Protein AF-0000000079577079 (afdb_homodimer)

pLDDT: mean 85.92, std 10.89, range [31.02, 97.12]

Nearest PDB structures (foldseek):
  6fjw-assembly1_A-2  TM=9.370E-01  e=8.947E-27  Streptococcus thermophilus
  4c8z-assembly1_A  TM=8.617E-01  e=4.900E-18  Thermus thermophilus HB8
  4c97-assembly2_B  TM=8.221E-01  e=5.064E-17  Thermus thermophilus HB8
  4c8y-assembly1_B  TM=8.051E-01  e=6.263E-16  Thermus thermophilus HB8
  6njy-assembly1_B  TM=7.353E-01  e=5.265E-14  Mahella australiensis 50-1 BON

Secondary structure (DSSP, 8-state):
-EEEEEEEES-SS--GGGHHHHHHHHHHTS-HHHHHHHHH-SS-SEEEEEEEETTEEEEEEEESSHHHIIIIIHHHHT-SEEEETTTTEEEEEEEEEEEEE-HHHHHHHHHHS---SEEEEEEEEEE-EEETTEEE-S--HHHHHHHHHHHHHHH-SS-----HHHHHHHHHTEEEEEEEEEEEEEE-SS-EEEEEEEEEEEEE-S-HHHHHHHHHHHHHHHHH-SSS-GGGT---EEEE---TT-/-EEEEEEEES-SS--GGGHHHHHHHHHHTS-HHHHHHHHH-SS-SEEEEEEEETTEEEEEEEESSHHHIIIIIHHHHT-SEEEETTTTEEEEEEEEEEEEE-HHHHHHHHHHS---SEEEEEEEEEE-EEETTEEE-S--HHHHHHHHHHHHHHH-SS-----HHHHHHHHHTEEEEEEEEEEEEEE-SS-EEEEEEEEEEEEE-S-HHHHHHHHHHHHHHHHH-SSS-GGGT---EEEE---TT-

InterPro domains:
  IPR010156 CRISPR-associated endoribonuclease Cas6 [TIGR01877] (39-237)
  IPR019267 CRISPR-associated protein Cas6, C-terminal [PF10040] (121-236)

Solvent-accessible surface area (backbone atoms only — not comparable to full-atom values): 25450 Å² total; per-residue (Å²): 70,34,36,37,39,38,29,31,41,70,48,87,80,63,49,60,61,48,22,48,55,50,35,54,42,51,50,70,56,28,55,67,68,55,44,54,52,49,71,68,39,92,72,62,56,37,16,29,35,47,45,79,54,97,93,34,29,33,40,35,41,19,20,51,29,61,66,42,34,61,47,45,52,51,49,54,68,70,47,56,59,44,62,38,73,93,73,69,41,75,36,44,49,43,79,71,43,79,47,79,42,57,59,64,55,47,54,48,43,44,74,68,46,85,49,66,46,64,45,34,39,33,32,77,24,43,24,30,41,78,55,94,90,36,75,39,66,63,94,42,64,60,58,50,51,48,41,34,36,49,51,45,26,72,60,35,85,84,42,81,60,65,37,72,68,56,51,51,50,52,41,72,30,37,46,79,78,38,40,37,39,30,53,36,80,41,54,48,96,90,46,74,44,61,11,21,30,38,36,41,30,33,38,44,74,52,60,57,66,56,32,22,52,49,48,39,45,38,57,50,22,46,42,52,21,39,57,48,59,16,54,36,23,20,7,36,34,40,62,53,77,74,72,78,82,114,70,31,37,36,40,36,31,30,42,71,48,88,79,64,49,61,59,46,21,48,55,48,36,54,42,51,50,69,56,28,54,67,69,57,44,54,50,49,71,68,39,92,70,62,55,38,14,28,36,49,44,79,53,99,94,34,28,34,41,34,41,19,20,52,29,60,68,40,32,62,47,46,52,52,49,54,69,70,47,55,60,43,63,38,73,92,73,68,41,76,38,46,46,43,79,72,44,78,46,79,42,58,59,62,54,47,54,48,43,45,75,70,47,86,48,66,47,63,45,34,40,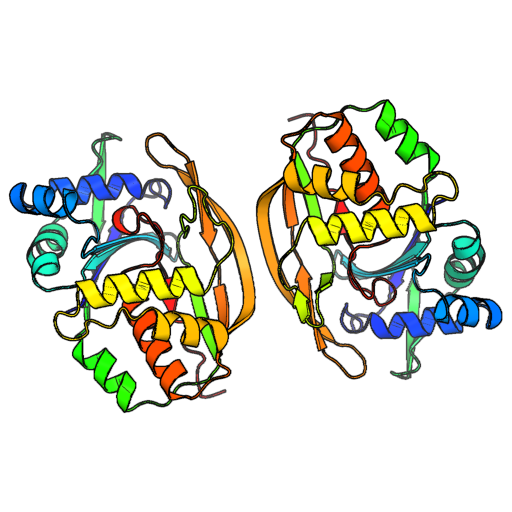32,35,76,24,42,26,30,38,77,55,94,90,36,74,39,66,62,94,43,64,59,59,51,51,49,41,35,36,49,52,46,26,71,60,36,85,84,42,81,60,65,37,70,67,57,52,51,50,53,41,74,30,36,45,79,77,40,40,38,38,32,53,37,79,40,54,49,96,90,47,74,45,60,11,23,30,37,36,39,29,34,39,45,75,55,58,57,67,57,32,21,51,49,48,38,45,38,56,51,22,46,41,50,22,37,58,46,59,15,53,35,22,20,7,35,34,40,63,52,78,74,71,79,84,115

Structure (mmCIF, N/CA/C/O backbone):
data_AF-0000000079577079-model_v1
#
loop_
_entity.id
_entity.type
_entity.pdbx_description
1 polymer 'CRISPR-associated protein Cas6 C-terminal domain-containing protein'
#
loop_
_atom_site.group_PDB
_atom_site.id
_atom_site.type_symbol
_atom_site.label_atom_id
_atom_site.label_alt_id
_atom_site.label_comp_id
_atom_site.label_asym_id
_atom_site.label_entity_id
_atom_site.label_seq_id
_atom_site.pdbx_PDB_ins_code
_atom_site.Cartn_x
_atom_site.Cartn_y
_atom_site.Cartn_z
_atom_site.occupancy
_atom_site.B_iso_or_equiv
_atom_site.auth_seq_id
_atom_site.auth_comp_id
_atom_site.auth_asym_id
_atom_site.auth_atom_id
_atom_site.pdbx_PDB_model_num
ATOM 1 N N . MET A 1 1 ? 2.777 32.312 10.805 1 85.19 1 MET A N 1
ATOM 2 C CA . MET A 1 1 ? 3.504 31.562 11.812 1 85.19 1 MET A CA 1
ATOM 3 C C . MET A 1 1 ? 2.842 30.203 12.055 1 85.19 1 MET A C 1
ATOM 5 O O . MET A 1 1 ? 1.623 30.125 12.219 1 85.19 1 MET A O 1
ATOM 9 N N . TYR A 1 2 ? 3.697 29.188 11.93 1 91.12 2 TYR A N 1
ATOM 10 C CA . TYR A 1 2 ? 3.234 27.844 12.266 1 91.12 2 TYR A CA 1
ATOM 11 C C . TYR A 1 2 ? 3.691 27.438 13.664 1 91.12 2 TYR A C 1
ATOM 13 O O . TYR A 1 2 ? 4.801 27.781 14.086 1 91.12 2 TYR A O 1
ATOM 21 N N . ALA A 1 3 ? 2.793 26.797 14.312 1 91.75 3 ALA A N 1
ATOM 22 C CA . ALA A 1 3 ? 3.131 26.406 15.68 1 91.75 3 ALA A CA 1
ATOM 23 C C . ALA A 1 3 ? 2.738 24.953 15.945 1 91.75 3 ALA A C 1
ATOM 25 O O . ALA A 1 3 ? 1.765 24.453 15.383 1 91.75 3 ALA A O 1
ATOM 26 N N . GLU A 1 4 ? 3.523 24.344 16.75 1 93.62 4 GLU A N 1
ATOM 27 C CA . GLU A 1 4 ? 3.293 22.969 17.172 1 93.62 4 GLU A CA 1
ATOM 28 C C . GLU A 1 4 ? 3.418 22.828 18.688 1 93.62 4 GLU A C 1
ATOM 30 O O . GLU A 1 4 ? 4.41 23.25 19.266 1 93.62 4 GLU A O 1
ATOM 35 N N . LEU A 1 5 ? 2.418 22.312 19.312 1 92.81 5 LEU A N 1
ATOM 36 C CA . LEU A 1 5 ? 2.428 22.016 20.734 1 92.81 5 LEU A CA 1
ATOM 37 C C . LEU A 1 5 ? 2.352 20.5 20.969 1 92.81 5 LEU A C 1
ATOM 39 O O . LEU A 1 5 ? 1.397 19.859 20.531 1 92.81 5 LEU A O 1
ATOM 43 N N . GLN A 1 6 ? 3.361 19.969 21.562 1 93.06 6 GLN A N 1
ATOM 44 C CA . GLN A 1 6 ? 3.387 18.547 21.922 1 93.06 6 GLN A CA 1
ATOM 45 C C . GLN A 1 6 ? 3.203 18.359 23.422 1 93.06 6 GLN A C 1
ATOM 47 O O . GLN A 1 6 ? 3.877 19.016 24.219 1 93.06 6 GLN A O 1
ATOM 52 N N . MET A 1 7 ? 2.344 17.531 23.766 1 90.94 7 MET A N 1
ATOM 53 C CA . MET A 1 7 ? 2.064 17.25 25.172 1 90.94 7 MET A CA 1
ATOM 54 C C . MET A 1 7 ? 2.035 15.742 25.438 1 90.94 7 MET A C 1
ATOM 56 O O . MET A 1 7 ? 1.493 14.984 24.625 1 90.94 7 MET A O 1
ATOM 60 N N . GLU A 1 8 ? 2.604 15.359 26.453 1 90.06 8 GLU A N 1
ATOM 61 C CA . GLU A 1 8 ? 2.553 13.953 26.844 1 90.06 8 GLU A CA 1
ATOM 62 C C . GLU A 1 8 ? 1.355 13.68 27.75 1 90.06 8 GLU A C 1
ATOM 64 O O . GLU A 1 8 ? 1.139 14.391 28.734 1 90.06 8 GLU A O 1
ATOM 69 N N . LEU A 1 9 ? 0.632 12.734 27.391 1 86.25 9 LEU A N 1
ATOM 70 C CA . LEU A 1 9 ? -0.521 12.336 28.188 1 86.25 9 LEU A CA 1
ATOM 71 C C . LEU A 1 9 ? -0.157 11.203 29.141 1 86.25 9 LEU A C 1
ATOM 73 O O . LEU A 1 9 ? 0.455 10.219 28.734 1 86.25 9 LEU A O 1
ATOM 77 N N . GLU A 1 10 ? -0.499 11.445 30.344 1 81.19 10 GLU A N 1
ATOM 78 C CA . GLU A 1 10 ? -0.204 10.43 31.359 1 81.19 10 GLU A CA 1
ATOM 79 C C . GLU A 1 10 ? -1.286 9.352 31.391 1 81.19 10 GLU A C 1
ATOM 81 O O . GLU A 1 10 ? -2.012 9.227 32.375 1 81.19 10 GLU A O 1
ATOM 86 N N . THR A 1 11 ? -1.513 8.797 30.312 1 73.88 11 THR A N 1
ATOM 87 C CA . THR A 1 11 ? -2.467 7.699 30.234 1 73.88 11 THR A CA 1
ATOM 88 C C . THR A 1 11 ? -2.025 6.672 29.188 1 73.88 11 THR A C 1
ATOM 90 O O . THR A 1 11 ? -1.349 7.02 28.219 1 73.88 11 THR A O 1
ATOM 93 N N . LYS A 1 12 ? -2.311 5.48 29.516 1 66.5 12 LYS A N 1
ATOM 94 C CA . LYS A 1 12 ? -2.049 4.418 28.547 1 66.5 12 LYS A CA 1
ATOM 95 C C . LYS A 1 12 ? -3.322 4.027 27.812 1 66.5 12 LYS A C 1
ATOM 97 O O . LYS A 1 12 ? -3.279 3.229 26.875 1 66.5 12 LYS A O 1
ATOM 102 N N . GLU A 1 13 ? -4.293 4.746 28.141 1 68.12 13 GLU A N 1
ATOM 103 C CA . GLU A 1 13 ? -5.598 4.309 27.656 1 68.12 13 GLU A CA 1
ATOM 104 C C . GLU A 1 13 ? -5.977 5.035 26.375 1 68.12 13 GLU A C 1
ATOM 106 O O . GLU A 1 13 ? -6.898 4.617 25.672 1 68.12 13 GLU A O 1
ATOM 111 N N . ILE A 1 14 ? -5.227 6.043 26.047 1 68 14 ILE A N 1
ATOM 112 C CA . ILE A 1 14 ? -5.625 6.836 24.891 1 68 14 ILE A CA 1
ATOM 113 C C . ILE A 1 14 ? -4.73 6.504 23.703 1 68 14 ILE A C 1
ATOM 115 O O . ILE A 1 14 ? -3.508 6.422 23.844 1 68 14 ILE A O 1
ATOM 119 N N . ASN A 1 15 ? -5.367 6.105 22.672 1 67.5 15 ASN A N 1
ATOM 120 C CA . ASN A 1 15 ? -4.676 5.855 21.406 1 67.5 15 ASN A CA 1
ATOM 121 C C . ASN A 1 15 ? -5.332 6.605 20.25 1 67.5 15 ASN A C 1
ATOM 123 O O . ASN A 1 15 ? -6.23 7.422 20.469 1 67.5 15 ASN A O 1
ATOM 127 N N . TYR A 1 16 ? -4.711 6.555 19.125 1 68.44 16 TYR A N 1
ATOM 128 C CA . TYR A 1 16 ? -5.152 7.324 17.969 1 68.44 16 TYR A CA 1
ATOM 129 C C . TYR A 1 16 ? -6.648 7.148 17.734 1 68.44 16 TYR A C 1
ATOM 131 O O . TYR A 1 16 ? -7.305 8.031 17.156 1 68.44 16 TYR A O 1
ATOM 139 N N . ARG A 1 17 ? -7.195 6.176 18.266 1 64 17 ARG A N 1
ATOM 140 C CA . ARG A 1 17 ? -8.617 5.879 18.094 1 64 17 ARG A CA 1
ATOM 141 C C . ARG A 1 17 ? -9.484 6.859 18.875 1 64 17 ARG A C 1
ATOM 143 O O . ARG A 1 17 ? -10.664 7.039 18.562 1 64 17 ARG A O 1
ATOM 150 N N . GLN A 1 18 ? -8.781 7.422 19.734 1 66.38 18 GLN A N 1
ATOM 151 C CA . GLN A 1 18 ? -9.539 8.336 20.578 1 66.38 18 GLN A CA 1
ATOM 152 C C . GLN A 1 18 ? -9.219 9.789 20.25 1 66.38 18 GLN A C 1
ATOM 154 O O . GLN A 1 18 ? -9.562 10.703 21 1 66.38 18 GLN A O 1
ATOM 159 N N . SER A 1 19 ? -8.539 9.914 19.172 1 71.12 19 SER A N 1
ATOM 160 C CA . SER A 1 19 ? -8.117 11.266 18.797 1 71.12 19 SER A CA 1
ATOM 161 C C . SER A 1 19 ? -9.32 12.164 18.531 1 71.12 19 SER A C 1
ATOM 163 O O . SER A 1 19 ? -9.266 13.367 18.766 1 71.12 19 SER A O 1
ATOM 165 N N . SER A 1 20 ? -10.328 11.555 18.094 1 71.38 20 SER A N 1
ATOM 166 C CA . SER A 1 20 ? -11.539 12.336 17.828 1 71.38 20 SER A CA 1
ATOM 167 C C . SER A 1 20 ? -12.078 12.961 19.109 1 71.38 20 SER A C 1
ATOM 169 O O . SER A 1 20 ? -12.641 14.055 19.094 1 71.38 20 SER A O 1
ATOM 171 N N . ASN A 1 21 ? -11.828 12.328 20.125 1 74.88 21 ASN A N 1
ATOM 172 C CA . ASN A 1 21 ? -12.266 12.844 21.422 1 74.88 21 ASN A CA 1
ATOM 173 C C . ASN A 1 21 ? -11.461 14.086 21.812 1 74.88 21 ASN A C 1
ATOM 175 O O . ASN A 1 21 ? -11.961 14.945 22.547 1 74.88 21 ASN A O 1
ATOM 179 N N . LEU A 1 22 ? -10.344 14.172 21.297 1 77.88 22 LEU A N 1
ATOM 180 C CA . LEU A 1 22 ? -9.461 15.266 21.688 1 77.88 22 LEU A CA 1
ATOM 181 C C . LEU A 1 22 ? -9.852 16.547 20.969 1 77.88 22 LEU A C 1
ATOM 183 O O . LEU A 1 22 ? -9.508 17.641 21.422 1 77.88 22 LEU A O 1
ATOM 187 N N . GLN A 1 23 ? -10.523 16.359 19.891 1 78.25 23 GLN A N 1
ATOM 188 C CA . GLN A 1 23 ? -11.086 17.547 19.281 1 78.25 23 GLN A CA 1
ATOM 189 C C . GLN A 1 23 ? -12.078 18.234 20.203 1 78.25 23 GLN A C 1
ATOM 191 O O . GLN A 1 23 ? -12.133 19.469 20.281 1 78.25 23 GLN A O 1
ATOM 196 N N . GLY A 1 24 ? -12.836 17.422 20.844 1 78.44 24 GLY A N 1
ATOM 197 C CA . GLY A 1 24 ? -13.742 17.953 21.844 1 78.44 24 GLY A CA 1
ATOM 198 C C . GLY A 1 24 ? -13.039 18.734 22.938 1 78.44 24 GLY A C 1
ATOM 199 O O . GLY A 1 24 ? -13.516 19.797 23.359 1 78.44 24 GLY A O 1
ATOM 200 N N . VAL A 1 25 ? -11.938 18.234 23.312 1 80.69 25 VAL A N 1
ATOM 201 C CA . VAL A 1 25 ? -11.141 18.906 24.328 1 80.69 25 VAL A CA 1
ATOM 202 C C . VAL A 1 25 ? -10.68 20.266 23.828 1 80.69 25 VAL A C 1
ATOM 204 O O . VAL A 1 25 ? -10.719 21.25 24.578 1 80.69 25 VAL A O 1
ATOM 207 N N . ILE A 1 26 ? -10.305 20.312 22.609 1 84.88 26 ILE A N 1
ATOM 208 C CA . ILE A 1 26 ? -9.875 21.578 22.016 1 84.88 26 ILE A CA 1
ATOM 209 C C . ILE A 1 26 ? -11.023 22.562 22.016 1 84.88 26 ILE A C 1
ATOM 211 O O . ILE A 1 26 ? -10.875 23.703 22.453 1 84.88 26 ILE A O 1
ATOM 215 N N . MET A 1 27 ? -12.133 22.109 21.641 1 82.81 27 MET A N 1
ATOM 216 C CA . MET A 1 27 ? -13.297 22.984 21.516 1 82.81 27 MET A CA 1
ATOM 217 C C . MET A 1 27 ? -13.758 23.484 22.875 1 82.81 27 MET A C 1
ATOM 219 O O . MET A 1 27 ? -14.258 24.609 22.984 1 82.81 27 MET A O 1
ATOM 223 N N . GLU A 1 28 ? -13.523 22.734 23.812 1 82.38 28 GLU A N 1
ATOM 224 C CA . GLU A 1 28 ? -13.945 23.109 25.156 1 82.38 28 GLU A CA 1
ATOM 225 C C . GLU A 1 28 ? -12.969 24.109 25.797 1 82.38 28 GLU A C 1
ATOM 227 O O . GLU A 1 28 ? -13.32 24.797 26.75 1 82.38 28 GLU A O 1
ATOM 232 N N . ASN A 1 29 ? -11.812 24.125 25.25 1 83.69 29 ASN A N 1
ATOM 233 C CA . ASN A 1 29 ? -10.789 24.953 25.875 1 83.69 29 ASN A CA 1
ATOM 234 C C . ASN A 1 29 ? -10.523 26.219 25.062 1 83.69 29 ASN A C 1
ATOM 236 O O . ASN A 1 29 ? -9.562 26.938 25.328 1 83.69 29 ASN A O 1
ATOM 240 N N . ILE A 1 30 ? -11.359 26.422 24.047 1 83.38 30 ILE A N 1
ATOM 241 C CA . ILE A 1 30 ? -11.219 27.656 23.266 1 83.38 30 ILE A CA 1
ATOM 242 C C . ILE A 1 30 ? -12.477 28.516 23.422 1 83.38 30 ILE A C 1
ATOM 244 O O . ILE A 1 30 ? -13.492 28.047 23.938 1 83.38 30 ILE A O 1
ATOM 248 N N . SER A 1 31 ? -12.336 29.766 23.031 1 85.5 31 SER A N 1
ATOM 249 C CA . SER A 1 31 ? -13.484 30.656 23.141 1 85.5 31 SER A CA 1
ATOM 250 C C . SER A 1 31 ? -14.648 30.172 22.281 1 85.5 31 SER A C 1
ATOM 252 O O . SER A 1 31 ? -14.453 29.672 21.172 1 85.5 31 SER A O 1
ATOM 254 N N . PRO A 1 32 ? -15.758 30.219 22.828 1 84.62 32 PRO A N 1
ATOM 255 C CA . PRO A 1 32 ? -16.938 29.781 22.078 1 84.62 32 PRO A CA 1
ATOM 256 C C . PRO A 1 32 ? -17.078 30.484 20.734 1 84.62 32 PRO A C 1
ATOM 258 O O . PRO A 1 32 ? -17.531 29.875 19.766 1 84.62 32 PRO A O 1
ATOM 261 N N . GLU A 1 33 ? -16.703 31.688 20.734 1 84.88 33 GLU A N 1
ATOM 262 C CA . GLU A 1 33 ? -16.766 32.438 19.5 1 84.88 33 GLU A CA 1
ATOM 263 C C . GLU A 1 33 ? -15.828 31.859 18.438 1 84.88 33 GLU A C 1
ATOM 265 O O . GLU A 1 33 ? -16.219 31.719 17.281 1 84.88 33 GLU A O 1
ATOM 270 N N . TYR A 1 34 ? -14.688 31.547 18.859 1 86.12 34 TYR A N 1
ATOM 271 C CA . TYR A 1 34 ? -13.711 31 17.938 1 86.12 34 TYR A CA 1
ATOM 272 C C . TYR A 1 34 ? -14.109 29.578 17.516 1 86.12 34 TYR A C 1
ATOM 274 O O . TYR A 1 34 ? -13.938 29.219 16.344 1 86.12 34 TYR A O 1
ATOM 282 N N . ALA A 1 35 ? -14.633 28.844 18.406 1 82.44 35 ALA A N 1
ATOM 283 C CA . ALA A 1 35 ? -15.109 27.5 18.094 1 82.44 35 ALA A CA 1
ATOM 284 C C . ALA A 1 35 ? -16.188 27.531 17.016 1 82.44 35 ALA A C 1
ATOM 286 O O . ALA A 1 35 ? -16.188 26.703 16.094 1 82.44 35 ALA A O 1
ATOM 287 N N . ALA A 1 36 ? -17.016 28.438 17.125 1 79.44 36 ALA A N 1
ATOM 288 C CA . ALA A 1 36 ? -18.094 28.609 16.156 1 79.44 36 ALA A CA 1
ATOM 289 C C . ALA A 1 36 ? -17.531 28.953 14.773 1 79.44 36 ALA A C 1
ATOM 291 O O . ALA A 1 36 ? -18.047 28.484 13.75 1 79.44 36 ALA A O 1
ATOM 292 N N . ARG A 1 37 ? -16.516 29.766 14.82 1 79.5 37 ARG A N 1
ATOM 293 C CA . ARG A 1 37 ? -15.867 30.141 13.57 1 79.5 37 ARG A CA 1
ATOM 294 C C . ARG A 1 37 ? -15.219 28.938 12.898 1 79.5 37 ARG A C 1
ATOM 296 O O . ARG A 1 37 ? -15.273 28.797 11.672 1 79.5 37 ARG A O 1
ATOM 303 N N . LEU A 1 38 ? -14.594 28.156 13.703 1 78.5 38 LEU A N 1
ATOM 304 C CA . LEU A 1 38 ? -13.922 26.969 13.188 1 78.5 38 LEU A CA 1
ATOM 305 C C . LEU A 1 38 ? -14.93 26 12.578 1 78.5 38 LEU A C 1
ATOM 307 O O . LEU A 1 38 ? -14.641 25.344 11.578 1 78.5 38 LEU A O 1
ATOM 311 N N . HIS A 1 39 ? -16.031 25.875 13.203 1 73.81 39 HIS A N 1
ATOM 312 C CA . HIS A 1 39 ? -17.078 24.969 12.719 1 73.81 39 HIS A CA 1
ATOM 313 C C . HIS A 1 39 ? -17.594 25.422 11.359 1 73.81 39 HIS A C 1
ATOM 315 O O . HIS A 1 39 ? -18.031 24.594 10.555 1 73.81 39 HIS A O 1
ATOM 321 N N . GLY A 1 40 ? -17.516 26.672 11.141 1 65.5 40 GLY A N 1
ATOM 322 C CA . GLY A 1 40 ? -18 27.219 9.883 1 65.5 40 GLY A CA 1
ATOM 323 C C . GLY A 1 40 ? -16.953 27.188 8.781 1 65.5 40 GLY A C 1
ATOM 324 O O . GLY A 1 40 ? -17.281 27.359 7.609 1 65.5 40 GLY A O 1
ATOM 325 N N . ASN A 1 41 ? -15.805 27.016 9.203 1 62.97 41 ASN A N 1
ATOM 326 C CA . ASN A 1 41 ? -14.703 27.047 8.242 1 62.97 41 ASN A CA 1
ATOM 327 C C . ASN A 1 41 ? -14.57 25.719 7.508 1 62.97 41 ASN A C 1
ATOM 329 O O . ASN A 1 41 ? -14.797 24.656 8.094 1 62.97 41 ASN A O 1
ATOM 333 N N . GLN A 1 42 ? -14.43 25.859 6.18 1 62.81 42 GLN A N 1
ATOM 334 C CA . GLN A 1 42 ? -14.195 24.672 5.383 1 62.81 42 GLN A CA 1
ATOM 335 C C . GLN A 1 42 ? -12.82 24.078 5.664 1 62.81 42 GLN A C 1
ATOM 337 O O . GLN A 1 42 ? -12.656 22.859 5.711 1 62.81 42 GLN A O 1
ATOM 342 N N . LEU A 1 43 ? -11.82 25.016 5.91 1 73.75 43 LEU A N 1
ATOM 343 C CA . LEU A 1 43 ? -10.461 24.578 6.199 1 73.75 43 LEU A CA 1
ATOM 344 C C . LEU A 1 43 ? -10.008 25.062 7.574 1 73.75 43 LEU A C 1
ATOM 346 O O . LEU A 1 43 ? -9.914 26.266 7.809 1 73.75 43 LEU A O 1
ATOM 350 N N . ASN A 1 44 ? -9.836 24.141 8.422 1 80.25 44 ASN A N 1
ATOM 351 C CA . ASN A 1 44 ? -9.414 24.5 9.781 1 80.25 44 ASN A CA 1
ATOM 352 C C . ASN A 1 44 ? -7.938 24.859 9.828 1 80.25 44 ASN A C 1
ATOM 354 O O . ASN A 1 44 ? -7.105 24.172 9.234 1 80.25 44 ASN A O 1
ATOM 358 N N . PRO A 1 45 ? -7.664 25.906 10.5 1 88.69 45 PRO A N 1
ATOM 359 C CA . PRO A 1 45 ? -6.27 26.344 10.586 1 88.69 45 PRO A CA 1
ATOM 360 C C . PRO A 1 45 ? -5.48 25.594 11.656 1 88.69 45 PRO A C 1
ATOM 362 O O . PRO A 1 45 ? -4.668 26.188 12.359 1 88.69 45 PRO A O 1
ATOM 365 N N . TYR A 1 46 ? -5.949 24.406 11.906 1 90.75 46 TYR A N 1
ATOM 366 C CA . TYR A 1 46 ? -5.23 23.609 12.891 1 90.75 46 TYR A CA 1
ATOM 367 C C . TYR A 1 46 ? -5.332 22.125 12.57 1 90.75 46 TYR A C 1
ATOM 369 O O . TYR A 1 46 ? -6.18 21.719 11.773 1 90.75 46 TYR A O 1
ATOM 377 N N . SER A 1 47 ? -4.453 21.406 13.062 1 92.06 47 SER A N 1
ATOM 378 C CA . SER A 1 47 ? -4.457 19.953 13.023 1 92.06 47 SER A CA 1
ATOM 379 C C . SER A 1 47 ? -4.012 19.359 14.352 1 92.06 47 SER A C 1
ATOM 381 O O . SER A 1 47 ? -3.398 20.047 15.172 1 92.06 47 SER A O 1
ATOM 383 N N . GLN A 1 48 ? -4.402 18.188 14.562 1 90.5 48 GLN A N 1
ATOM 384 C CA . GLN A 1 48 ? -3.992 17.516 15.789 1 90.5 48 GLN A CA 1
ATOM 385 C C . GLN A 1 48 ? -3.857 16 15.578 1 90.5 48 GLN A C 1
ATOM 387 O O . GLN A 1 48 ? -4.488 15.445 14.68 1 90.5 48 GLN A O 1
ATOM 392 N N . CYS A 1 49 ? -3.008 15.438 16.391 1 90.5 49 CYS A N 1
ATOM 393 C CA . CYS A 1 49 ? -2.865 13.992 16.297 1 90.5 49 CYS A CA 1
ATOM 394 C C . CYS A 1 49 ? -2.287 13.422 17.594 1 90.5 49 CYS A C 1
ATOM 396 O O . CYS A 1 49 ? -1.728 14.164 18.406 1 90.5 49 CYS A O 1
ATOM 398 N N . ILE A 1 50 ? -2.508 12.156 17.75 1 88.75 50 ILE A N 1
ATOM 399 C CA . ILE A 1 50 ? -1.907 11.406 18.844 1 88.75 50 ILE A CA 1
ATOM 400 C C . ILE A 1 50 ? -0.911 10.391 18.297 1 88.75 50 ILE A C 1
ATOM 402 O O . ILE A 1 50 ? -1.21 9.68 17.344 1 88.75 50 ILE A O 1
ATOM 406 N N . THR A 1 51 ? 0.182 10.438 18.797 1 87.38 51 THR A N 1
ATOM 407 C CA . THR A 1 51 ? 1.188 9.453 18.406 1 87.38 51 THR A CA 1
ATOM 408 C C . THR A 1 51 ? 1.783 8.781 19.625 1 87.38 51 THR A C 1
ATOM 410 O O . THR A 1 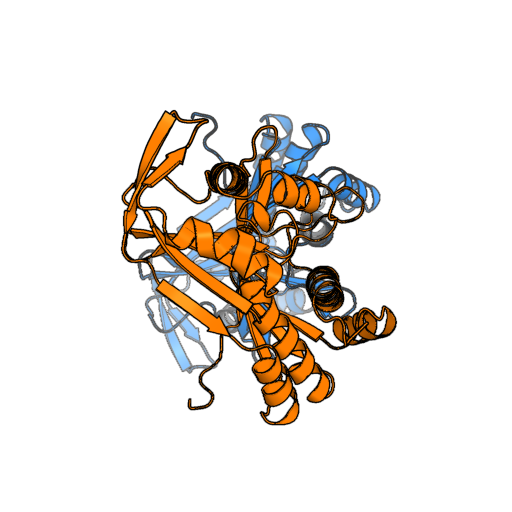51 ? 1.703 9.312 20.734 1 87.38 51 THR A O 1
ATOM 413 N N . ARG A 1 52 ? 2.246 7.578 19.391 1 85.06 52 ARG A N 1
ATOM 414 C CA . ARG A 1 52 ? 2.916 6.855 20.453 1 85.06 52 ARG A CA 1
ATOM 415 C C . ARG A 1 52 ? 4.426 6.812 20.234 1 85.06 52 ARG A C 1
ATOM 417 O O . ARG A 1 52 ? 4.887 6.398 19.172 1 85.06 52 ARG A O 1
ATOM 424 N N . GLU A 1 53 ? 5.082 7.367 21.094 1 79.75 53 GLU A N 1
ATOM 425 C CA . GLU A 1 53 ? 6.543 7.367 21.047 1 79.75 53 GLU A CA 1
ATOM 426 C C . GLU A 1 53 ? 7.137 6.852 22.359 1 79.75 53 GLU A C 1
ATOM 428 O O . GLU A 1 53 ? 6.863 7.398 23.422 1 79.75 53 GLU A O 1
ATOM 433 N N . ASN A 1 54 ? 8.125 5.852 22.328 1 80.06 54 ASN A N 1
ATOM 434 C CA . ASN A 1 54 ? 8.82 5.32 23.484 1 80.06 54 ASN A CA 1
ATOM 435 C C . ASN A 1 54 ? 7.863 5.035 24.641 1 80.06 54 ASN A C 1
ATOM 437 O O . ASN A 1 54 ? 8.078 5.488 25.766 1 80.06 54 ASN A O 1
ATOM 441 N N . ASN A 1 55 ? 6.652 4.461 24.375 1 80.38 55 ASN A N 1
ATOM 442 C CA . ASN A 1 55 ? 5.656 4.023 25.344 1 80.38 55 ASN A CA 1
ATOM 443 C C . ASN A 1 55 ? 4.891 5.203 25.938 1 80.38 55 ASN A C 1
ATOM 445 O O . ASN A 1 55 ? 4.246 5.07 26.984 1 80.38 55 ASN A O 1
ATOM 449 N N . SER A 1 56 ? 5.164 6.352 25.422 1 84.5 56 SER A N 1
ATOM 450 C CA . SER A 1 56 ? 4.395 7.516 25.844 1 84.5 56 SER A CA 1
ATOM 451 C C . SER A 1 56 ? 3.418 7.961 24.766 1 84.5 56 SER A C 1
ATOM 453 O O . SER A 1 56 ? 3.705 7.836 23.562 1 84.5 56 SER A O 1
ATOM 455 N N . THR A 1 57 ? 2.328 8.398 25.266 1 87.62 57 THR A N 1
ATOM 456 C CA . THR A 1 57 ? 1.32 8.945 24.359 1 87.62 57 THR A CA 1
ATOM 457 C C . THR A 1 57 ? 1.503 10.453 24.188 1 87.62 57 THR A C 1
ATOM 459 O O . THR A 1 57 ? 1.452 11.203 25.156 1 87.62 57 THR A O 1
ATOM 462 N N . ILE A 1 58 ? 1.742 10.867 22.984 1 89.75 58 ILE A N 1
ATOM 463 C CA . ILE A 1 58 ? 2.016 12.273 22.719 1 89.75 58 ILE A CA 1
ATOM 464 C C . ILE A 1 58 ? 0.862 12.883 21.922 1 89.75 58 ILE A C 1
ATOM 466 O O . ILE A 1 58 ? 0.527 12.406 20.828 1 89.75 58 ILE A O 1
ATOM 470 N N . TRP A 1 59 ? 0.264 13.836 22.516 1 90.56 59 TRP A N 1
ATOM 471 C CA . TRP A 1 59 ? -0.746 14.633 21.828 1 90.56 59 TRP A CA 1
ATOM 472 C C . TRP A 1 59 ? -0.122 15.875 21.203 1 90.56 59 TRP A C 1
ATOM 474 O O . TRP A 1 59 ? 0.485 16.688 21.891 1 90.56 59 TRP A O 1
ATOM 484 N N . THR A 1 60 ? -0.272 15.977 19.906 1 92.88 60 THR A N 1
ATOM 485 C CA . THR A 1 60 ? 0.324 17.094 19.188 1 92.88 60 THR A CA 1
ATOM 486 C C . THR A 1 60 ? -0.755 17.953 18.547 1 92.88 60 THR A C 1
ATOM 488 O O . THR A 1 60 ? -1.643 17.453 17.859 1 92.88 60 THR A O 1
ATOM 491 N N . ILE A 1 61 ? -0.692 19.234 18.797 1 93.12 61 ILE A N 1
ATOM 492 C CA . ILE A 1 61 ? -1.588 20.203 18.188 1 93.12 61 ILE A CA 1
ATOM 493 C C . ILE A 1 61 ? -0.779 21.203 17.359 1 93.12 61 ILE A C 1
ATOM 495 O O . ILE A 1 61 ? 0.224 21.75 17.844 1 93.12 61 ILE A O 1
ATOM 499 N N . LYS A 1 62 ? -1.254 21.422 16.172 1 94.38 62 LYS A N 1
ATOM 500 C CA . LYS A 1 62 ? -0.549 22.328 15.273 1 94.38 62 LYS A CA 1
ATOM 501 C C . LYS A 1 62 ? -1.486 23.406 14.734 1 94.38 62 LYS A C 1
ATOM 503 O O . LYS A 1 62 ? -2.656 23.141 14.453 1 94.38 62 LYS A O 1
ATOM 508 N N . THR A 1 63 ? -0.972 24.578 14.617 1 93.06 63 THR A N 1
ATOM 509 C CA . THR A 1 63 ? -1.741 25.703 14.07 1 93.06 63 THR A CA 1
ATOM 510 C C . THR A 1 63 ? -1.007 26.344 12.898 1 93.06 63 THR A C 1
ATOM 512 O O . THR A 1 63 ? 0.223 26.297 12.828 1 93.06 63 THR A O 1
ATOM 515 N N . LEU A 1 64 ? -1.746 26.969 12.094 1 91.31 64 LEU A N 1
ATOM 516 C CA . LEU A 1 64 ? -1.207 27.406 10.805 1 91.31 64 LEU A CA 1
ATOM 517 C C . LEU A 1 64 ? -1.123 28.922 10.734 1 91.31 64 LEU A C 1
ATOM 519 O O . LEU A 1 64 ? -0.691 29.484 9.727 1 91.31 64 LEU A O 1
ATOM 523 N N . ASN A 1 65 ? -1.644 29.609 11.688 1 87.94 65 ASN A N 1
ATOM 524 C CA . ASN A 1 65 ? -1.562 31.062 11.734 1 87.94 65 ASN A CA 1
ATOM 525 C C . ASN A 1 65 ? -1.559 31.578 13.164 1 87.94 65 ASN A C 1
ATOM 527 O O . ASN A 1 65 ? -1.784 30.812 14.109 1 87.94 65 ASN A O 1
ATOM 531 N N . GLU A 1 66 ? -1.359 32.844 13.258 1 89.19 66 GLU A N 1
ATOM 532 C CA . GLU A 1 66 ? -1.224 33.469 14.57 1 89.19 66 GLU A CA 1
ATOM 533 C C . GLU A 1 66 ? -2.541 33.406 15.336 1 89.19 66 GLU A C 1
ATOM 535 O O . GLU A 1 66 ? -2.549 33.219 16.547 1 89.19 66 GLU A O 1
ATOM 540 N N . GLU A 1 67 ? -3.557 33.625 14.656 1 89.12 67 GLU A N 1
ATOM 541 C CA . GLU A 1 67 ? -4.863 33.625 15.305 1 89.12 67 GLU A CA 1
ATOM 542 C C . GLU A 1 67 ? -5.148 32.281 15.961 1 89.12 67 GLU A C 1
ATOM 544 O O . GLU A 1 67 ? -5.586 32.219 17.109 1 89.12 67 GLU A O 1
ATOM 549 N N . ALA A 1 68 ? -4.922 31.281 15.219 1 91 68 ALA A N 1
ATOM 550 C CA . ALA A 1 68 ? -5.133 29.938 15.734 1 91 68 ALA A CA 1
ATOM 551 C C . ALA A 1 68 ? -4.172 29.641 16.891 1 91 68 ALA A C 1
ATOM 553 O O . ALA A 1 68 ? -4.543 28.984 17.859 1 91 68 ALA A O 1
ATOM 554 N N . TYR A 1 69 ? -3.012 30.062 16.766 1 92.12 69 TYR A N 1
ATOM 555 C CA . TYR A 1 69 ? -2.027 29.891 17.828 1 92.12 69 TYR A CA 1
ATOM 556 C C . TYR A 1 69 ? -2.523 30.5 19.141 1 92.12 69 TYR A C 1
ATOM 558 O O . TYR A 1 69 ? -2.506 29.859 20.188 1 92.12 69 TYR A O 1
ATOM 566 N N . GLU A 1 70 ? -3 31.703 19.047 1 92.12 70 GLU A N 1
ATOM 567 C CA . GLU A 1 70 ? -3.438 32.438 20.219 1 92.12 70 GLU A CA 1
ATOM 568 C C . GLU A 1 70 ? -4.695 31.828 20.828 1 92.12 70 GLU A C 1
ATOM 570 O O . GLU A 1 70 ? -4.855 31.812 22.047 1 92.12 70 GLU A O 1
ATOM 575 N N . ASN A 1 71 ? -5.484 31.312 19.984 1 91.94 71 ASN A N 1
ATOM 576 C CA . ASN A 1 71 ? -6.797 30.891 20.469 1 91.94 71 ASN A CA 1
ATOM 577 C C . ASN A 1 71 ? -6.82 29.391 20.797 1 91.94 71 ASN A C 1
ATOM 579 O O . ASN A 1 71 ? -7.711 28.922 21.516 1 91.94 71 ASN A O 1
ATOM 583 N N . ILE A 1 72 ? -5.902 28.688 20.312 1 91.88 72 ILE A N 1
ATOM 584 C CA . ILE A 1 72 ? -5.949 27.234 20.516 1 91.88 72 ILE A CA 1
ATOM 585 C C . ILE A 1 72 ? -4.742 26.812 21.344 1 91.88 72 ILE A C 1
ATOM 587 O O . ILE A 1 72 ? -4.895 26.328 22.469 1 91.88 72 ILE A O 1
ATOM 591 N N . ILE A 1 73 ? -3.576 27.016 20.828 1 92.12 73 ILE A N 1
ATOM 592 C CA . ILE A 1 73 ? -2.363 26.469 21.438 1 92.12 73 ILE A CA 1
ATOM 593 C C . ILE A 1 73 ? -2.107 27.141 22.781 1 92.12 73 ILE A C 1
ATOM 595 O O . ILE A 1 73 ? -1.789 26.484 23.766 1 92.12 73 ILE A O 1
ATOM 599 N N . MET A 1 74 ? -2.277 28.453 22.844 1 90.75 74 MET A N 1
ATOM 600 C CA . MET A 1 74 ? -1.945 29.188 24.047 1 90.75 74 MET A CA 1
ATOM 601 C C . MET A 1 74 ? -2.807 28.719 25.219 1 90.75 74 MET A C 1
ATOM 603 O O . MET A 1 74 ? -2.287 28.375 26.281 1 90.75 74 MET A O 1
ATOM 607 N N . PRO A 1 75 ? -4.09 28.688 25.047 1 89 75 PRO A N 1
ATOM 608 C CA . PRO A 1 75 ? -4.926 28.203 26.141 1 89 75 PRO A CA 1
ATOM 609 C C . PRO A 1 75 ? -4.594 26.766 26.547 1 89 75 PRO A C 1
ATOM 611 O O . PRO A 1 75 ? -4.594 26.438 27.734 1 89 75 PRO A O 1
ATOM 614 N N . LEU A 1 76 ? -4.328 25.953 25.625 1 89.06 76 LEU A N 1
ATOM 615 C CA . LEU A 1 76 ? -4.066 24.547 25.906 1 89.06 76 LEU A CA 1
ATOM 616 C C . LEU A 1 76 ? -2.711 24.359 26.578 1 89.06 76 LEU A C 1
ATOM 618 O O . LEU A 1 76 ? -2.529 23.438 27.375 1 89.06 76 LEU A O 1
ATOM 622 N N . SER A 1 77 ? -1.81 25.203 26.203 1 90.56 77 SER A N 1
ATOM 623 C CA . SER A 1 77 ? -0.475 25.125 26.781 1 90.56 77 SER A CA 1
ATOM 624 C C . SER A 1 77 ? -0.511 25.391 28.281 1 90.56 77 SER A C 1
ATOM 626 O O . SER A 1 77 ? 0.399 25 29.016 1 90.56 77 SER A O 1
ATOM 628 N N . GLU A 1 78 ? -1.5 26.047 28.734 1 87.56 78 GLU A N 1
ATOM 629 C CA . GLU A 1 78 ? -1.617 26.406 30.141 1 87.56 78 GLU A CA 1
ATOM 630 C C . GLU A 1 78 ? -2.369 25.328 30.938 1 87.56 78 GLU A C 1
ATOM 632 O O . GLU A 1 78 ? -2.383 25.359 32.156 1 87.56 78 GLU A O 1
ATOM 637 N N . CYS A 1 79 ? -2.871 24.422 30.25 1 85.81 79 CYS A N 1
ATOM 638 C CA . CYS A 1 79 ? -3.656 23.375 30.906 1 85.81 79 CYS A CA 1
ATOM 639 C C . CYS A 1 79 ? -2.75 22.344 31.578 1 85.81 79 CYS A C 1
ATOM 641 O O . CYS A 1 79 ? -1.692 22.016 31.031 1 85.81 79 CYS A O 1
ATOM 643 N N . THR A 1 80 ? -3.174 21.844 32.719 1 86.44 80 THR A N 1
ATOM 644 C CA . THR A 1 80 ? -2.428 20.797 33.438 1 86.44 80 THR A CA 1
ATOM 645 C C . THR A 1 80 ? -3.137 19.453 33.312 1 86.44 80 THR A C 1
ATOM 647 O O . THR A 1 80 ? -2.521 18.406 33.5 1 86.44 80 THR A O 1
ATOM 650 N N . ASP A 1 81 ? -4.422 19.625 33.062 1 87.31 81 ASP A N 1
ATOM 651 C CA . ASP A 1 81 ? -5.234 18.422 32.875 1 87.31 81 ASP A CA 1
ATOM 652 C C . ASP A 1 81 ? -6.254 18.641 31.75 1 87.31 81 ASP A C 1
ATOM 654 O O . ASP A 1 81 ? -6.664 19.766 31.469 1 87.31 81 ASP A O 1
ATOM 658 N N . ILE A 1 82 ? -6.457 17.516 31.172 1 82.69 82 ILE A N 1
ATOM 659 C CA . ILE A 1 82 ? -7.527 17.562 30.188 1 82.69 82 ILE A CA 1
ATOM 660 C C . ILE A 1 82 ? -8.633 16.578 30.578 1 82.69 82 ILE A C 1
ATOM 662 O O . ILE A 1 82 ? -8.367 15.547 31.188 1 82.69 82 ILE A O 1
ATOM 666 N N . PHE A 1 83 ? -9.797 17.047 30.219 1 79.06 83 PHE A N 1
ATOM 667 C CA . PHE A 1 83 ? -10.953 16.25 30.594 1 79.06 83 PHE A CA 1
ATOM 668 C C . PHE A 1 83 ? -11.633 15.68 29.344 1 79.06 83 PHE A C 1
ATOM 670 O O . PHE A 1 83 ? -12.055 16.438 28.469 1 79.06 83 PHE A O 1
ATOM 677 N N . LEU A 1 84 ? -11.656 14.398 29.328 1 76.56 84 LEU A N 1
ATOM 678 C CA . LEU A 1 84 ? -12.398 13.734 28.266 1 76.56 84 LEU A CA 1
ATOM 679 C C . LEU A 1 84 ? -13.844 13.492 28.672 1 76.56 84 LEU A C 1
ATOM 681 O O . LEU A 1 84 ? -14.133 12.523 29.375 1 76.56 84 LEU A O 1
ATOM 685 N N . ARG A 1 85 ? -14.719 14.297 28.234 1 73 85 ARG A N 1
ATOM 686 C CA . ARG A 1 85 ? -16.109 14.273 28.656 1 73 85 ARG A CA 1
ATOM 687 C C . ARG A 1 85 ? -16.766 12.938 28.328 1 73 85 ARG A C 1
ATOM 689 O O . ARG A 1 85 ? -17.484 12.367 29.156 1 73 85 ARG A O 1
ATOM 696 N N . LYS A 1 86 ? -16.5 12.492 27.188 1 69.81 86 LYS A N 1
ATOM 697 C CA . LYS A 1 86 ? -17.172 11.273 26.719 1 69.81 86 LYS A CA 1
ATOM 698 C C . LYS A 1 86 ? -16.781 10.078 27.578 1 69.81 86 LYS A C 1
ATOM 700 O O . LYS A 1 86 ? -17.594 9.18 27.797 1 69.81 86 LYS A O 1
ATOM 705 N N . LYS A 1 87 ? -15.664 10.125 28.141 1 68.75 87 LYS A N 1
ATOM 706 C CA . LYS A 1 87 ? -15.188 8.992 28.938 1 68.75 87 LYS A CA 1
ATOM 707 C C . LYS A 1 87 ? -15.188 9.32 30.422 1 68.75 87 LYS A C 1
ATOM 709 O O . LYS A 1 87 ? -15 8.438 31.266 1 68.75 87 LYS A O 1
ATOM 714 N N . GLY A 1 88 ? -15.383 10.516 30.625 1 71.81 88 GLY A N 1
ATOM 715 C CA . GLY A 1 88 ? -15.344 10.977 32 1 71.81 88 GLY A CA 1
ATOM 716 C C . GLY A 1 88 ? -13.977 10.828 32.656 1 71.81 88 GLY A C 1
ATOM 717 O O . GLY A 1 88 ? -13.867 10.461 33.812 1 71.81 88 GLY A O 1
ATOM 718 N N . LEU A 1 89 ? -13 10.922 31.844 1 77.56 89 LEU A N 1
ATOM 719 C CA . LEU A 1 89 ? -11.633 10.703 32.281 1 77.56 89 LEU A CA 1
ATOM 720 C C . LEU A 1 89 ? -10.844 12.008 32.281 1 77.56 89 LEU A C 1
ATOM 722 O O . LEU A 1 89 ? -10.953 12.789 31.328 1 77.56 89 LEU A O 1
ATOM 726 N N . SER A 1 90 ? -10.219 12.227 33.438 1 82.44 90 SER A N 1
ATOM 727 C CA . SER A 1 90 ? -9.266 13.328 33.5 1 82.44 90 SER A CA 1
ATOM 728 C C . SER A 1 90 ? -7.836 12.836 33.344 1 82.44 90 SER A C 1
ATOM 730 O O . SER A 1 90 ? -7.418 11.875 33.969 1 82.44 90 SER A O 1
ATOM 732 N N . ILE A 1 91 ? -7.207 13.469 32.375 1 84.94 91 ILE A N 1
ATOM 733 C CA . ILE A 1 91 ? -5.848 13.031 32.062 1 84.94 91 ILE A CA 1
ATOM 734 C C . ILE A 1 91 ? -4.867 14.172 32.344 1 84.94 91 ILE A C 1
ATOM 736 O O . ILE A 1 91 ? -5.082 15.297 31.891 1 84.94 91 ILE A O 1
ATOM 740 N N . SER A 1 92 ? -3.838 13.812 33.062 1 86.75 92 SER A N 1
ATOM 741 C CA . SER A 1 92 ? -2.793 14.797 33.312 1 86.75 92 SER A CA 1
ATOM 742 C C . SER A 1 92 ? -1.89 14.969 32.094 1 86.75 92 SER A C 1
ATOM 744 O O . SER A 1 92 ? -1.571 13.992 31.406 1 86.75 92 SER A O 1
ATOM 746 N N . VAL A 1 93 ? -1.61 16.188 31.891 1 87.19 93 VAL A N 1
ATOM 747 C CA . VAL A 1 93 ? -0.724 16.516 30.781 1 87.19 93 VAL A CA 1
ATOM 748 C C . VAL A 1 93 ? 0.633 16.969 31.312 1 87.19 93 VAL A C 1
ATOM 750 O O . VAL A 1 93 ? 0.703 17.766 32.25 1 87.19 93 VAL A O 1
ATOM 753 N N . CYS A 1 94 ? 1.707 16.312 30.75 1 85.56 94 CYS A N 1
ATOM 754 C CA . CYS A 1 94 ? 3.051 16.672 31.203 1 85.56 94 CYS A CA 1
ATOM 755 C C . CYS A 1 94 ? 3.992 16.828 30 1 85.56 94 CYS A C 1
ATOM 757 O O . CYS A 1 94 ? 3.594 16.609 28.859 1 85.56 94 CYS A O 1
ATOM 759 N N . ASN A 1 95 ? 5.219 17.375 30.25 1 85.69 95 ASN A N 1
ATOM 760 C CA . ASN A 1 95 ? 6.285 17.484 29.266 1 85.69 95 ASN A CA 1
ATOM 761 C C . ASN A 1 95 ? 5.82 18.25 28.016 1 85.69 95 ASN A C 1
ATOM 763 O O . ASN A 1 95 ? 5.887 17.734 26.906 1 85.69 95 ASN A O 1
ATOM 767 N N . LYS A 1 96 ? 5.328 19.406 28.172 1 90.25 96 LYS A N 1
ATOM 768 C CA . LYS A 1 96 ? 4.852 20.234 27.062 1 90.25 96 LYS A CA 1
ATOM 769 C C . LYS A 1 96 ? 6.02 20.844 26.297 1 90.25 96 LYS A C 1
ATOM 771 O O . LYS A 1 96 ? 6.969 21.359 26.891 1 90.25 96 LYS A O 1
ATOM 776 N N . ARG A 1 97 ? 6.047 20.672 25.062 1 90.25 97 ARG A N 1
ATOM 777 C CA . ARG A 1 97 ? 7.047 21.25 24.172 1 90.25 97 ARG A CA 1
ATOM 778 C C . ARG A 1 97 ? 6.383 22.078 23.078 1 90.25 97 ARG A C 1
ATOM 780 O O . ARG A 1 97 ? 5.422 21.641 22.453 1 90.25 97 ARG A O 1
ATOM 787 N N . MET A 1 98 ? 6.898 23.234 22.938 1 91.19 98 MET A N 1
ATOM 788 C CA . MET A 1 98 ? 6.359 24.125 21.906 1 91.19 98 MET A CA 1
ATOM 789 C C . MET A 1 98 ? 7.406 24.438 20.859 1 91.19 98 MET A C 1
ATOM 791 O O . MET A 1 98 ? 8.562 24.719 21.172 1 91.19 98 MET A O 1
ATOM 795 N N . HIS A 1 99 ? 6.965 24.312 19.594 1 91 99 HIS A N 1
ATOM 796 C CA . HIS A 1 99 ? 7.82 24.641 18.453 1 91 99 HIS A CA 1
ATOM 797 C C . HIS A 1 99 ? 7.141 25.656 17.531 1 91 99 HIS A C 1
ATOM 799 O O . HIS A 1 99 ? 6.004 25.438 17.109 1 91 99 HIS A O 1
ATOM 805 N N . LEU A 1 100 ? 7.875 26.75 17.312 1 89.81 100 LEU A N 1
ATOM 806 C CA . LEU A 1 100 ? 7.367 27.781 16.406 1 89.81 100 LEU A CA 1
ATOM 807 C C . LEU A 1 100 ? 8.188 27.828 15.125 1 89.81 100 LEU A C 1
ATOM 809 O O . LEU A 1 100 ? 9.406 27.688 15.156 1 89.81 100 LEU A O 1
ATOM 813 N N . LYS A 1 101 ? 7.5 27.875 14.07 1 87.62 101 LYS A N 1
ATOM 814 C CA . LYS A 1 101 ? 8.156 28 12.773 1 87.62 101 LYS A CA 1
ATOM 815 C C . LYS A 1 101 ? 7.605 29.203 12 1 87.62 101 LYS A C 1
ATOM 817 O O . LYS A 1 101 ? 6.391 29.391 11.922 1 87.62 101 LYS A O 1
ATOM 822 N N . ASN A 1 102 ? 8.547 29.906 11.469 1 83.12 102 ASN A N 1
ATOM 823 C CA . ASN A 1 102 ? 8.148 31.062 10.672 1 83.12 102 ASN A CA 1
ATOM 824 C C . ASN A 1 102 ? 7.898 30.672 9.219 1 83.12 102 ASN A C 1
ATOM 826 O O . ASN A 1 102 ? 8.672 29.906 8.633 1 83.12 102 ASN A O 1
ATOM 830 N N . ASP A 1 103 ? 6.852 31.172 8.695 1 78.44 103 ASP A N 1
ATOM 831 C CA . ASP A 1 103 ? 6.48 30.906 7.309 1 78.44 103 ASP A CA 1
ATOM 832 C C . ASP A 1 103 ? 7.59 31.344 6.355 1 78.44 103 ASP A C 1
ATOM 834 O O . ASP A 1 103 ? 7.801 30.719 5.309 1 78.44 103 ASP A O 1
ATOM 838 N N . ASN A 1 104 ? 8.273 32.281 6.695 1 80.5 104 ASN A N 1
ATOM 839 C CA . ASN A 1 104 ? 9.352 32.812 5.879 1 80.5 104 ASN A CA 1
ATOM 840 C C . ASN A 1 104 ? 10.484 31.812 5.711 1 80.5 104 ASN A C 1
ATOM 842 O O . ASN A 1 104 ? 11.188 31.828 4.699 1 80.5 104 ASN A O 1
ATOM 846 N N . GLU A 1 105 ? 10.562 30.984 6.625 1 81.69 105 GLU A N 1
ATOM 847 C CA . GLU A 1 105 ? 11.609 29.969 6.547 1 81.69 105 GLU A CA 1
ATOM 848 C C . GLU A 1 105 ? 11.344 29 5.398 1 81.69 105 GLU A C 1
ATOM 850 O O . GLU A 1 105 ? 12.281 28.562 4.719 1 81.69 105 GLU A O 1
ATOM 855 N N . LEU A 1 106 ? 10.117 28.719 5.242 1 81.44 106 LEU A N 1
ATOM 856 C CA . LEU A 1 106 ? 9.742 27.812 4.16 1 81.44 106 LEU A CA 1
ATOM 857 C C . LEU A 1 106 ? 10.047 28.438 2.803 1 81.44 106 LEU A C 1
ATOM 859 O O . LEU A 1 106 ? 10.562 27.781 1.905 1 81.44 106 LEU A O 1
ATOM 863 N N . ILE A 1 107 ? 9.789 29.656 2.746 1 79.5 107 ILE A N 1
ATOM 864 C CA . ILE A 1 107 ? 9.984 30.391 1.495 1 79.5 107 ILE A CA 1
ATOM 865 C C . ILE A 1 107 ? 11.477 30.547 1.22 1 79.5 107 ILE A C 1
ATOM 867 O O . ILE A 1 107 ? 11.93 30.359 0.087 1 79.5 107 ILE A O 1
ATOM 871 N N . THR A 1 108 ? 12.141 30.844 2.217 1 84.19 108 THR A N 1
ATOM 872 C CA . THR A 1 108 ? 13.586 30.984 2.078 1 84.19 108 THR A CA 1
ATOM 873 C C . THR A 1 108 ? 14.227 29.688 1.624 1 84.19 108 THR A C 1
ATOM 875 O O . THR A 1 108 ? 15.07 29.672 0.722 1 84.19 108 THR A O 1
ATOM 878 N N . GLU A 1 109 ? 13.781 28.672 2.23 1 80.44 109 GLU A N 1
ATOM 879 C CA . GLU A 1 109 ? 14.312 27.359 1.846 1 80.44 109 GLU A CA 1
ATOM 880 C C . GLU A 1 109 ? 13.945 27.031 0.4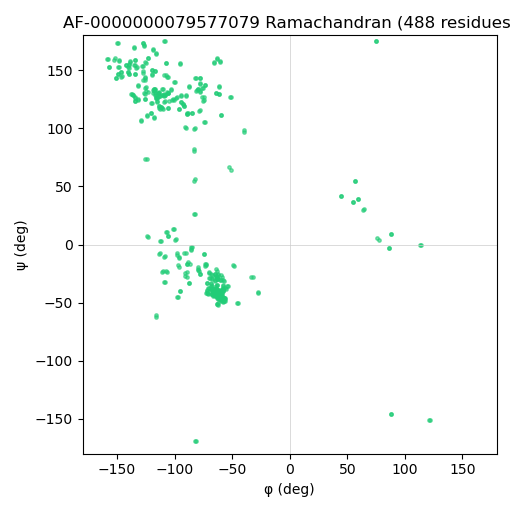01 1 80.44 109 GLU A C 1
ATOM 882 O O . GLU A 1 109 ? 14.734 26.391 -0.309 1 80.44 109 GLU A O 1
ATOM 887 N N . PHE A 1 110 ? 12.859 27.391 0.043 1 81.75 110 PHE A N 1
ATOM 888 C CA . PHE A 1 110 ? 12.398 27.172 -1.323 1 81.75 110 PHE A CA 1
ATOM 889 C C . PHE A 1 110 ? 13.352 27.828 -2.324 1 81.75 110 PHE A C 1
ATOM 891 O O . PHE A 1 110 ? 13.703 27.219 -3.336 1 81.75 110 PHE A O 1
ATOM 898 N N . TYR A 1 111 ? 13.836 28.969 -1.969 1 81.19 111 TYR A N 1
ATOM 899 C CA . TYR A 1 111 ? 14.656 29.719 -2.906 1 81.19 111 TYR A CA 1
ATOM 900 C C . TYR A 1 111 ? 16.125 29.344 -2.764 1 81.19 111 TYR A C 1
ATOM 902 O O . TYR A 1 111 ? 16.891 29.375 -3.736 1 81.19 111 TYR A O 1
ATOM 910 N N . GLU A 1 112 ? 16.5 28.875 -1.677 1 84.06 112 GLU A N 1
ATOM 911 C CA . GLU A 1 112 ? 17.938 28.844 -1.406 1 84.06 112 GLU A CA 1
ATOM 912 C C . GLU A 1 112 ? 18.469 27.406 -1.451 1 84.06 112 GLU A C 1
ATOM 914 O O . GLU A 1 112 ? 19.641 27.188 -1.768 1 84.06 112 GLU A O 1
ATOM 919 N N . LYS A 1 113 ? 17.703 26.531 -1.086 1 86.38 113 LYS A N 1
ATOM 920 C CA . LYS A 1 113 ? 18.234 25.188 -0.89 1 86.38 113 LYS A CA 1
ATOM 921 C C . LYS A 1 113 ? 17.859 24.281 -2.055 1 86.38 113 LYS A C 1
ATOM 923 O O . LYS A 1 113 ? 16.703 24.25 -2.48 1 86.38 113 LYS A O 1
ATOM 928 N N . LYS A 1 114 ? 18.828 23.609 -2.49 1 87.5 114 LYS A N 1
ATOM 929 C CA . LYS A 1 114 ? 18.578 22.594 -3.506 1 87.5 114 LYS A CA 1
ATOM 930 C C . LYS A 1 114 ? 17.719 21.469 -2.949 1 87.5 114 LYS A C 1
ATOM 932 O O . LYS A 1 114 ? 17.609 21.297 -1.732 1 87.5 114 LYS A O 1
ATOM 937 N N . CYS A 1 115 ? 17.062 20.797 -3.881 1 89.12 115 CYS A N 1
ATOM 938 C CA . CYS A 1 115 ? 16.172 19.719 -3.465 1 89.12 115 CYS A CA 1
ATOM 939 C C . CYS A 1 115 ? 16.375 18.484 -4.328 1 89.12 115 CYS A C 1
ATOM 941 O O . CYS A 1 115 ? 16.359 18.578 -5.559 1 89.12 115 CYS A O 1
ATOM 943 N N . PRO A 1 116 ? 16.609 17.406 -3.66 1 89.12 116 PRO A N 1
ATOM 944 C CA . PRO A 1 116 ? 16.656 16.156 -4.441 1 89.12 116 PRO A CA 1
ATOM 945 C C . PRO A 1 116 ? 15.336 15.867 -5.152 1 89.12 116 PRO A C 1
ATOM 947 O O . PRO A 1 116 ? 14.273 16.328 -4.727 1 89.12 116 PRO A O 1
ATOM 950 N N . LYS A 1 117 ? 15.414 15.102 -6.172 1 93.38 117 LYS A N 1
ATOM 951 C CA . LYS A 1 117 ? 14.242 14.789 -6.98 1 93.38 117 LYS A CA 1
ATOM 952 C C . LYS A 1 117 ? 13.461 13.617 -6.395 1 93.38 117 LYS A C 1
ATOM 954 O O . LYS A 1 117 ? 12.422 13.219 -6.93 1 93.38 117 LYS A O 1
ATOM 959 N N . TYR A 1 118 ? 13.953 13.078 -5.355 1 94.5 118 TYR A N 1
ATOM 960 C CA . TYR A 1 118 ? 13.234 12.055 -4.613 1 94.5 118 TYR A CA 1
ATOM 961 C C . TYR A 1 118 ? 12.773 12.57 -3.256 1 94.5 118 TYR A C 1
ATOM 963 O O . TYR A 1 118 ? 13.602 12.977 -2.432 1 94.5 118 TYR A O 1
ATOM 971 N N . LEU A 1 119 ? 11.547 12.609 -3.08 1 95.94 119 LEU A N 1
ATOM 972 C CA . LEU A 1 119 ? 10.961 13.102 -1.839 1 95.94 119 LEU A CA 1
ATOM 973 C C . LEU A 1 119 ? 10.258 11.977 -1.086 1 95.94 119 LEU A C 1
ATOM 975 O O . LEU A 1 119 ? 9.5 11.211 -1.677 1 95.94 119 LEU A O 1
ATOM 979 N N . GLU A 1 120 ? 10.523 11.836 0.128 1 96.06 120 GLU A N 1
ATOM 980 C CA . GLU A 1 120 ? 9.922 10.789 0.947 1 96.06 120 GLU A CA 1
ATOM 981 C C . GLU A 1 120 ? 9.016 11.391 2.023 1 96.06 120 GLU A C 1
ATOM 983 O O . GLU A 1 120 ? 9.422 12.297 2.746 1 96.06 120 GLU A O 1
ATOM 988 N N . ILE A 1 121 ? 7.855 10.867 2.094 1 96.62 121 ILE A N 1
ATOM 989 C CA . ILE A 1 121 ? 6.891 11.328 3.088 1 96.62 121 ILE A CA 1
ATOM 990 C C . ILE A 1 121 ? 6.395 10.141 3.908 1 96.62 121 ILE A C 1
ATOM 992 O O . ILE A 1 121 ? 6.25 9.031 3.387 1 96.62 121 ILE A O 1
ATOM 996 N N . LYS A 1 122 ? 6.18 10.359 5.133 1 96.75 122 LYS A N 1
ATOM 997 C CA . LYS A 1 122 ? 5.629 9.367 6.059 1 96.75 122 LYS A CA 1
ATOM 998 C C . LYS A 1 122 ? 4.277 9.812 6.602 1 96.75 122 LYS A C 1
ATOM 1000 O O . LYS A 1 122 ? 4.137 10.938 7.082 1 96.75 122 LYS A O 1
ATOM 1005 N N . PHE A 1 123 ? 3.322 8.992 6.465 1 96.56 123 PHE A N 1
ATOM 1006 C CA . PHE A 1 123 ? 2.018 9.227 7.07 1 96.56 123 PHE A CA 1
ATOM 1007 C C . PHE A 1 123 ? 1.955 8.641 8.477 1 96.56 123 PHE A C 1
ATOM 1009 O O . PHE A 1 123 ? 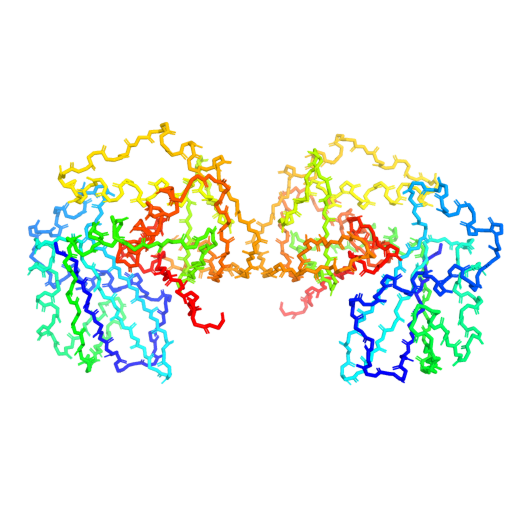1.875 7.418 8.633 1 96.56 123 PHE A O 1
ATOM 1016 N N . GLN A 1 124 ? 1.853 9.438 9.414 1 93.38 124 GLN A N 1
ATOM 1017 C CA . GLN A 1 124 ? 2.002 9.023 10.805 1 93.38 124 GLN A CA 1
ATOM 1018 C C . GLN A 1 124 ? 0.671 8.555 11.383 1 93.38 124 GLN A C 1
ATOM 1020 O O . GLN A 1 124 ? 0.643 7.723 12.289 1 93.38 124 GLN A O 1
ATOM 1025 N N . THR A 1 125 ? -0.373 9.102 10.984 1 93.19 125 THR A N 1
ATOM 1026 C CA . THR A 1 125 ? -1.721 8.711 11.375 1 93.19 125 THR A CA 1
ATOM 1027 C C . THR A 1 125 ? -2.564 8.359 10.156 1 93.19 125 THR A C 1
ATOM 1029 O O . THR A 1 125 ? -2.191 8.68 9.023 1 93.19 125 THR A O 1
ATOM 1032 N N . PRO A 1 126 ? -3.615 7.637 10.406 1 93.5 126 PRO A N 1
ATOM 1033 C CA . PRO A 1 126 ? -4.441 7.27 9.25 1 93.5 126 PRO A CA 1
ATOM 1034 C C . PRO A 1 126 ? -4.824 8.477 8.391 1 93.5 126 PRO A C 1
ATOM 1036 O O . PRO A 1 126 ? -5.32 9.477 8.914 1 93.5 126 PRO A O 1
ATOM 1039 N N . THR A 1 127 ? -4.551 8.383 7.141 1 95.31 127 THR A N 1
ATOM 1040 C CA . THR A 1 127 ? -4.816 9.438 6.168 1 95.31 127 THR A CA 1
ATOM 1041 C C . THR A 1 127 ? -5.824 8.961 5.121 1 95.31 127 THR A C 1
ATOM 1043 O O . THR A 1 127 ? -5.742 7.828 4.645 1 95.31 127 THR A O 1
ATOM 1046 N N . ALA A 1 128 ? -6.746 9.719 4.828 1 93.25 128 ALA A N 1
ATOM 1047 C CA . ALA A 1 128 ? -7.773 9.359 3.855 1 93.25 128 ALA A CA 1
ATOM 1048 C C . ALA A 1 128 ? -8.172 10.562 3.004 1 93.25 128 ALA A C 1
ATOM 1050 O O . ALA A 1 128 ? -7.953 11.711 3.4 1 93.25 128 ALA A O 1
ATOM 1051 N N . PHE A 1 129 ? -8.633 10.281 1.88 1 93.75 129 PHE A N 1
ATOM 1052 C CA . PHE A 1 129 ? -9.188 11.281 0.971 1 93.75 129 PHE A CA 1
ATOM 1053 C C . PHE A 1 129 ? -10.578 10.867 0.508 1 93.75 129 PHE A C 1
ATOM 1055 O O . PHE A 1 129 ? -10.914 9.688 0.501 1 93.75 129 PHE A O 1
ATOM 1062 N N . LYS A 1 130 ? -11.305 11.797 0.282 1 88.81 130 LYS A N 1
ATOM 1063 C CA . LYS A 1 130 ? -12.617 11.547 -0.311 1 88.81 130 LYS A CA 1
ATOM 1064 C C . LYS A 1 130 ? -12.672 12.039 -1.754 1 88.81 130 LYS A C 1
ATOM 1066 O O . LYS A 1 130 ? -12.273 13.172 -2.043 1 88.81 130 LYS A O 1
ATOM 1071 N N . SER A 1 131 ? -12.984 11.172 -2.68 1 87.5 131 SER A N 1
ATOM 1072 C CA . SER A 1 131 ? -13.133 11.5 -4.094 1 87.5 131 SER A CA 1
ATOM 1073 C C . SER A 1 131 ? -14.398 10.867 -4.68 1 87.5 131 SER A C 1
ATOM 1075 O O . SER A 1 131 ? -14.594 9.656 -4.582 1 87.5 131 SER A O 1
ATOM 1077 N N . ASP A 1 132 ? -15.25 11.68 -5.238 1 84.69 132 ASP A N 1
ATOM 1078 C CA . ASP A 1 132 ? -16.5 11.25 -5.848 1 84.69 132 ASP A CA 1
ATOM 1079 C C . ASP A 1 132 ? -17.344 10.438 -4.859 1 84.69 132 ASP A C 1
ATOM 1081 O O . ASP A 1 132 ? -17.844 9.367 -5.195 1 84.69 132 ASP A O 1
ATOM 1085 N N . GLY A 1 133 ? -17.312 10.812 -3.662 1 82.19 133 GLY A N 1
ATOM 1086 C CA . GLY A 1 133 ? -18.172 10.227 -2.639 1 82.19 133 GLY A CA 1
ATOM 1087 C C . GLY A 1 133 ? -17.578 8.977 -2.014 1 82.19 133 GLY A C 1
ATOM 1088 O O . GLY A 1 133 ? -18.203 8.352 -1.153 1 82.19 133 GLY A O 1
ATOM 1089 N N . LYS A 1 134 ? -16.484 8.562 -2.473 1 85.75 134 LYS A N 1
ATOM 1090 C CA . LYS A 1 134 ? -15.852 7.355 -1.934 1 85.75 134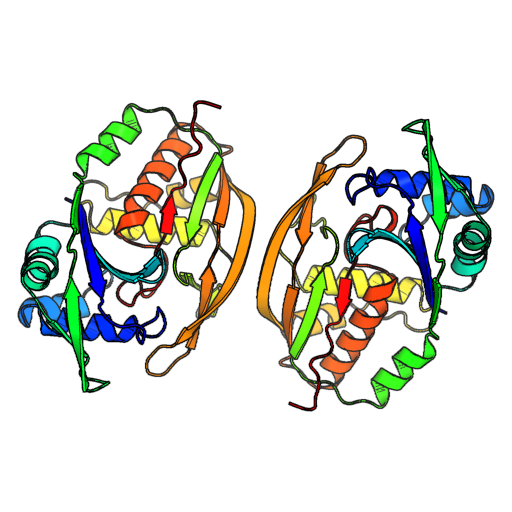 LYS A CA 1
ATOM 1091 C C . LYS A 1 134 ? -14.5 7.676 -1.299 1 85.75 134 LYS A C 1
ATOM 1093 O O . LYS A 1 134 ? -13.82 8.617 -1.712 1 85.75 134 LYS A O 1
ATOM 1098 N N . TYR A 1 135 ? -14.172 6.91 -0.311 1 87 135 TYR A N 1
ATOM 1099 C CA . TYR A 1 135 ? -12.867 7.062 0.315 1 87 135 TYR A CA 1
ATOM 1100 C C . TYR A 1 135 ? -11.781 6.383 -0.514 1 87 135 TYR A C 1
ATOM 1102 O O . TYR A 1 135 ? -11.984 5.277 -1.021 1 87 135 TYR A O 1
ATOM 1110 N N . VAL A 1 136 ? -10.758 7.062 -0.68 1 88.31 136 VAL A N 1
ATOM 1111 C CA . VAL A 1 136 ? -9.617 6.551 -1.425 1 88.31 136 VAL A CA 1
ATOM 1112 C C . VAL A 1 136 ? -8.602 5.934 -0.46 1 88.31 136 VAL A C 1
ATOM 1114 O O . VAL A 1 136 ? -8.078 6.617 0.421 1 88.31 136 VAL A O 1
ATOM 1117 N N . ILE A 1 137 ? -8.312 4.699 -0.681 1 85.56 137 ILE A N 1
ATOM 1118 C CA . ILE A 1 137 ? -7.523 3.99 0.323 1 85.56 137 ILE A CA 1
ATOM 1119 C C . ILE A 1 137 ? -6.055 3.965 -0.095 1 85.56 137 ILE A C 1
ATOM 1121 O O . ILE A 1 137 ? -5.199 3.48 0.65 1 85.56 137 ILE A O 1
ATOM 1125 N N . TYR A 1 138 ? -5.734 4.426 -1.326 1 91.38 138 TYR A N 1
ATOM 1126 C CA . TYR A 1 138 ? -4.355 4.531 -1.788 1 91.38 138 TYR A CA 1
ATOM 1127 C C . TYR A 1 138 ? -3.918 5.988 -1.878 1 91.38 138 TYR A C 1
ATOM 1129 O O . TYR A 1 138 ? -4.727 6.863 -2.193 1 91.38 138 TYR A O 1
ATOM 1137 N N . PRO A 1 139 ? -2.643 6.223 -1.588 1 93.75 139 PRO A N 1
ATOM 1138 C CA . PRO A 1 139 ? -2.174 7.586 -1.834 1 93.75 139 PRO A CA 1
ATOM 1139 C C . PRO A 1 139 ? -2.281 7.992 -3.303 1 93.75 139 PRO A C 1
ATOM 1141 O O . PRO A 1 139 ? -1.93 7.211 -4.191 1 93.75 139 PRO A O 1
ATOM 1144 N N . ASP A 1 140 ? -2.848 9.07 -3.521 1 93.88 140 ASP A N 1
ATOM 1145 C CA . ASP A 1 140 ? -2.984 9.695 -4.832 1 93.88 140 ASP A CA 1
ATOM 1146 C C . ASP A 1 140 ? -2.324 11.07 -4.852 1 93.88 140 ASP A C 1
ATOM 1148 O O . ASP A 1 140 ? -2.689 11.953 -4.07 1 93.88 140 ASP A O 1
ATOM 1152 N N . LEU A 1 141 ? -1.407 11.211 -5.727 1 96.12 141 LEU A N 1
ATOM 1153 C CA . LEU A 1 141 ? -0.625 12.438 -5.734 1 96.12 141 LEU A CA 1
ATOM 1154 C C . LEU A 1 141 ? -1.514 13.648 -6.008 1 96.12 141 LEU A C 1
ATOM 1156 O O . LEU A 1 141 ? -1.306 14.719 -5.434 1 96.12 141 LEU A O 1
ATOM 1160 N N . GLY A 1 142 ? -2.432 13.438 -6.887 1 95.81 142 GLY A N 1
ATOM 1161 C CA . GLY A 1 142 ? -3.35 14.531 -7.16 1 95.81 142 GLY A CA 1
ATOM 1162 C C . GLY A 1 142 ? -4.105 14.992 -5.926 1 95.81 142 GLY A C 1
ATOM 1163 O O . GLY A 1 142 ? -4.211 16.203 -5.672 1 95.81 142 GLY A O 1
ATOM 1164 N N . LEU A 1 143 ? -4.566 14.07 -5.176 1 95.31 143 LEU A N 1
ATOM 1165 C CA . LEU A 1 143 ? -5.332 14.383 -3.975 1 95.31 143 LEU A CA 1
ATOM 1166 C C . LEU A 1 143 ? -4.426 14.953 -2.889 1 95.31 143 LEU A C 1
ATOM 1168 O O . LEU A 1 143 ? -4.809 15.891 -2.186 1 95.31 143 LEU A O 1
ATOM 1172 N N . ILE A 1 144 ? -3.262 14.406 -2.779 1 96.62 144 ILE A N 1
ATOM 1173 C CA . ILE A 1 144 ? -2.303 14.867 -1.781 1 96.62 144 ILE A CA 1
ATOM 1174 C C . ILE A 1 144 ? -1.909 16.312 -2.072 1 96.62 144 ILE A C 1
ATOM 1176 O O . ILE A 1 144 ? -2.004 17.172 -1.197 1 96.62 144 ILE A O 1
ATOM 1180 N N . TYR A 1 145 ? -1.497 16.594 -3.33 1 96.44 145 TYR A N 1
ATOM 1181 C CA . TYR A 1 145 ? -1.079 17.938 -3.717 1 96.44 145 TYR A CA 1
ATOM 1182 C C . TYR A 1 145 ? -2.229 18.922 -3.572 1 96.44 145 TYR A C 1
ATOM 1184 O O . TYR A 1 145 ? -2.045 20.016 -3.041 1 96.44 145 TYR A O 1
ATOM 1192 N N . ALA A 1 146 ? -3.375 18.516 -4.016 1 93.88 146 ALA A N 1
ATOM 1193 C CA . ALA A 1 146 ? -4.535 19.406 -3.955 1 93.88 146 ALA A CA 1
ATOM 1194 C C . ALA A 1 146 ? -4.863 19.781 -2.512 1 93.88 146 ALA A C 1
ATOM 1196 O O . ALA A 1 146 ? -5.145 20.938 -2.217 1 93.88 146 ALA A O 1
ATOM 1197 N N . SER A 1 147 ? -4.871 18.781 -1.673 1 93.06 147 SER A N 1
ATOM 1198 C CA . SER A 1 147 ? -5.148 19.031 -0.26 1 93.06 147 SER A CA 1
ATOM 1199 C C . SER A 1 147 ? -4.176 20.047 0.328 1 93.06 147 SER A C 1
ATOM 1201 O O . SER A 1 147 ? -4.594 21 0.974 1 93.06 147 SER A O 1
ATOM 1203 N N . LEU A 1 148 ? -2.902 19.906 0.073 1 93.62 148 LEU A N 1
ATOM 1204 C CA . LEU A 1 148 ? -1.873 20.766 0.634 1 93.62 148 LEU A CA 1
ATOM 1205 C C . LEU A 1 148 ? -1.923 22.156 -0.005 1 93.62 148 LEU A C 1
ATOM 1207 O O . LEU A 1 148 ? -1.771 23.156 0.684 1 93.62 148 LEU A O 1
ATOM 1211 N N . MET A 1 149 ? -2.123 22.203 -1.296 1 92.31 149 MET A N 1
ATOM 1212 C CA . MET A 1 149 ? -2.191 23.469 -2.002 1 92.31 149 MET A CA 1
ATOM 1213 C C . MET A 1 149 ? -3.373 24.297 -1.512 1 92.31 149 MET A C 1
ATOM 1215 O O . MET A 1 149 ? -3.246 25.516 -1.307 1 92.31 149 MET A O 1
ATOM 1219 N N . ARG A 1 150 ? -4.488 23.672 -1.337 1 89.69 150 ARG A N 1
ATOM 1220 C CA . ARG A 1 150 ? -5.68 24.359 -0.86 1 89.69 150 ARG A CA 1
ATOM 1221 C C . ARG A 1 150 ? -5.465 24.922 0.543 1 89.69 150 ARG A C 1
ATOM 1223 O O . ARG A 1 150 ? -5.801 26.062 0.817 1 89.69 150 ARG A O 1
ATOM 1230 N N . LYS A 1 151 ? -4.938 24.125 1.368 1 89.06 151 LYS A N 1
ATOM 1231 C CA . LYS A 1 151 ? -4.691 24.547 2.744 1 89.06 151 LYS A CA 1
ATOM 1232 C C . LYS A 1 151 ? -3.664 25.672 2.799 1 89.06 151 LYS A C 1
ATOM 1234 O O . LYS A 1 151 ? -3.818 26.625 3.57 1 89.06 151 LYS A O 1
ATOM 1239 N N . TYR A 1 152 ? -2.666 25.469 2.035 1 87.94 152 TYR A N 1
ATOM 1240 C CA . TYR A 1 152 ? -1.623 26.484 1.992 1 87.94 152 TYR A CA 1
ATOM 1241 C C . TYR A 1 152 ? -2.18 27.812 1.5 1 87.94 152 TYR A C 1
ATOM 1243 O O . TYR A 1 152 ? -1.867 28.875 2.057 1 87.94 152 TYR A O 1
ATOM 1251 N N . SER A 1 153 ? -2.967 27.766 0.485 1 84.62 153 SER A N 1
ATOM 1252 C CA . SER A 1 153 ? -3.582 28.969 -0.078 1 84.62 153 SER A CA 1
ATOM 1253 C C . SER A 1 153 ? -4.504 29.641 0.931 1 84.62 153 SER A C 1
ATOM 1255 O O . SER A 1 153 ? -4.617 30.875 0.956 1 84.62 153 SER A O 1
ATOM 1257 N N . ALA A 1 154 ? -5.137 28.859 1.696 1 82.25 154 ALA A N 1
ATOM 1258 C CA . ALA A 1 154 ? -6.07 29.375 2.691 1 82.25 154 ALA A CA 1
ATOM 1259 C C . ALA A 1 154 ? -5.328 30.109 3.809 1 82.25 154 ALA A C 1
ATOM 1261 O O . ALA A 1 154 ? -5.848 31.062 4.387 1 82.25 154 ALA A O 1
ATOM 1262 N N . VAL A 1 155 ? -4.184 29.688 4.012 1 81.88 155 VAL A N 1
ATOM 1263 C CA . VAL A 1 155 ? -3.438 30.234 5.141 1 81.88 155 VAL A CA 1
ATOM 1264 C C . VAL A 1 155 ? -2.535 31.375 4.66 1 81.88 155 VAL A C 1
ATOM 1266 O O . VAL A 1 155 ? -2.309 32.344 5.387 1 81.88 155 VAL A O 1
ATOM 1269 N N . SER A 1 156 ? -1.985 31.062 3.469 1 74.75 156 SER A N 1
ATOM 1270 C CA . SER A 1 156 ? -1.015 32.031 2.979 1 74.75 156 SER A CA 1
ATOM 1271 C C . SER A 1 156 ? -1.706 33.188 2.281 1 74.75 156 SER A C 1
ATOM 1273 O O . SER A 1 156 ? -2.641 33 1.503 1 74.75 156 SER A O 1
ATOM 1275 N N . GLU A 1 157 ? -2.232 34.219 2.832 1 59.97 157 GLU A N 1
ATOM 1276 C CA . GLU A 1 157 ? -2.805 35.406 2.221 1 59.97 157 GLU A CA 1
ATOM 1277 C C . GLU A 1 157 ? -2.082 35.781 0.923 1 59.97 157 GLU A C 1
ATOM 1279 O O . GLU A 1 157 ? -2.68 36.344 0.013 1 59.97 157 GLU A O 1
ATOM 1284 N N . ALA A 1 158 ? -0.845 35.469 0.773 1 51.19 158 ALA A N 1
ATOM 1285 C CA . ALA A 1 158 ? 0.063 35.969 -0.243 1 51.19 158 ALA A CA 1
ATOM 1286 C C . ALA A 1 158 ? 0.037 35.125 -1.502 1 51.19 158 ALA A C 1
ATOM 1288 O O . ALA A 1 158 ? 0.297 35.625 -2.604 1 51.19 158 ALA A O 1
ATOM 1289 N N . PHE A 1 159 ? -0.282 33.812 -1.353 1 53.06 159 PHE A N 1
ATOM 1290 C CA . PHE A 1 159 ? -0.046 32.938 -2.516 1 53.06 159 PHE A CA 1
ATOM 1291 C C . PHE A 1 159 ? -1.316 32.219 -2.912 1 53.06 159 PHE A C 1
ATOM 1293 O O . PHE A 1 159 ? -1.721 31.25 -2.238 1 53.06 159 PHE A O 1
ATOM 1300 N N . ASP A 1 160 ? -2.242 32.938 -3.508 1 57.28 160 ASP A N 1
ATOM 1301 C CA . ASP A 1 160 ? -3.332 32.188 -4.141 1 57.28 160 ASP A CA 1
ATOM 1302 C C . ASP A 1 160 ? -2.795 31.125 -5.082 1 57.28 160 ASP A C 1
ATOM 1304 O O . ASP A 1 160 ? -2.67 31.344 -6.289 1 57.28 160 ASP A O 1
ATOM 1308 N N . MET A 1 161 ? -2.131 30.141 -4.457 1 60.28 161 MET A N 1
ATOM 1309 C CA . MET A 1 161 ? -1.303 29.219 -5.227 1 60.28 161 MET A CA 1
ATOM 1310 C C . MET A 1 161 ? -2.131 28.062 -5.762 1 60.28 161 MET A C 1
ATOM 1312 O O . MET A 1 161 ? -1.653 27.281 -6.582 1 60.28 161 MET A O 1
ATOM 1316 N N . PHE A 1 162 ? -3.502 28.078 -5.293 1 73.31 162 PHE A N 1
ATOM 1317 C CA . PHE A 1 162 ? -4.156 26.922 -5.887 1 73.31 162 PHE A CA 1
ATOM 1318 C C . PHE A 1 162 ? -4.445 27.156 -7.363 1 73.31 162 PHE A C 1
ATOM 1320 O O . PHE A 1 162 ? -5.191 28.078 -7.715 1 73.31 162 PHE A O 1
ATOM 1327 N N . ASP A 1 163 ? -3.717 26.562 -8.156 1 84.62 163 ASP A N 1
ATOM 1328 C CA . ASP A 1 163 ? -3.748 26.594 -9.617 1 84.62 163 ASP A CA 1
ATOM 1329 C C . ASP A 1 163 ? -3.893 25.188 -10.195 1 84.62 163 ASP A C 1
ATOM 1331 O O . ASP A 1 163 ? -2.979 24.375 -10.078 1 84.62 163 ASP A O 1
ATOM 1335 N N . GLU A 1 164 ? -5.082 24.984 -10.766 1 88.81 164 GLU A N 1
ATOM 1336 C CA . GLU A 1 164 ? -5.363 23.672 -11.32 1 88.81 164 GLU A CA 1
ATOM 1337 C C . GLU A 1 164 ? -4.301 23.25 -12.328 1 88.81 164 GLU A C 1
ATOM 1339 O O . GLU A 1 164 ? -3.957 22.078 -12.43 1 88.81 164 GLU A O 1
ATOM 1344 N N . GLU A 1 165 ? -3.881 24.203 -13.062 1 91.19 165 GLU A N 1
ATOM 1345 C CA . GLU A 1 165 ? -2.84 23.922 -14.047 1 91.19 165 GLU A CA 1
ATOM 1346 C C . GLU A 1 165 ? -1.553 23.453 -13.367 1 91.19 165 GLU A C 1
ATOM 1348 O O . GLU A 1 165 ? -0.903 22.516 -13.82 1 91.19 165 GLU A O 1
ATOM 1353 N N . THR A 1 166 ? -1.25 24.188 -12.312 1 91.44 166 THR A N 1
ATOM 1354 C CA . THR A 1 166 ? -0.061 23.812 -11.555 1 91.44 166 THR A CA 1
ATOM 1355 C C . THR A 1 166 ? -0.212 22.422 -10.953 1 91.44 166 THR A C 1
ATOM 1357 O O . THR A 1 166 ? 0.719 21.625 -11 1 91.44 166 THR A O 1
ATOM 1360 N N . LEU A 1 167 ? -1.361 22.188 -10.445 1 94.56 167 LEU A N 1
ATOM 1361 C CA . LEU A 1 167 ? -1.65 20.875 -9.867 1 94.56 167 LEU A CA 1
ATOM 1362 C C . LEU A 1 167 ? -1.465 19.781 -10.906 1 94.56 167 LEU A C 1
ATOM 1364 O O . LEU A 1 167 ? -0.799 18.781 -10.641 1 94.56 167 LEU A O 1
ATOM 1368 N N . GLU A 1 168 ? -2.021 19.953 -12.031 1 95.38 168 GLU A N 1
ATOM 1369 C CA . GLU A 1 168 ? -1.924 18.969 -13.102 1 95.38 168 GLU A CA 1
ATOM 1370 C C . GLU A 1 168 ? -0.471 18.75 -13.516 1 95.38 168 GLU A C 1
ATOM 1372 O O . GLU A 1 168 ? -0.057 17.609 -13.742 1 95.38 168 GLU A O 1
ATOM 1377 N N . ALA A 1 169 ? 0.224 19.828 -13.617 1 94.12 169 ALA A N 1
ATOM 1378 C CA . ALA A 1 169 ? 1.635 19.734 -13.984 1 94.12 169 ALA A CA 1
ATOM 1379 C C . ALA A 1 169 ? 2.426 18.938 -12.945 1 94.12 169 ALA A C 1
ATOM 1381 O O . ALA A 1 169 ? 3.268 18.109 -13.297 1 94.12 169 ALA A O 1
ATOM 1382 N N . LEU A 1 170 ? 2.162 19.25 -11.703 1 95.25 170 LEU A N 1
ATOM 1383 C CA . LEU A 1 170 ? 2.855 18.562 -10.625 1 95.25 170 LEU A CA 1
ATOM 1384 C C . LEU A 1 170 ? 2.586 17.062 -10.672 1 95.25 170 LEU A C 1
ATOM 1386 O O . LEU A 1 170 ? 3.506 16.25 -10.516 1 95.25 170 LEU A O 1
ATOM 1390 N N . VAL A 1 171 ? 1.359 16.719 -10.891 1 95.94 171 VAL A N 1
ATOM 1391 C CA . VAL A 1 171 ? 0.958 15.32 -10.914 1 95.94 171 VAL A CA 1
ATOM 1392 C C . VAL A 1 171 ? 1.592 14.625 -12.117 1 95.94 171 VAL A C 1
ATOM 1394 O O . VAL A 1 171 ? 2.131 13.523 -11.984 1 95.94 171 VAL A O 1
ATOM 1397 N N . GLU A 1 172 ? 1.572 15.242 -13.195 1 95.62 172 GLU A N 1
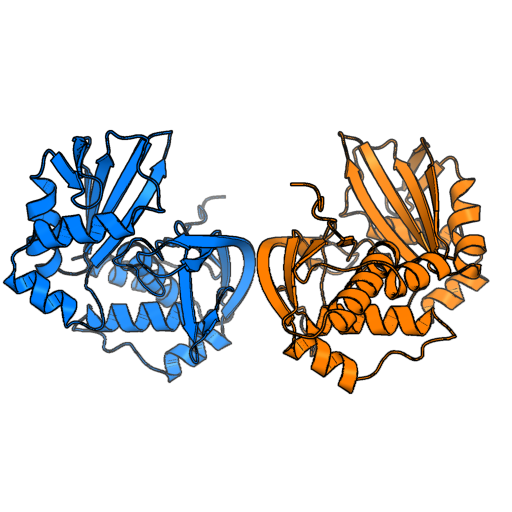ATOM 1398 C CA . GLU A 1 172 ? 2.102 14.664 -14.422 1 95.62 172 GLU A CA 1
ATOM 1399 C C . GLU A 1 172 ? 3.609 14.453 -14.328 1 95.62 172 GLU A C 1
ATOM 1401 O O . GLU A 1 172 ? 4.145 13.5 -14.906 1 95.62 172 GLU A O 1
ATOM 1406 N N . GLN A 1 173 ? 4.23 15.312 -13.594 1 96.25 173 GLN A N 1
ATOM 1407 C CA . GLN A 1 173 ? 5.688 15.297 -13.562 1 96.25 173 GLN A CA 1
ATOM 1408 C C . GLN A 1 173 ? 6.207 14.602 -12.312 1 96.25 173 GLN A C 1
ATOM 1410 O O . GLN A 1 173 ? 7.348 14.82 -11.898 1 96.25 173 GLN A O 1
ATOM 1415 N N . SER A 1 174 ? 5.375 13.945 -11.664 1 95.94 174 SER A N 1
ATOM 1416 C CA . SER A 1 174 ? 5.805 13.195 -10.492 1 95.94 174 SER A CA 1
ATOM 1417 C C . SER A 1 174 ? 5.129 11.828 -10.422 1 95.94 174 SER A C 1
ATOM 1419 O O . SER A 1 174 ? 4.102 11.609 -11.062 1 95.94 174 SER A O 1
ATOM 1421 N N . GLU A 1 175 ? 5.781 10.922 -9.758 1 94.44 175 GLU A N 1
ATOM 1422 C CA . GLU A 1 175 ? 5.234 9.57 -9.617 1 94.44 175 GLU A CA 1
ATOM 1423 C C . GLU A 1 175 ? 5.703 8.922 -8.32 1 94.44 175 GLU A C 1
ATOM 1425 O O . GLU A 1 175 ? 6.812 9.18 -7.855 1 94.44 175 GLU A O 1
ATOM 1430 N N . ILE A 1 176 ? 4.797 8.148 -7.727 1 94.69 176 ILE A N 1
ATOM 1431 C CA . ILE A 1 176 ? 5.203 7.348 -6.582 1 94.69 176 ILE A CA 1
ATOM 1432 C C . ILE A 1 176 ? 6.027 6.152 -7.055 1 94.69 176 ILE A C 1
ATOM 1434 O O . ILE A 1 176 ? 5.559 5.348 -7.859 1 94.69 176 ILE A O 1
ATOM 1438 N N . VAL A 1 177 ? 7.23 6.012 -6.547 1 93.31 177 VAL A N 1
ATOM 1439 C CA . VAL A 1 177 ? 8.117 4.977 -7.066 1 93.31 177 VAL A CA 1
ATOM 1440 C C . VAL A 1 177 ? 8.289 3.873 -6.027 1 93.31 177 VAL A C 1
ATOM 1442 O O . VAL A 1 177 ? 8.68 2.75 -6.359 1 93.31 177 VAL A O 1
ATOM 1445 N N . ARG A 1 178 ? 8.055 4.238 -4.777 1 94.62 178 ARG A N 1
ATOM 1446 C CA . ARG A 1 178 ? 8.164 3.285 -3.678 1 94.62 178 ARG A CA 1
ATOM 1447 C C . ARG A 1 178 ? 7.152 3.594 -2.58 1 94.62 178 ARG A C 1
ATOM 1449 O O . ARG A 1 178 ? 6.809 4.758 -2.355 1 94.62 178 ARG A O 1
ATOM 1456 N N . TYR A 1 179 ? 6.73 2.543 -1.938 1 96.12 179 TYR A N 1
ATOM 1457 C CA . TYR A 1 179 ? 5.82 2.781 -0.825 1 96.12 179 TYR A CA 1
ATOM 1458 C C . TYR A 1 179 ? 5.852 1.621 0.163 1 96.12 179 TYR A C 1
ATOM 1460 O O . TYR A 1 179 ? 6.297 0.522 -0.175 1 96.12 179 TYR A O 1
ATOM 1468 N N . ARG A 1 180 ? 5.578 1.827 1.354 1 97.06 180 ARG A N 1
ATOM 1469 C CA . ARG A 1 180 ? 5.207 0.905 2.424 1 97.06 180 ARG A CA 1
ATOM 1470 C C . ARG A 1 180 ? 3.941 1.37 3.135 1 97.06 180 ARG A C 1
ATOM 1472 O O . ARG A 1 180 ? 3.986 2.287 3.959 1 97.06 180 ARG A O 1
ATOM 1479 N N . LEU A 1 181 ? 2.912 0.659 2.854 1 97.12 181 LEU A N 1
ATOM 1480 C CA . LEU A 1 181 ? 1.623 1.2 3.268 1 97.12 181 LEU A CA 1
ATOM 1481 C C . LEU A 1 181 ? 0.762 0.12 3.914 1 97.12 181 LEU A C 1
ATOM 1483 O O . LEU A 1 181 ? 0.91 -1.064 3.604 1 97.12 181 LEU A O 1
ATOM 1487 N N . GLN A 1 182 ? -0.08 0.492 4.699 1 96.75 182 GLN A N 1
ATOM 1488 C CA . GLN A 1 182 ? -1.116 -0.374 5.254 1 96.75 182 GLN A CA 1
ATOM 1489 C C . GLN A 1 182 ? -2.387 0.415 5.559 1 96.75 182 GLN A C 1
ATOM 1491 O O . GLN A 1 182 ? -2.32 1.596 5.906 1 96.75 182 GLN A O 1
ATOM 1496 N N . THR A 1 183 ? -3.455 -0.248 5.391 1 95.19 183 THR A N 1
ATOM 1497 C CA . THR A 1 183 ? -4.723 0.376 5.75 1 95.19 183 THR A CA 1
ATOM 1498 C C . THR A 1 183 ? -4.98 0.246 7.25 1 95.19 183 THR A C 1
ATOM 1500 O O . THR A 1 183 ? -4.625 -0.763 7.859 1 95.19 183 THR A O 1
ATOM 1503 N N . VAL A 1 184 ? -5.539 1.239 7.812 1 92.25 184 VAL A N 1
ATOM 1504 C CA . VAL A 1 184 ? -5.875 1.268 9.234 1 92.25 184 VAL A CA 1
ATOM 1505 C C . VAL A 1 184 ? -7.266 1.868 9.422 1 92.25 184 VAL A C 1
ATOM 1507 O O . VAL A 1 184 ? -7.566 2.934 8.883 1 92.25 184 VAL A O 1
ATOM 1510 N N . PRO A 1 185 ? -8.055 1.174 10.141 1 90 185 PRO A N 1
ATOM 1511 C CA . PRO A 1 185 ? -9.359 1.77 10.445 1 90 185 PRO A CA 1
ATOM 1512 C C . PRO A 1 185 ? -9.266 2.893 11.477 1 90 185 PRO A C 1
ATOM 1514 O O . PRO A 1 185 ? -8.492 2.795 12.438 1 90 185 PRO A O 1
ATOM 1517 N N . PHE A 1 186 ? -9.969 3.969 11.242 1 88.25 186 PHE A N 1
ATOM 1518 C CA . PHE A 1 186 ? -10.062 5.094 12.164 1 88.25 186 PHE A CA 1
ATOM 1519 C C . PHE A 1 186 ? -11.5 5.289 12.633 1 88.25 186 PHE A C 1
ATOM 1521 O O . PHE A 1 186 ? -12.359 5.734 11.867 1 88.25 186 PHE A O 1
ATOM 1528 N N . PRO A 1 187 ? -11.672 4.965 13.867 1 84.62 187 PRO A N 1
ATOM 1529 C CA . PRO A 1 187 ? -13.039 5.082 14.391 1 84.62 187 PRO A CA 1
ATOM 1530 C C . PRO A 1 187 ? -13.43 6.52 14.711 1 84.62 187 PRO A C 1
ATOM 1532 O O . PRO A 1 187 ? -12.641 7.262 15.305 1 84.62 187 PRO A O 1
ATOM 1535 N N . LEU A 1 188 ? -14.547 6.863 14.242 1 79.12 188 LEU A N 1
ATOM 1536 C CA . LEU A 1 188 ? -15.188 8.133 14.578 1 79.12 188 LEU A CA 1
ATOM 1537 C C . LEU A 1 188 ? -16.531 7.895 15.258 1 79.12 188 LEU A C 1
ATOM 1539 O O . LEU A 1 188 ? -16.922 6.75 15.508 1 79.12 188 LEU A O 1
ATOM 1543 N N . GLU A 1 189 ? -17.125 8.875 15.836 1 69.38 189 GLU A N 1
ATOM 1544 C CA . GLU A 1 189 ? -18.344 8.742 16.625 1 69.38 189 GLU A CA 1
ATOM 1545 C C . GLU A 1 189 ? -19.359 7.855 15.922 1 69.38 189 GLU A C 1
ATOM 1547 O O . GLU A 1 189 ? -19.859 6.883 16.5 1 69.38 189 GLU A O 1
ATOM 1552 N N . LYS A 1 190 ? -19.688 8.023 14.734 1 69.31 190 LYS A N 1
ATOM 1553 C CA . LYS A 1 190 ? -20.766 7.246 14.133 1 69.31 190 LYS A CA 1
ATOM 1554 C C . LYS A 1 190 ? -20.297 6.516 12.883 1 69.31 190 LYS A C 1
ATOM 1556 O O . LYS A 1 190 ? -21.094 5.91 12.164 1 69.31 190 LYS A O 1
ATOM 1561 N N . VAL A 1 191 ? -19.031 6.602 12.703 1 78.25 191 VAL A N 1
ATOM 1562 C CA . VAL A 1 191 ? -18.594 5.969 11.461 1 78.25 191 VAL A CA 1
ATOM 1563 C C . VAL A 1 191 ? -17.156 5.504 11.602 1 78.25 191 VAL A C 1
ATOM 1565 O O . VAL A 1 191 ? -16.469 5.832 12.578 1 78.25 191 VAL A O 1
ATOM 1568 N N . GLN A 1 192 ? -16.781 4.562 10.758 1 85.75 192 GLN A N 1
ATOM 1569 C CA . GLN A 1 192 ? -15.391 4.121 10.656 1 85.75 192 GLN A CA 1
ATOM 1570 C C . GLN A 1 192 ? -14.805 4.457 9.281 1 85.75 192 GLN A C 1
ATOM 1572 O O . GLN A 1 192 ? -15.391 4.117 8.25 1 85.75 192 GLN A O 1
ATOM 1577 N N . ILE A 1 193 ? -13.727 5.203 9.352 1 87.56 193 ILE A N 1
ATOM 1578 C CA 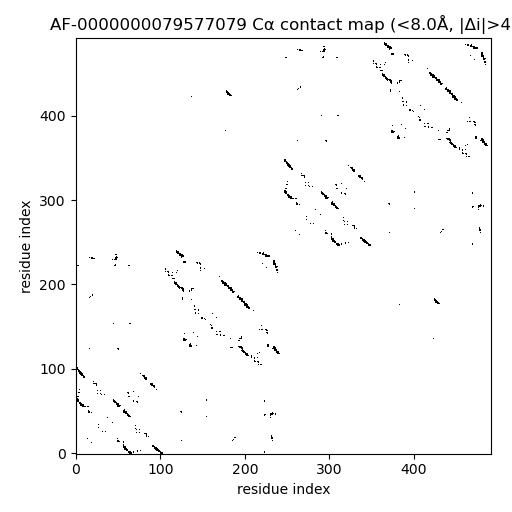. ILE A 1 193 ? -13.062 5.566 8.102 1 87.56 193 ILE A CA 1
ATOM 1579 C C . ILE A 1 193 ? -11.781 4.754 7.945 1 87.56 193 ILE A C 1
ATOM 1581 O O . ILE A 1 193 ? -10.992 4.641 8.883 1 87.56 193 ILE A O 1
ATOM 1585 N N . THR A 1 194 ? -11.648 4.168 6.793 1 90.5 194 THR A N 1
ATOM 1586 C CA . THR A 1 194 ? -10.406 3.453 6.52 1 90.5 194 THR A CA 1
ATOM 1587 C C . THR A 1 194 ? -9.367 4.383 5.898 1 90.5 194 THR A C 1
ATOM 1589 O O . THR A 1 194 ? -9.57 4.906 4.801 1 90.5 194 THR A O 1
ATOM 1592 N N . GLY A 1 195 ? -8.352 4.629 6.656 1 93.44 195 GLY A N 1
ATOM 1593 C CA . GLY A 1 195 ? -7.223 5.391 6.148 1 93.44 195 GLY A CA 1
ATOM 1594 C C . GLY A 1 195 ? -5.98 4.547 5.938 1 93.44 195 GLY A C 1
ATOM 1595 O O . GLY A 1 195 ? -6.004 3.336 6.16 1 93.44 195 GLY A O 1
ATOM 1596 N N . PHE A 1 196 ? -4.969 5.152 5.402 1 95.62 196 PHE A N 1
ATOM 1597 C CA . PHE A 1 196 ? -3.715 4.438 5.219 1 95.62 196 PHE A CA 1
ATOM 1598 C C . PHE A 1 196 ? -2.586 5.113 5.988 1 95.62 196 PHE A C 1
ATOM 1600 O O . PHE A 1 196 ? -2.639 6.32 6.238 1 95.62 196 PHE A O 1
ATOM 1607 N N . THR A 1 197 ? -1.626 4.379 6.426 1 95.94 197 THR A N 1
ATOM 1608 C CA . THR A 1 197 ? -0.385 4.852 7.027 1 95.94 197 THR A CA 1
ATOM 1609 C C . THR A 1 197 ? 0.825 4.242 6.324 1 95.94 197 THR A C 1
ATOM 1611 O O . THR A 1 197 ? 0.678 3.35 5.488 1 95.94 197 THR A O 1
ATOM 1614 N N . GLY A 1 198 ? 1.981 4.789 6.707 1 96.56 198 GLY A N 1
ATOM 1615 C CA . GLY A 1 198 ? 3.207 4.32 6.082 1 96.56 198 GLY A CA 1
ATOM 1616 C C . GLY A 1 198 ? 3.984 5.426 5.387 1 96.56 198 GLY A C 1
ATOM 1617 O O . GLY A 1 198 ? 3.965 6.574 5.828 1 96.56 198 GLY A O 1
ATOM 1618 N N . SER A 1 199 ? 4.73 5.02 4.332 1 97.12 199 SER A N 1
ATOM 1619 C CA . SER A 1 199 ? 5.582 6 3.666 1 97.12 199 SER A CA 1
ATOM 1620 C C . SER A 1 199 ? 5.559 5.816 2.152 1 97.12 199 SER A C 1
ATOM 1622 O O . SER A 1 199 ? 5.273 4.723 1.659 1 97.12 199 SER A O 1
ATOM 1624 N N . ILE A 1 200 ? 5.766 6.84 1.472 1 96.81 200 ILE A N 1
ATOM 1625 C CA . ILE A 1 200 ? 5.891 6.797 0.019 1 96.81 200 ILE A CA 1
ATOM 1626 C C . ILE A 1 200 ? 7.113 7.598 -0.418 1 96.81 200 ILE A C 1
ATOM 1628 O O . ILE A 1 200 ? 7.547 8.516 0.287 1 96.81 200 ILE A O 1
ATOM 1632 N N . CYS A 1 201 ? 7.656 7.242 -1.492 1 96.62 201 CYS A N 1
ATOM 1633 C CA . CYS A 1 201 ? 8.719 7.988 -2.156 1 96.62 201 CYS A CA 1
ATOM 1634 C C . CYS A 1 201 ? 8.25 8.516 -3.506 1 96.62 201 CYS A C 1
ATOM 1636 O O . CYS A 1 201 ? 7.758 7.758 -4.34 1 96.62 201 CYS A O 1
ATOM 1638 N N . ILE A 1 202 ? 8.406 9.781 -3.67 1 96.62 202 ILE A N 1
ATOM 1639 C CA . ILE A 1 202 ? 7.957 10.438 -4.891 1 96.62 202 ILE A CA 1
ATOM 1640 C C . ILE A 1 202 ? 9.164 10.844 -5.734 1 96.62 202 ILE A C 1
ATOM 1642 O O . ILE A 1 202 ? 10.109 11.453 -5.227 1 96.62 202 ILE A O 1
ATOM 1646 N N . HIS A 1 203 ? 9.125 10.461 -6.938 1 96.44 203 HIS A N 1
ATOM 1647 C CA . HIS A 1 203 ? 10.148 10.891 -7.891 1 96.44 203 HIS A CA 1
ATOM 1648 C C . HIS A 1 203 ? 9.633 12.023 -8.773 1 96.44 203 HIS A C 1
ATOM 1650 O O . HIS A 1 203 ? 8.602 11.891 -9.43 1 96.44 203 HIS A O 1
ATOM 1656 N N . ILE A 1 204 ? 10.383 13.102 -8.758 1 96.19 204 ILE A N 1
ATOM 1657 C CA . ILE A 1 204 ? 10.031 14.266 -9.57 1 96.19 204 ILE A CA 1
ATOM 1658 C C . ILE A 1 204 ? 10.805 14.234 -10.883 1 96.19 204 ILE A C 1
ATOM 1660 O O . ILE A 1 204 ? 12.031 14.32 -10.898 1 96.19 204 ILE A O 1
ATOM 1664 N N . ARG A 1 205 ? 10.102 14.125 -11.953 1 95.19 205 ARG A N 1
ATOM 1665 C CA . ARG A 1 205 ? 10.711 14.07 -13.273 1 95.19 205 ARG A CA 1
ATOM 1666 C C . ARG A 1 205 ? 10.891 15.469 -13.859 1 95.19 205 ARG A C 1
ATOM 1668 O O . ARG A 1 205 ? 11.695 15.672 -14.766 1 95.19 205 ARG A O 1
ATOM 1675 N N . GLY A 1 206 ? 10.195 16.438 -13.305 1 93.19 206 GLY A N 1
ATOM 1676 C CA . GLY A 1 206 ? 10.242 17.812 -13.773 1 93.19 206 GLY A CA 1
ATOM 1677 C C . GLY A 1 206 ? 11.445 18.578 -13.25 1 93.19 206 GLY A C 1
ATOM 1678 O O . GLY A 1 206 ? 12.406 17.969 -12.773 1 93.19 206 GLY A O 1
ATOM 1679 N N . PRO A 1 207 ? 11.445 19.859 -13.445 1 92.56 207 PRO A N 1
ATOM 1680 C CA . PRO A 1 207 ? 12.547 20.703 -12.984 1 92.56 207 PRO A CA 1
ATOM 1681 C C . PRO A 1 207 ? 12.695 20.703 -11.469 1 92.56 207 PRO A C 1
ATOM 1683 O O . PRO A 1 207 ? 11.75 20.359 -10.75 1 92.56 207 PRO A O 1
ATOM 1686 N N . GLU A 1 208 ? 13.836 21.078 -11.086 1 93.31 208 GLU A N 1
ATOM 1687 C CA . GLU A 1 208 ? 14.133 21.125 -9.656 1 93.31 208 GLU A CA 1
ATOM 1688 C C . GLU A 1 208 ? 13.188 22.078 -8.93 1 93.31 208 GLU A C 1
ATOM 1690 O O . GLU A 1 208 ? 12.875 21.875 -7.75 1 93.31 208 GLU A O 1
ATOM 1695 N N . THR A 1 209 ? 12.766 23.094 -9.641 1 91.62 209 THR A N 1
ATOM 1696 C CA . THR A 1 209 ? 11.859 24.062 -9.039 1 91.62 209 THR A CA 1
ATOM 1697 C C . THR A 1 209 ? 10.586 23.391 -8.547 1 91.62 209 THR A C 1
ATOM 1699 O O . THR A 1 209 ? 10.023 23.781 -7.527 1 91.62 209 THR A O 1
ATOM 1702 N N . MET A 1 210 ? 10.172 22.422 -9.242 1 92.94 210 MET A N 1
ATOM 1703 C CA . MET A 1 210 ? 8.992 21.656 -8.844 1 92.94 210 MET A CA 1
ATOM 1704 C C . MET A 1 210 ? 9.258 20.875 -7.559 1 92.94 210 MET A C 1
ATOM 1706 O O . MET A 1 210 ? 8.398 20.812 -6.68 1 92.94 210 MET A O 1
ATOM 1710 N N . ALA A 1 211 ? 10.438 20.312 -7.504 1 93.94 211 ALA A N 1
ATOM 1711 C CA . ALA A 1 211 ? 10.828 19.578 -6.297 1 93.94 211 ALA A CA 1
ATOM 1712 C C . ALA A 1 211 ? 10.867 20.516 -5.086 1 93.94 211 ALA A C 1
ATOM 1714 O O . ALA A 1 211 ? 10.43 20.141 -3.994 1 93.94 211 ALA A O 1
ATOM 1715 N N . ARG A 1 212 ? 11.383 21.688 -5.32 1 93.06 212 ARG A N 1
ATOM 1716 C CA . ARG A 1 212 ? 11.461 22.672 -4.25 1 93.06 212 ARG A CA 1
ATOM 1717 C C . ARG A 1 212 ? 10.07 23.078 -3.771 1 93.06 212 ARG A C 1
ATOM 1719 O O . ARG A 1 212 ? 9.836 23.219 -2.57 1 93.06 212 ARG A O 1
ATOM 1726 N N . TYR A 1 213 ? 9.234 23.281 -4.711 1 91.69 213 TYR A N 1
ATOM 1727 C CA . TYR A 1 213 ? 7.855 23.641 -4.391 1 91.69 213 TYR A CA 1
ATOM 1728 C C . TYR A 1 213 ? 7.18 22.531 -3.58 1 91.69 213 TYR A C 1
ATOM 1730 O O . TYR A 1 213 ? 6.527 22.812 -2.57 1 91.69 213 TYR A O 1
ATOM 1738 N N . LEU A 1 214 ? 7.34 21.312 -4.039 1 94.25 214 LEU A N 1
ATOM 1739 C CA . LEU A 1 214 ? 6.734 20.188 -3.346 1 94.25 214 LEU A CA 1
ATOM 1740 C C . LEU A 1 214 ? 7.324 20.016 -1.95 1 94.25 214 LEU A C 1
ATOM 1742 O O . LEU A 1 214 ? 6.602 19.703 -1 1 94.25 214 LEU A O 1
ATOM 1746 N N . ARG A 1 215 ? 8.555 20.188 -1.872 1 93.69 215 ARG A N 1
ATOM 1747 C CA . ARG A 1 215 ? 9.172 20.141 -0.554 1 93.69 215 ARG A CA 1
ATOM 1748 C C . ARG A 1 215 ? 8.539 21.172 0.387 1 93.69 215 ARG A C 1
ATOM 1750 O O . ARG A 1 215 ? 8.273 20.859 1.552 1 93.69 215 ARG A O 1
ATOM 1757 N N . MET A 1 216 ? 8.383 22.344 -0.109 1 91.56 216 MET A N 1
ATOM 1758 C CA . MET A 1 216 ? 7.75 23.391 0.693 1 91.56 216 MET A CA 1
ATOM 1759 C C . MET A 1 216 ? 6.359 22.953 1.141 1 91.56 216 MET A C 1
ATOM 1761 O O . MET A 1 216 ? 6.004 23.109 2.311 1 91.56 216 MET A O 1
ATOM 1765 N N . LEU A 1 217 ? 5.609 22.422 0.235 1 92.19 217 LEU A N 1
ATOM 1766 C CA . LEU A 1 217 ? 4.262 21.969 0.545 1 92.19 217 LEU A CA 1
ATOM 1767 C C . LEU A 1 217 ? 4.289 20.844 1.59 1 92.19 217 LEU A C 1
ATOM 1769 O O . LEU A 1 217 ? 3.445 20.812 2.488 1 92.19 217 LEU A O 1
ATOM 1773 N N . PHE A 1 218 ? 5.23 19.969 1.435 1 94.88 218 PHE A N 1
ATOM 1774 C CA . PHE A 1 218 ? 5.316 18.844 2.361 1 94.88 218 PHE A CA 1
ATOM 1775 C C . PHE A 1 218 ? 5.723 19.312 3.752 1 94.88 218 PHE A C 1
ATOM 1777 O O . PHE A 1 218 ? 5.227 18.812 4.758 1 94.88 218 PHE A O 1
ATOM 1784 N N . LYS A 1 219 ? 6.598 20.234 3.801 1 92.19 219 LYS A N 1
ATOM 1785 C CA . LYS A 1 219 ? 6.977 20.812 5.09 1 92.19 219 LYS A CA 1
ATOM 1786 C C . LYS A 1 219 ? 5.797 21.547 5.734 1 92.19 219 LYS A C 1
ATOM 1788 O O . LYS A 1 219 ? 5.598 21.453 6.945 1 92.19 219 LYS A O 1
ATOM 1793 N N . PHE A 1 220 ? 5.152 22.266 4.91 1 90.5 220 PHE A N 1
ATOM 1794 C CA . PHE A 1 220 ? 3.914 22.875 5.375 1 90.5 220 PHE A CA 1
ATOM 1795 C C . PHE A 1 220 ? 2.934 21.828 5.863 1 90.5 220 PHE A C 1
ATOM 1797 O O . PHE A 1 220 ? 2.268 22 6.883 1 90.5 220 PHE A O 1
ATOM 1804 N N . GLY A 1 221 ? 2.857 20.688 5.137 1 94.06 221 GLY A N 1
ATOM 1805 C CA . GLY A 1 221 ? 1.959 19.594 5.461 1 94.06 221 GLY A CA 1
ATOM 1806 C C . GLY A 1 221 ? 2.25 18.969 6.812 1 94.06 221 GLY A C 1
ATOM 1807 O O . GLY A 1 221 ? 1.366 18.359 7.422 1 94.06 221 GLY A O 1
ATOM 1808 N N . GLU A 1 222 ? 3.477 19.078 7.25 1 93.75 222 GLU A N 1
ATOM 1809 C CA . GLU A 1 222 ? 3.82 18.578 8.578 1 93.75 222 GLU A CA 1
ATOM 1810 C C . GLU A 1 222 ? 2.99 19.266 9.656 1 93.75 222 GLU A C 1
ATOM 1812 O O . GLU A 1 222 ? 2.713 18.672 10.703 1 93.75 222 GLU A O 1
ATOM 1817 N N . PHE A 1 223 ? 2.604 20.453 9.352 1 92.94 223 PHE A N 1
ATOM 1818 C CA . PHE A 1 223 ? 1.809 21.219 10.305 1 92.94 223 PHE A CA 1
ATOM 1819 C C . PHE A 1 223 ? 0.323 21.109 9.977 1 92.94 223 PHE A C 1
ATOM 1821 O O . PHE A 1 223 ? -0.495 20.875 10.875 1 92.94 223 PHE A O 1
ATOM 1828 N N . ALA A 1 224 ? -0.007 21.234 8.789 1 92.94 224 ALA A N 1
ATOM 1829 C CA . ALA A 1 224 ? -1.401 21.312 8.367 1 92.94 224 ALA A CA 1
ATOM 1830 C C . ALA A 1 224 ? -2.051 19.922 8.352 1 92.94 224 ALA A C 1
ATOM 1832 O O . ALA A 1 224 ? -3.266 19.797 8.523 1 92.94 224 ALA A O 1
ATOM 1833 N N . GLY A 1 225 ? -1.225 18.906 8.188 1 93.62 225 GLY A N 1
ATOM 1834 C CA . GLY A 1 225 ? -1.781 17.609 7.871 1 93.62 225 GLY A CA 1
ATOM 1835 C C . GLY A 1 225 ? -2.258 17.484 6.434 1 93.62 225 GLY A C 1
ATOM 1836 O O . GLY A 1 225 ? -2.305 18.484 5.711 1 93.62 225 GLY A O 1
ATOM 1837 N N . VAL A 1 226 ? -2.676 16.312 6.055 1 94.94 226 VAL A N 1
ATOM 1838 C CA . VAL A 1 226 ? -3.105 16.094 4.68 1 94.94 226 VAL A CA 1
ATOM 1839 C C . VAL A 1 226 ? -4.352 15.211 4.664 1 94.94 226 VAL A C 1
ATOM 1841 O O . VAL A 1 226 ? -4.516 14.344 5.523 1 94.94 226 VAL A O 1
ATOM 1844 N N . GLY A 1 227 ? -5.211 15.508 3.654 1 92.94 227 GLY A N 1
ATOM 1845 C CA . GLY A 1 227 ? -6.422 14.711 3.541 1 92.94 227 GLY A CA 1
ATOM 1846 C C . GLY A 1 227 ? -7.574 15.25 4.367 1 92.94 227 GLY A C 1
ATOM 1847 O O . GLY A 1 227 ? -7.703 16.469 4.539 1 92.94 227 GLY A O 1
ATOM 1848 N N . ILE A 1 228 ? -8.344 14.359 4.859 1 88.56 228 ILE A N 1
ATOM 1849 C CA . ILE A 1 228 ? -9.555 14.773 5.547 1 88.56 228 ILE A CA 1
ATOM 1850 C C . ILE A 1 228 ? -9.398 14.562 7.051 1 88.56 228 ILE A C 1
ATOM 1852 O O . ILE A 1 228 ? -8.586 13.734 7.484 1 88.56 228 ILE A O 1
ATOM 1856 N N . LYS A 1 229 ? -10.18 15.32 7.875 1 88.81 229 LYS A N 1
ATOM 1857 C CA . LYS A 1 229 ? -10.352 15.172 9.32 1 88.81 229 LYS A CA 1
ATOM 1858 C C . LYS A 1 229 ? -9.023 15.32 10.047 1 88.81 229 LYS A C 1
ATOM 1860 O O . LYS A 1 229 ? -8.719 14.539 10.953 1 88.81 229 LYS A O 1
ATOM 1865 N N . THR A 1 230 ? -8.266 16.234 9.555 1 90 230 THR A N 1
ATOM 1866 C CA . THR A 1 230 ? -6.973 16.484 10.188 1 90 230 THR A CA 1
ATOM 1867 C C . THR A 1 230 ? -7.16 17.094 11.57 1 90 230 THR A C 1
ATOM 1869 O O . THR A 1 230 ? -6.305 16.922 12.445 1 90 230 THR A O 1
ATOM 1872 N N . GLY A 1 231 ? -8.273 17.75 11.75 1 88.81 231 GLY A N 1
ATOM 1873 C CA . GLY A 1 231 ? -8.578 18.281 13.062 1 88.81 231 GLY A CA 1
ATOM 1874 C C . GLY A 1 231 ? -9.008 17.234 14.062 1 88.81 231 GLY A C 1
ATOM 1875 O O . GLY A 1 231 ? -9.07 17.484 15.266 1 88.81 231 GLY A O 1
ATOM 1876 N N . MET A 1 232 ? -9.195 16.047 13.57 1 87.62 232 MET A N 1
ATOM 1877 C CA . MET A 1 232 ? -9.68 14.961 14.422 1 87.62 232 MET A CA 1
ATOM 1878 C C . MET A 1 232 ? -8.602 13.898 14.617 1 87.62 232 MET A C 1
ATOM 1880 O O . MET A 1 232 ? -8.852 12.852 15.211 1 87.62 232 MET A O 1
ATOM 1884 N N . GLY A 1 233 ? -7.457 14.18 14.062 1 89.31 233 GLY A N 1
ATOM 1885 C CA . GLY A 1 233 ? -6.34 13.297 14.359 1 89.31 233 GLY A CA 1
ATOM 1886 C C . GLY A 1 233 ? -5.867 12.508 13.148 1 89.31 233 GLY A C 1
ATOM 1887 O O . GLY A 1 233 ? -4.93 11.719 13.25 1 89.31 233 GLY A O 1
ATOM 1888 N N . MET A 1 234 ? -6.492 12.711 12.062 1 89.88 234 MET A N 1
ATOM 1889 C CA . MET A 1 234 ? -6.09 12.008 10.844 1 89.88 234 MET A CA 1
ATOM 1890 C C . MET A 1 234 ? -5.141 12.867 10.008 1 89.88 234 MET A C 1
ATOM 1892 O O . MET A 1 234 ? -5.012 14.07 10.25 1 89.88 234 MET A O 1
ATOM 1896 N N . GLY A 1 235 ? -4.328 12.242 9.188 1 93.75 235 GLY A N 1
ATOM 1897 C CA . GLY A 1 235 ? -3.625 12.938 8.117 1 93.75 235 GLY A CA 1
ATOM 1898 C C . GLY A 1 235 ? -2.293 13.516 8.555 1 93.75 235 GLY A C 1
ATOM 1899 O O . GLY A 1 235 ? -1.717 14.359 7.863 1 93.75 235 GLY A O 1
ATOM 1900 N N . ALA A 1 236 ? -1.825 13.195 9.734 1 94.19 236 ALA A N 1
ATOM 1901 C CA . ALA A 1 236 ? -0.507 13.672 10.141 1 94.19 236 ALA A CA 1
ATOM 1902 C C . ALA A 1 236 ? 0.586 13.094 9.242 1 94.19 236 ALA A C 1
ATOM 1904 O O . ALA A 1 236 ? 0.617 11.891 8.992 1 94.19 236 ALA A O 1
ATOM 1905 N N . MET A 1 237 ? 1.422 13.961 8.766 1 95.38 237 MET A N 1
ATOM 1906 C CA . MET A 1 237 ? 2.475 13.508 7.863 1 95.38 237 MET A CA 1
ATOM 1907 C C . MET A 1 237 ? 3.818 14.117 8.242 1 95.38 237 MET A C 1
ATOM 1909 O O . MET A 1 237 ? 3.871 15.125 8.953 1 95.38 237 MET A O 1
ATOM 1913 N N . LYS A 1 238 ? 4.859 13.531 7.836 1 94.81 238 LYS A N 1
ATOM 1914 C CA . LYS A 1 238 ? 6.227 14 8.047 1 94.81 238 LYS A CA 1
ATOM 1915 C C . LYS A 1 238 ? 7.055 13.867 6.77 1 94.81 238 LYS A C 1
ATOM 1917 O O . LYS A 1 238 ? 7.004 12.836 6.094 1 94.81 238 LYS A O 1
ATOM 1922 N N . TYR A 1 239 ? 7.676 14.922 6.398 1 94.69 239 TYR A N 1
ATOM 1923 C CA . TYR A 1 239 ? 8.641 14.898 5.305 1 94.69 239 TYR A CA 1
ATOM 1924 C C . TYR A 1 239 ? 9.969 14.312 5.766 1 94.69 239 TYR A C 1
ATOM 1926 O O . TYR A 1 239 ? 10.594 14.828 6.699 1 94.69 239 TYR A O 1
ATOM 1934 N N . VAL A 1 240 ? 10.336 13.133 5.164 1 88.94 240 VAL A N 1
ATOM 1935 C CA . VAL A 1 240 ? 11.562 12.445 5.574 1 88.94 240 VAL A CA 1
ATOM 1936 C C . VAL A 1 240 ? 12.758 13.031 4.828 1 88.94 240 VAL A C 1
ATOM 1938 O O . VAL A 1 240 ? 12.805 12.992 3.596 1 88.94 240 VAL A O 1
ATOM 1941 N N . ARG A 1 241 ? 13.641 13.68 5.535 1 76.81 241 ARG A N 1
ATOM 1942 C CA . ARG A 1 241 ? 14.82 14.312 4.965 1 76.81 241 ARG A CA 1
ATOM 1943 C C . ARG A 1 241 ? 15.945 13.297 4.781 1 76.81 241 ARG A C 1
ATOM 1945 O O . ARG A 1 241 ? 16.188 12.461 5.656 1 76.81 241 ARG A O 1
ATOM 1952 N N . ARG A 1 242 ? 16.234 12.68 3.49 1 62.06 242 ARG A N 1
ATOM 1953 C CA . ARG A 1 242 ? 17.391 11.812 3.305 1 62.06 242 ARG A CA 1
ATOM 1954 C C . ARG A 1 242 ? 18.688 12.547 3.605 1 62.06 242 ARG A C 1
ATOM 1956 O O . ARG A 1 242 ? 18.797 13.75 3.363 1 62.06 242 ARG A O 1
ATOM 1963 N N . ASN A 1 243 ? 19.391 12.188 4.699 1 50.34 243 ASN A N 1
ATOM 1964 C CA . ASN A 1 243 ? 20.688 12.805 4.934 1 50.34 243 ASN A CA 1
ATOM 1965 C C . ASN A 1 243 ? 21.469 12.969 3.633 1 50.34 243 ASN A C 1
ATOM 1967 O O . ASN A 1 243 ? 21.594 12.023 2.85 1 50.34 243 ASN A O 1
ATOM 1971 N N . GLU A 1 244 ? 21.5 14.031 2.957 1 41.72 244 GLU A N 1
ATOM 1972 C CA . GLU A 1 244 ? 22.453 14.406 1.926 1 41.72 244 GLU A CA 1
ATOM 1973 C C . GLU A 1 244 ? 23.812 13.734 2.162 1 41.72 244 GLU A C 1
ATOM 1975 O O . GLU A 1 244 ? 24.641 13.656 1.252 1 41.72 244 GLU A O 1
ATOM 1980 N N . ASP A 1 245 ? 24.406 13.586 3.389 1 36.84 245 ASP A N 1
ATOM 1981 C CA . ASP A 1 245 ? 25.812 13.227 3.582 1 36.84 245 ASP A CA 1
ATOM 1982 C C . ASP A 1 245 ? 26.047 11.758 3.258 1 36.84 245 ASP A C 1
ATOM 1984 O O . ASP A 1 245 ? 27.141 11.234 3.48 1 36.84 245 ASP A O 1
ATOM 1988 N N . ASP A 1 246 ? 25.078 10.766 3.152 1 31.02 246 ASP A N 1
ATOM 1989 C CA . ASP A 1 246 ? 25.844 9.602 2.684 1 31.02 246 ASP A CA 1
ATOM 1990 C C . ASP A 1 246 ? 25.969 9.617 1.163 1 31.02 246 ASP A C 1
ATOM 1992 O O . ASP A 1 246 ? 25.047 10.016 0.456 1 31.02 246 ASP A O 1
ATOM 1996 N N . MET B 1 1 ? -3.695 -31.656 -13.336 1 85 1 MET B N 1
ATOM 1997 C CA . MET B 1 1 ? -2.967 -31.906 -12.094 1 85 1 MET B CA 1
ATOM 1998 C C . MET B 1 1 ? -1.974 -30.781 -11.812 1 85 1 MET B C 1
ATOM 2000 O O . MET B 1 1 ? -1.218 -30.391 -12.703 1 85 1 MET B O 1
ATOM 2004 N N . TYR B 1 2 ? -2.123 -30.266 -10.594 1 90.94 2 TYR B N 1
ATOM 2005 C CA . TYR B 1 2 ? -1.156 -29.266 -10.133 1 90.94 2 TYR B CA 1
ATOM 2006 C C . TYR B 1 2 ? -0.123 -29.891 -9.211 1 90.94 2 TYR B C 1
ATOM 2008 O O . TYR B 1 2 ? -0.452 -30.781 -8.414 1 90.94 2 TYR B O 1
ATOM 2016 N N . ALA B 1 3 ? 1.058 -29.453 -9.406 1 91.69 3 ALA B N 1
ATOM 2017 C CA . ALA B 1 3 ? 2.121 -30.031 -8.586 1 91.69 3 ALA B CA 1
ATOM 2018 C C . ALA B 1 3 ? 3.037 -28.938 -8.031 1 91.69 3 ALA B C 1
ATOM 2020 O O . ALA B 1 3 ? 3.23 -27.891 -8.672 1 91.69 3 ALA B O 1
ATOM 2021 N N . GLU B 1 4 ? 3.504 -29.203 -6.875 1 93.5 4 GLU B N 1
ATOM 2022 C CA . GLU B 1 4 ? 4.434 -28.297 -6.195 1 93.5 4 GLU B CA 1
ATOM 2023 C C . GLU B 1 4 ? 5.633 -29.062 -5.641 1 93.5 4 GLU B C 1
ATOM 2025 O O . GLU B 1 4 ? 5.465 -30.062 -4.938 1 93.5 4 GLU B O 1
ATOM 2030 N N . LEU B 1 5 ? 6.805 -28.672 -6 1 92.81 5 LEU B N 1
ATOM 2031 C CA . LEU B 1 5 ? 8.047 -29.219 -5.473 1 92.81 5 LEU B CA 1
ATOM 2032 C C . LEU B 1 5 ? 8.797 -28.188 -4.645 1 92.81 5 LEU B C 1
ATOM 2034 O O . LEU B 1 5 ? 9.148 -27.109 -5.152 1 92.81 5 LEU B O 1
ATOM 2038 N N . GLN B 1 6 ? 8.961 -28.469 -3.393 1 93 6 GLN B N 1
ATOM 2039 C CA . GLN B 1 6 ? 9.734 -27.594 -2.506 1 93 6 GLN B CA 1
ATOM 2040 C C . GLN B 1 6 ? 11.086 -28.219 -2.176 1 93 6 GLN B C 1
ATOM 2042 O O . GLN B 1 6 ? 11.164 -29.391 -1.806 1 93 6 GLN B O 1
ATOM 2047 N N . MET B 1 7 ? 12.078 -27.469 -2.316 1 90.88 7 MET B N 1
ATOM 2048 C CA . MET B 1 7 ? 13.438 -27.922 -2.035 1 90.88 7 MET B CA 1
ATOM 2049 C C . MET B 1 7 ? 14.18 -26.922 -1.167 1 90.88 7 MET B C 1
ATOM 2051 O O . MET B 1 7 ? 14.07 -25.719 -1.37 1 90.88 7 MET B O 1
ATOM 2055 N N . GLU B 1 8 ? 14.859 -27.391 -0.241 1 90 8 GLU B N 1
ATOM 2056 C CA . GLU B 1 8 ? 15.695 -26.531 0.588 1 90 8 GLU B CA 1
ATOM 2057 C C . GLU B 1 8 ? 17.094 -26.406 0.007 1 90 8 GLU B C 1
ATOM 2059 O O . GLU B 1 8 ? 17.734 -27.406 -0.317 1 90 8 GLU B O 1
ATOM 2064 N N . LEU B 1 9 ? 17.484 -25.219 -0.143 1 86.19 9 LEU B N 1
ATOM 2065 C CA . LEU B 1 9 ? 18.828 -24.953 -0.65 1 86.19 9 LEU B CA 1
ATOM 2066 C C . LEU B 1 9 ? 19.812 -24.75 0.497 1 86.19 9 LEU B C 1
ATOM 2068 O O . LEU B 1 9 ? 19.547 -23.984 1.427 1 86.19 9 LEU B O 1
ATOM 2072 N N . GLU B 1 10 ? 20.844 -25.484 0.392 1 81.19 10 GLU B N 1
ATOM 2073 C CA . GLU B 1 10 ? 21.875 -25.359 1.433 1 81.19 10 GLU B CA 1
ATOM 2074 C C . GLU B 1 10 ? 22.797 -24.188 1.167 1 81.19 10 GLU B C 1
ATOM 2076 O O . GLU B 1 10 ? 23.984 -24.375 0.893 1 81.19 10 GLU B O 1
ATOM 2081 N N . THR B 1 11 ? 22.234 -23.078 1.044 1 73.69 11 THR B N 1
ATOM 2082 C CA . THR B 1 11 ? 23.031 -21.875 0.868 1 73.69 11 THR B CA 1
ATOM 2083 C C . THR B 1 11 ? 22.344 -20.672 1.536 1 73.69 11 THR B C 1
ATOM 2085 O O . THR B 1 11 ? 21.125 -20.656 1.662 1 73.69 11 THR B O 1
ATOM 2088 N N . LYS B 1 12 ? 23.172 -19.859 2.062 1 66.31 12 LYS B N 1
ATOM 2089 C CA . LYS B 1 12 ? 22.641 -18.625 2.623 1 66.31 12 LYS B CA 1
ATOM 2090 C C . LYS B 1 12 ? 22.812 -17.453 1.65 1 66.31 12 LYS B C 1
ATOM 2092 O O . LYS B 1 12 ? 22.328 -16.344 1.908 1 66.31 12 LYS B O 1
ATOM 2097 N N . GLU B 1 13 ? 23.297 -17.859 0.545 1 68.31 13 GLU B N 1
ATOM 2098 C CA . GLU B 1 13 ? 23.703 -16.781 -0.367 1 68.31 13 GLU B CA 1
ATOM 2099 C C . GLU B 1 13 ? 22.609 -16.484 -1.387 1 68.31 13 GLU B C 1
ATOM 2101 O O . GLU B 1 13 ? 22.641 -15.453 -2.051 1 68.31 13 GLU B O 1
ATOM 2106 N N . ILE B 1 14 ? 21.641 -17.359 -1.445 1 68 14 ILE B N 1
ATOM 2107 C CA . ILE B 1 14 ? 20.641 -17.172 -2.492 1 68 14 ILE B CA 1
ATOM 2108 C C . ILE B 1 14 ? 19.375 -16.578 -1.893 1 68 14 ILE B C 1
ATOM 2110 O O . ILE B 1 14 ? 18.906 -17.016 -0.835 1 68 14 ILE B O 1
ATOM 2114 N N . ASN B 1 15 ? 19 -15.484 -2.443 1 67.44 15 ASN B N 1
ATOM 2115 C CA . ASN B 1 15 ? 17.75 -14.836 -2.066 1 67.44 15 ASN B CA 1
ATOM 2116 C C . ASN B 1 15 ? 16.875 -14.547 -3.287 1 67.44 15 ASN B C 1
ATOM 2118 O O . ASN B 1 15 ? 17.203 -14.969 -4.398 1 67.44 15 ASN B O 1
ATOM 2122 N N . TYR B 1 16 ? 15.695 -14.094 -3.045 1 68.25 16 TYR B N 1
ATOM 2123 C CA . TYR B 1 16 ? 14.719 -13.891 -4.105 1 68.25 16 TYR B CA 1
ATOM 2124 C C . TYR B 1 16 ? 15.328 -13.109 -5.266 1 68.25 16 TYR B C 1
ATOM 2126 O O . TYR B 1 16 ? 14.883 -13.242 -6.41 1 68.25 16 TYR B O 1
ATOM 2134 N N . ARG B 1 17 ? 16.359 -12.492 -5.055 1 64.12 17 ARG B N 1
ATOM 2135 C CA . ARG B 1 17 ? 17.031 -11.68 -6.07 1 64.12 17 ARG B CA 1
ATOM 2136 C C . ARG B 1 17 ? 17.734 -12.555 -7.102 1 64.12 17 ARG B C 1
ATOM 2138 O O . ARG B 1 17 ? 18 -12.109 -8.219 1 64.12 17 ARG B O 1
ATOM 2145 N N . GLN B 1 18 ? 17.875 -13.695 -6.625 1 66.44 18 GLN B N 1
ATOM 2146 C CA . GLN B 1 18 ? 18.594 -14.602 -7.516 1 66.44 18 GLN B CA 1
ATOM 2147 C C . GLN B 1 18 ? 17.641 -15.625 -8.141 1 66.44 18 GLN B C 1
ATOM 2149 O O . GLN B 1 18 ? 18.094 -16.609 -8.742 1 66.44 18 GLN B O 1
ATOM 2154 N N . SER B 1 19 ? 16.406 -15.344 -7.941 1 71.19 19 SER B N 1
ATOM 2155 C CA . SER B 1 19 ? 15.422 -16.297 -8.438 1 71.19 19 SER B CA 1
ATOM 2156 C C . SER B 1 19 ? 15.477 -16.406 -9.961 1 71.19 19 SER B C 1
ATOM 2158 O O . SER B 1 19 ? 15.227 -17.469 -10.523 1 71.19 19 SER B O 1
ATOM 2160 N N . SER B 1 20 ? 15.844 -15.344 -10.539 1 71.38 20 SER B N 1
ATOM 2161 C CA . SER B 1 20 ? 15.961 -15.367 -11.992 1 71.38 20 SER B CA 1
ATOM 2162 C C . SER B 1 20 ? 17.031 -16.359 -12.453 1 71.38 20 SER B C 1
ATOM 2164 O O . SER B 1 20 ? 16.891 -16.969 -13.516 1 71.38 20 SER B O 1
ATOM 2166 N N . ASN B 1 21 ? 17.938 -16.516 -11.656 1 75.06 21 ASN B N 1
ATOM 2167 C CA . ASN B 1 21 ? 19 -17.469 -11.977 1 75.06 21 ASN B CA 1
ATOM 2168 C C . ASN B 1 21 ? 18.5 -18.906 -11.914 1 75.06 21 ASN B C 1
ATOM 2170 O O . ASN B 1 21 ? 19.016 -19.781 -12.609 1 75.06 21 ASN B O 1
ATOM 2174 N N . LEU B 1 22 ? 17.5 -19.094 -11.188 1 77.94 22 LEU B N 1
ATOM 2175 C CA . LEU B 1 22 ? 16.984 -20.438 -10.992 1 77.94 22 LEU B CA 1
ATOM 2176 C C . LEU B 1 22 ? 16.156 -20.891 -12.195 1 77.94 22 LEU B C 1
ATOM 2178 O O . LEU B 1 22 ? 15.984 -22.094 -12.414 1 77.94 22 LEU B O 1
ATOM 2182 N N . GLN B 1 23 ? 15.688 -19.906 -12.891 1 78.44 23 GLN B N 1
ATOM 2183 C CA . GLN B 1 23 ? 15.055 -20.281 -14.148 1 78.44 23 GLN B CA 1
ATOM 2184 C C . GLN B 1 23 ? 16.047 -20.953 -15.086 1 78.44 23 GLN B C 1
ATOM 2186 O O . GLN B 1 23 ? 15.695 -21.891 -15.797 1 78.44 23 GLN B O 1
ATOM 2191 N N . GLY B 1 24 ? 17.234 -20.406 -15.062 1 78.38 24 GLY B N 1
ATOM 2192 C CA . GLY B 1 24 ? 18.281 -21.047 -15.844 1 78.38 24 GLY B CA 1
ATOM 2193 C C . GLY B 1 24 ? 18.531 -22.484 -15.445 1 78.38 24 GLY B C 1
ATOM 2194 O O . GLY B 1 24 ? 18.734 -23.344 -16.297 1 78.38 24 GLY B O 1
ATOM 2195 N N . VAL B 1 25 ? 18.453 -22.703 -14.195 1 80.75 25 VAL B N 1
ATOM 2196 C CA . VAL B 1 25 ? 18.656 -24.047 -13.68 1 80.75 25 VAL B CA 1
ATOM 2197 C C . VAL B 1 25 ? 17.562 -24.969 -14.195 1 80.75 25 VAL B C 1
ATOM 2199 O O . VAL B 1 25 ? 17.812 -26.109 -14.594 1 80.75 25 VAL B O 1
ATOM 2202 N N . ILE B 1 26 ? 16.375 -24.469 -14.234 1 84.81 26 ILE B N 1
ATOM 2203 C CA . ILE B 1 26 ? 15.25 -25.25 -14.727 1 84.81 26 ILE B CA 1
ATOM 2204 C C . ILE B 1 26 ? 15.469 -25.594 -16.203 1 84.81 26 ILE B C 1
ATOM 2206 O O . ILE B 1 26 ? 15.352 -26.75 -16.594 1 84.81 26 ILE B O 1
ATOM 2210 N N . MET B 1 27 ? 15.875 -24.656 -16.922 1 82.94 27 MET B N 1
ATOM 2211 C CA . MET B 1 27 ? 16.031 -24.812 -18.359 1 82.94 27 MET B CA 1
ATOM 2212 C C . MET B 1 27 ? 17.172 -25.797 -18.672 1 82.94 27 MET B C 1
ATOM 2214 O O . MET B 1 27 ? 17.109 -26.516 -19.656 1 82.94 27 MET B O 1
ATOM 2218 N N . GLU B 1 28 ? 18.062 -25.828 -17.828 1 82.31 28 GLU B N 1
ATOM 2219 C CA . GLU B 1 28 ? 19.219 -26.703 -18.031 1 82.31 28 GLU B CA 1
ATOM 2220 C C . GLU B 1 28 ? 18.891 -28.141 -17.656 1 82.31 28 GLU B C 1
ATOM 2222 O O . GLU B 1 28 ? 19.594 -29.078 -18.062 1 82.31 28 GLU B O 1
ATOM 2227 N N . ASN B 1 29 ? 17.891 -28.266 -16.875 1 83.75 29 ASN B N 1
ATOM 2228 C CA . ASN B 1 29 ? 17.594 -29.594 -16.359 1 83.75 29 ASN B CA 1
ATOM 2229 C C . ASN B 1 29 ? 16.375 -30.203 -17.047 1 83.75 29 ASN B C 1
ATOM 2231 O O . ASN B 1 29 ? 15.859 -31.234 -16.609 1 83.75 29 ASN B O 1
ATOM 2235 N N . ILE B 1 30 ? 15.891 -29.516 -18.078 1 83.5 30 ILE B N 1
ATOM 2236 C CA . ILE B 1 30 ? 14.766 -30.062 -18.828 1 83.5 30 ILE B CA 1
ATOM 2237 C C . ILE B 1 30 ? 15.195 -30.359 -20.266 1 83.5 30 ILE B C 1
ATOM 2239 O O . ILE B 1 30 ? 16.266 -29.938 -20.688 1 83.5 30 ILE B O 1
ATOM 2243 N N . SER B 1 31 ? 14.391 -31.141 -20.938 1 85.56 31 SER B N 1
ATOM 2244 C CA . SER B 1 31 ? 14.719 -31.484 -22.312 1 85.56 31 SER B CA 1
ATOM 2245 C C . SER B 1 31 ? 14.781 -30.234 -23.188 1 85.56 31 SER B C 1
ATOM 2247 O O . SER B 1 31 ? 13.961 -29.312 -23.047 1 85.56 31 SER B O 1
ATOM 2249 N N . PRO B 1 32 ? 15.742 -30.172 -23.969 1 84.56 32 PRO B N 1
ATOM 2250 C CA . PRO B 1 32 ? 15.875 -29 -24.844 1 84.56 32 PRO B CA 1
ATOM 2251 C C . PRO B 1 32 ? 14.617 -28.75 -25.672 1 84.56 32 PRO B C 1
ATOM 2253 O O . PRO B 1 32 ? 14.273 -27.594 -25.953 1 84.56 32 PRO B O 1
ATOM 2256 N N . GLU B 1 33 ? 14.023 -29.812 -26.047 1 84.94 33 GLU B N 1
ATOM 2257 C CA . GLU B 1 33 ? 12.797 -29.672 -26.828 1 84.94 33 GLU B CA 1
ATOM 2258 C C . GLU B 1 33 ? 11.695 -28.984 -26.016 1 84.94 33 GLU B C 1
ATOM 2260 O O . GLU B 1 33 ? 11.016 -28.094 -26.531 1 84.94 33 GLU B O 1
ATOM 2265 N N . TYR B 1 34 ? 11.578 -29.391 -24.828 1 86.19 34 TYR B N 1
ATOM 2266 C CA . TYR B 1 34 ? 10.555 -28.797 -23.984 1 86.19 34 TYR B CA 1
ATOM 2267 C C . TYR B 1 34 ? 10.906 -27.359 -23.625 1 86.19 34 TYR B C 1
ATOM 2269 O O . TYR B 1 34 ? 10.023 -26.5 -23.578 1 86.19 34 TYR B O 1
ATOM 2277 N N . ALA B 1 35 ? 12.133 -27.109 -23.406 1 82.38 35 ALA B N 1
ATOM 2278 C CA . ALA B 1 35 ? 12.594 -25.75 -23.125 1 82.38 35 ALA B CA 1
ATOM 2279 C C . ALA B 1 35 ? 12.25 -24.797 -24.281 1 82.38 35 ALA B C 1
ATOM 2281 O O . ALA B 1 35 ? 11.812 -23.672 -24.047 1 82.38 35 ALA B O 1
ATOM 2282 N N . ALA B 1 36 ? 12.43 -25.25 -25.406 1 79.44 36 ALA B N 1
ATOM 2283 C CA . ALA B 1 36 ? 12.117 -24.469 -26.594 1 79.44 36 ALA B CA 1
ATOM 2284 C C . ALA B 1 36 ? 10.625 -24.156 -26.672 1 79.44 36 ALA B C 1
ATOM 2286 O O . ALA B 1 36 ? 10.234 -23.062 -27.078 1 79.44 36 ALA B O 1
ATOM 2287 N N . ARG B 1 37 ? 9.883 -25.172 -26.297 1 79.62 37 ARG B N 1
ATOM 2288 C CA . ARG B 1 37 ? 8.438 -24.984 -26.297 1 79.62 37 ARG B CA 1
ATOM 2289 C C . ARG B 1 37 ? 8.008 -23.938 -25.281 1 79.62 37 ARG B C 1
ATOM 2291 O O . ARG B 1 37 ? 7.109 -23.141 -25.562 1 79.62 37 ARG B O 1
ATOM 2298 N N . LEU B 1 38 ? 8.617 -24 -24.172 1 78.56 38 LEU B N 1
ATOM 2299 C CA . LEU B 1 38 ? 8.297 -23.047 -23.109 1 78.56 38 LEU B CA 1
ATOM 2300 C C . LEU B 1 38 ? 8.648 -21.625 -23.516 1 78.56 38 LEU B C 1
ATOM 2302 O O . LEU B 1 38 ? 7.938 -20.672 -23.172 1 78.56 38 LEU B O 1
ATOM 2306 N N . HIS B 1 39 ? 9.727 -21.484 -24.188 1 73.62 39 HIS B N 1
ATOM 2307 C CA . HIS B 1 39 ? 10.164 -20.172 -24.641 1 73.62 39 HIS B CA 1
ATOM 2308 C C . HIS B 1 39 ? 9.18 -19.562 -25.641 1 73.62 39 HIS B C 1
ATOM 2310 O O . HIS B 1 39 ? 9.047 -18.344 -25.719 1 73.62 39 HIS B O 1
ATOM 2316 N N . GLY B 1 40 ? 8.508 -20.422 -26.312 1 65 40 GLY B N 1
ATOM 2317 C CA . GLY B 1 40 ? 7.543 -19.969 -27.312 1 65 40 GLY B CA 1
ATOM 2318 C C . GLY B 1 40 ? 6.164 -19.719 -26.734 1 65 40 GLY B C 1
ATOM 2319 O O . GLY B 1 40 ? 5.32 -19.094 -27.375 1 65 40 GLY B O 1
ATOM 2320 N N . ASN B 1 41 ? 6.008 -20.219 -25.594 1 63 41 ASN B N 1
ATOM 2321 C CA . ASN B 1 41 ? 4.691 -20.109 -24.969 1 63 41 ASN B CA 1
ATOM 2322 C C . ASN B 1 41 ? 4.504 -18.734 -24.312 1 63 41 ASN B C 1
ATOM 2324 O O . ASN B 1 41 ? 5.453 -18.188 -23.75 1 63 41 ASN B O 1
ATOM 2328 N N . GLN B 1 42 ? 3.322 -18.172 -24.641 1 62.59 42 GLN B N 1
ATOM 2329 C CA . GLN B 1 42 ? 2.992 -16.906 -23.984 1 62.59 42 GLN B CA 1
ATOM 2330 C C . GLN B 1 42 ? 2.748 -17.109 -22.5 1 62.59 42 GLN B C 1
ATOM 2332 O O . GLN B 1 42 ? 3.133 -16.266 -21.688 1 62.59 42 GLN B O 1
ATOM 2337 N N . LEU B 1 43 ? 2.119 -18.312 -22.141 1 73.69 43 LEU B N 1
ATOM 2338 C CA . LEU B 1 43 ? 1.841 -18.609 -20.734 1 73.69 43 LEU B CA 1
ATOM 2339 C C . LEU B 1 43 ? 2.549 -19.891 -20.312 1 73.69 43 LEU B C 1
ATOM 2341 O O . LEU B 1 43 ? 2.262 -20.969 -20.844 1 73.69 43 LEU B O 1
ATOM 2345 N N . ASN B 1 44 ? 3.479 -19.734 -19.453 1 79.88 44 ASN B N 1
ATOM 2346 C CA . ASN B 1 44 ? 4.227 -20.891 -18.984 1 79.88 44 ASN B CA 1
ATOM 2347 C C . ASN B 1 44 ? 3.416 -21.719 -18 1 79.88 44 ASN B C 1
ATOM 2349 O O . ASN B 1 44 ? 2.771 -21.172 -17.109 1 79.88 44 ASN B O 1
ATOM 2353 N N . PRO B 1 45 ? 3.451 -22.984 -18.188 1 88.62 45 PRO B N 1
ATOM 2354 C CA . PRO B 1 45 ? 2.684 -23.844 -17.297 1 88.62 45 PRO B CA 1
ATOM 2355 C C . PRO B 1 45 ? 3.416 -24.156 -15.992 1 88.62 45 PRO B C 1
ATOM 2357 O O . PRO B 1 45 ? 3.367 -25.281 -15.5 1 88.62 45 PRO B O 1
ATOM 2360 N N . TYR B 1 46 ? 4.266 -23.234 -15.656 1 90.56 46 TYR B N 1
ATOM 2361 C CA . TYR B 1 46 ? 4.984 -23.422 -14.398 1 90.56 46 TYR B CA 1
ATOM 2362 C C . TYR B 1 46 ? 5.293 -22.078 -13.742 1 90.56 46 TYR B C 1
ATOM 2364 O O . TYR B 1 46 ? 5.223 -21.031 -14.391 1 90.56 46 TYR B O 1
ATOM 2372 N N . SER B 1 47 ? 5.5 -22.141 -12.523 1 91.88 47 SER B N 1
ATOM 2373 C CA . SER B 1 47 ? 5.984 -21 -11.742 1 91.88 47 SER B CA 1
ATOM 2374 C C . SER B 1 47 ? 7.035 -21.438 -10.727 1 91.88 47 SER B C 1
ATOM 2376 O O . SER B 1 47 ? 7.141 -22.625 -10.406 1 91.88 47 SER B O 1
ATOM 2378 N N . GLN B 1 48 ? 7.809 -20.531 -10.328 1 90.31 48 GLN B N 1
ATOM 2379 C CA . GLN B 1 48 ? 8.82 -20.828 -9.328 1 90.31 48 GLN B CA 1
ATOM 2380 C C . GLN B 1 48 ? 9.117 -19.625 -8.445 1 90.31 48 GLN B C 1
ATOM 2382 O O . GLN B 1 48 ? 8.914 -18.484 -8.867 1 90.31 48 GLN B O 1
ATOM 2387 N N . CYS B 1 49 ? 9.547 -19.938 -7.254 1 90.31 49 CYS B N 1
ATOM 2388 C CA . CYS B 1 49 ? 9.922 -18.859 -6.363 1 90.31 49 CYS B CA 1
ATOM 2389 C C . CYS B 1 49 ? 10.867 -19.344 -5.273 1 90.31 49 CYS B C 1
ATOM 2391 O O . CYS B 1 49 ? 10.969 -20.547 -5.027 1 90.31 49 CYS B O 1
ATOM 2393 N N . ILE B 1 50 ? 11.555 -18.375 -4.719 1 88.62 50 ILE B N 1
ATOM 2394 C CA . ILE B 1 50 ? 12.398 -18.625 -3.555 1 88.62 50 ILE B CA 1
ATOM 2395 C C . ILE B 1 50 ? 11.828 -17.906 -2.338 1 88.62 50 ILE B C 1
ATOM 2397 O O . ILE B 1 50 ? 11.461 -16.734 -2.424 1 88.62 50 ILE B O 1
ATOM 2401 N N . THR B 1 51 ? 11.664 -18.609 -1.36 1 87.19 51 THR B N 1
ATOM 2402 C CA . THR B 1 51 ? 11.211 -18 -0.114 1 87.19 51 THR B CA 1
ATOM 2403 C C . THR B 1 51 ? 12.133 -18.375 1.041 1 87.19 51 THR B C 1
ATOM 2405 O O . THR B 1 51 ? 12.867 -19.375 0.962 1 87.19 51 THR B O 1
ATOM 2408 N N . ARG B 1 52 ? 12.133 -17.484 1.995 1 84.88 52 ARG B N 1
ATOM 2409 C CA . ARG B 1 52 ? 12.914 -17.766 3.195 1 84.88 52 ARG B CA 1
ATOM 2410 C C . ARG B 1 52 ? 12.008 -18.141 4.363 1 84.88 52 ARG B C 1
ATOM 2412 O O . ARG B 1 52 ? 11.078 -17.406 4.691 1 84.88 52 ARG B O 1
ATOM 2419 N N . GLU B 1 53 ? 12.172 -19.281 4.805 1 79.75 53 GLU B N 1
ATOM 2420 C CA . GLU B 1 53 ? 11.422 -19.781 5.957 1 79.75 53 GLU B CA 1
ATOM 2421 C C . GLU B 1 53 ? 12.352 -20.312 7.039 1 79.75 53 GLU B C 1
ATOM 2423 O O . GLU B 1 53 ? 13.141 -21.219 6.789 1 79.75 53 GLU B O 1
ATOM 2428 N N . ASN B 1 54 ? 12.195 -19.875 8.367 1 79.94 54 ASN B N 1
ATOM 2429 C CA . ASN B 1 54 ? 12.969 -20.344 9.508 1 79.94 54 ASN B CA 1
ATOM 2430 C C . ASN B 1 54 ? 14.453 -20.422 9.18 1 79.94 54 ASN B C 1
ATOM 2432 O O . ASN B 1 54 ? 15.086 -21.469 9.398 1 79.94 54 ASN B O 1
ATOM 2436 N N . ASN B 1 55 ? 15.047 -19.438 8.461 1 80.19 55 ASN B N 1
ATOM 2437 C CA . ASN B 1 55 ? 16.469 -19.297 8.148 1 80.19 55 ASN B CA 1
ATOM 2438 C C . ASN B 1 55 ? 16.891 -20.234 7.031 1 80.19 55 ASN B C 1
ATOM 2440 O O . ASN B 1 55 ? 18.094 -20.484 6.848 1 80.19 55 ASN B O 1
ATOM 2444 N N . SER B 1 56 ? 15.93 -20.922 6.492 1 84.5 56 SER B N 1
ATOM 2445 C CA . SER B 1 56 ? 16.234 -21.766 5.344 1 84.5 56 SER B CA 1
ATOM 2446 C C . SER B 1 56 ? 15.695 -21.156 4.055 1 84.5 56 SER B C 1
ATOM 2448 O O . SER B 1 56 ? 14.656 -20.5 4.059 1 84.5 56 SER B O 1
ATOM 2450 N N . THR B 1 57 ? 16.484 -21.375 3.066 1 87.62 57 THR B N 1
ATOM 2451 C CA . THR B 1 57 ? 16.062 -20.938 1.74 1 87.62 57 THR B CA 1
ATOM 2452 C C . THR B 1 57 ? 15.312 -22.047 1.012 1 87.62 57 THR B C 1
ATOM 2454 O O . THR B 1 57 ? 15.852 -23.141 0.794 1 87.62 57 THR B O 1
ATOM 2457 N N . ILE B 1 58 ? 14.086 -21.766 0.68 1 89.62 58 ILE B N 1
ATOM 2458 C CA . ILE B 1 58 ? 13.242 -22.781 0.056 1 89.62 58 ILE B CA 1
ATOM 2459 C C . ILE B 1 58 ? 12.961 -22.406 -1.396 1 89.62 58 ILE B C 1
ATOM 2461 O O . ILE B 1 58 ? 12.43 -21.328 -1.669 1 89.62 58 ILE B O 1
ATOM 2465 N N . TRP B 1 59 ? 13.391 -23.234 -2.252 1 90.56 59 TRP B N 1
ATOM 2466 C CA . TRP B 1 59 ? 13.062 -23.109 -3.668 1 90.56 59 TRP B CA 1
ATOM 2467 C C . TRP B 1 59 ? 11.82 -23.922 -4.012 1 90.56 59 TRP B C 1
ATOM 2469 O O . TRP B 1 59 ? 11.789 -25.141 -3.803 1 90.56 59 TRP B O 1
ATOM 2479 N N . THR B 1 60 ? 10.828 -23.234 -4.508 1 92.69 60 THR B N 1
ATOM 2480 C CA . THR B 1 60 ? 9.562 -23.891 -4.824 1 92.69 60 THR B CA 1
ATOM 2481 C C . THR B 1 60 ? 9.281 -23.828 -6.324 1 92.69 60 THR B C 1
ATOM 2483 O O . THR B 1 60 ? 9.344 -22.75 -6.922 1 92.69 60 THR B O 1
ATOM 2486 N N . ILE B 1 61 ? 9.008 -24.953 -6.902 1 93.06 61 ILE B N 1
ATOM 2487 C CA . ILE B 1 61 ? 8.617 -25.047 -8.305 1 93.06 61 ILE B CA 1
ATOM 2488 C C . ILE B 1 61 ? 7.215 -25.625 -8.414 1 93.06 61 ILE B C 1
ATOM 2490 O O . ILE B 1 61 ? 6.91 -26.641 -7.793 1 93.06 61 ILE B O 1
ATOM 2494 N N . LYS B 1 62 ? 6.41 -24.969 -9.203 1 94.25 62 LYS B N 1
ATOM 2495 C CA . LYS B 1 62 ? 5.031 -25.406 -9.367 1 94.25 62 LYS B CA 1
ATOM 2496 C C . LYS B 1 62 ? 4.688 -25.609 -10.844 1 94.25 62 LYS B C 1
ATOM 2498 O O . LYS B 1 62 ? 5.129 -24.828 -11.695 1 94.25 62 LYS B O 1
ATOM 2503 N N . THR B 1 63 ? 3.928 -26.609 -11.109 1 92.94 63 THR B N 1
ATOM 2504 C CA . THR B 1 63 ? 3.48 -26.875 -12.469 1 92.94 63 THR B CA 1
ATOM 2505 C C . THR B 1 63 ? 1.959 -26.984 -12.531 1 92.94 63 THR B C 1
ATOM 2507 O O . THR B 1 63 ? 1.316 -27.328 -11.539 1 92.94 63 THR B O 1
ATOM 2510 N N . LEU B 1 64 ? 1.45 -26.766 -13.664 1 91.12 64 LEU B N 1
ATOM 2511 C CA . LEU B 1 64 ? 0.009 -26.562 -13.797 1 91.12 64 LEU B CA 1
ATOM 2512 C C . LEU B 1 64 ? -0.624 -27.703 -14.578 1 91.12 64 LEU B C 1
ATOM 2514 O O . LEU B 1 64 ? -1.838 -27.719 -14.797 1 91.12 64 LEU B O 1
ATOM 2518 N N . ASN B 1 65 ? 0.145 -28.562 -15.141 1 87.94 65 ASN B N 1
ATOM 2519 C CA . ASN B 1 65 ? -0.374 -29.719 -15.867 1 87.94 65 ASN B CA 1
ATOM 2520 C C . ASN B 1 65 ? 0.586 -30.906 -15.789 1 87.94 65 ASN B C 1
ATOM 2522 O O . ASN B 1 65 ? 1.716 -30.766 -15.32 1 87.94 65 ASN B O 1
ATOM 2526 N N . GLU B 1 66 ? 0.121 -31.969 -16.297 1 89.25 66 GLU B N 1
ATOM 2527 C CA . GLU B 1 66 ? 0.881 -33.219 -16.219 1 89.25 66 GLU B CA 1
ATOM 2528 C C . GLU B 1 66 ? 2.156 -33.156 -17.047 1 89.25 66 GLU B C 1
ATOM 2530 O O . GLU B 1 66 ? 3.199 -33.656 -16.641 1 89.25 66 GLU B O 1
ATOM 2535 N N . GLU B 1 67 ? 2.039 -32.562 -18.141 1 89.12 67 GLU B N 1
ATOM 2536 C CA . GLU B 1 67 ? 3.199 -32.438 -19.016 1 89.12 67 GLU B CA 1
ATOM 2537 C C . GLU B 1 67 ? 4.332 -31.688 -18.344 1 89.12 67 GLU B C 1
ATOM 2539 O O . GLU B 1 67 ? 5.484 -32.125 -18.359 1 89.12 67 GLU B O 1
ATOM 2544 N N . ALA B 1 68 ? 3.973 -30.625 -17.812 1 91 68 ALA B N 1
ATOM 2545 C CA . ALA B 1 68 ? 4.965 -29.812 -17.109 1 91 68 ALA B CA 1
ATOM 2546 C C . ALA B 1 68 ? 5.52 -30.547 -15.891 1 91 68 ALA B C 1
ATOM 2548 O O . ALA B 1 68 ? 6.711 -30.453 -15.586 1 91 68 ALA B O 1
ATOM 2549 N N . TYR B 1 69 ? 4.711 -31.219 -15.227 1 92.06 69 TYR B N 1
ATOM 2550 C CA . TYR B 1 69 ? 5.137 -32.031 -14.086 1 92.06 69 TYR B CA 1
ATOM 2551 C C . TYR B 1 69 ? 6.203 -33.031 -14.5 1 92.06 69 TYR B C 1
ATOM 2553 O O . TYR B 1 69 ? 7.262 -33.125 -13.875 1 92.06 69 TYR B O 1
ATOM 2561 N N . GLU B 1 70 ? 5.941 -33.719 -15.555 1 92.12 70 GLU B N 1
ATOM 2562 C CA . GLU B 1 70 ? 6.828 -34.781 -16.031 1 92.12 70 GLU B CA 1
ATOM 2563 C C . GLU B 1 70 ? 8.148 -34.188 -16.547 1 92.12 70 GLU B C 1
ATOM 2565 O O . GLU B 1 70 ? 9.203 -34.812 -16.359 1 92.12 70 GLU B O 1
ATOM 2570 N N . ASN B 1 71 ? 8.047 -33.062 -17.094 1 92 71 ASN B N 1
ATOM 2571 C CA . ASN B 1 71 ? 9.219 -32.531 -17.781 1 92 71 ASN B CA 1
ATOM 2572 C C . ASN B 1 71 ? 10.016 -31.594 -16.906 1 92 71 ASN B C 1
ATOM 2574 O O . ASN B 1 71 ? 11.188 -31.312 -17.188 1 92 71 ASN B O 1
ATOM 2578 N N . ILE B 1 72 ? 9.438 -31.094 -15.898 1 91.88 72 ILE B N 1
ATOM 2579 C CA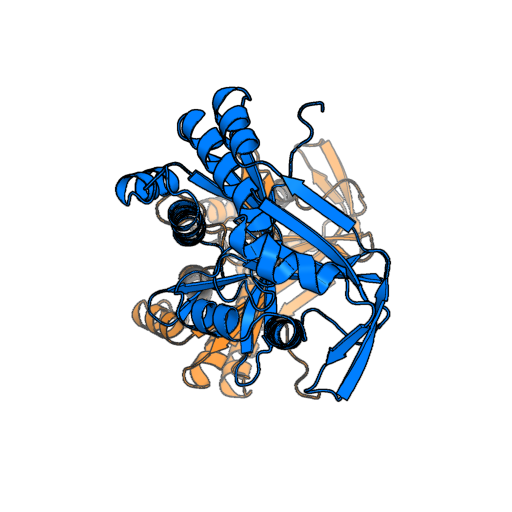 . ILE B 1 72 ? 10.141 -30.109 -15.086 1 91.88 72 ILE B CA 1
ATOM 2580 C C . ILE B 1 72 ? 10.359 -30.656 -13.68 1 91.88 72 ILE B C 1
ATOM 2582 O O . ILE B 1 72 ? 11.5 -30.875 -13.258 1 91.88 72 ILE B O 1
ATOM 2586 N N . ILE B 1 73 ? 9.305 -30.953 -12.992 1 92.06 73 ILE B N 1
ATOM 2587 C CA . ILE B 1 73 ? 9.375 -31.297 -11.578 1 92.06 73 ILE B CA 1
ATOM 2588 C C . ILE B 1 73 ? 10.086 -32.656 -11.422 1 92.06 73 ILE B C 1
ATOM 2590 O O . ILE B 1 73 ? 10.953 -32.781 -10.555 1 92.06 73 ILE B O 1
ATOM 2594 N N . MET B 1 74 ? 9.773 -33.594 -12.25 1 90.88 74 MET B N 1
ATOM 2595 C CA . MET B 1 74 ? 10.32 -34.938 -12.094 1 90.88 74 MET B CA 1
ATOM 2596 C C . MET B 1 74 ? 11.836 -34.938 -12.234 1 90.88 74 MET B C 1
ATOM 2598 O O . MET B 1 74 ? 12.555 -35.438 -11.367 1 90.88 74 MET B O 1
ATOM 2602 N N . PRO B 1 75 ? 12.32 -34.344 -13.281 1 89.06 75 PRO B N 1
ATOM 2603 C CA . PRO B 1 75 ? 13.781 -34.281 -13.414 1 89.06 75 PRO B CA 1
ATOM 2604 C C . PRO B 1 75 ? 14.445 -33.531 -12.258 1 89.06 75 PRO B C 1
ATOM 2606 O O . PRO B 1 75 ? 15.508 -33.938 -11.789 1 89.06 75 PRO B O 1
ATOM 2609 N N . LEU B 1 76 ? 13.867 -32.5 -11.828 1 89.06 76 LEU B N 1
ATOM 2610 C CA . LEU B 1 76 ? 14.461 -31.688 -10.781 1 89.06 76 LEU B CA 1
ATOM 2611 C C . LEU B 1 76 ? 14.398 -32.406 -9.43 1 89.06 76 LEU B C 1
ATOM 2613 O O . LEU B 1 76 ? 15.273 -32.188 -8.586 1 89.06 76 LEU B O 1
ATOM 2617 N N . SER B 1 77 ? 13.367 -33.156 -9.258 1 90.62 77 SER B N 1
ATOM 2618 C CA . SER B 1 77 ? 13.203 -33.875 -8.008 1 90.62 77 SER B CA 1
ATOM 2619 C C . SER B 1 77 ? 14.328 -34.906 -7.812 1 90.62 77 SER B C 1
ATOM 2621 O O . SER B 1 77 ? 14.602 -35.312 -6.688 1 90.62 77 SER B O 1
ATOM 2623 N N . GLU B 1 78 ? 14.945 -35.281 -8.844 1 87.62 78 GLU B N 1
ATOM 2624 C CA . GLU B 1 78 ? 16 -36.281 -8.789 1 87.62 78 GLU B CA 1
ATOM 2625 C C . GLU B 1 78 ? 17.375 -35.625 -8.602 1 87.62 78 GLU B C 1
ATOM 2627 O O . GLU B 1 78 ? 18.359 -36.312 -8.32 1 87.62 78 GLU B O 1
ATOM 2632 N N . CYS B 1 79 ? 17.406 -34.406 -8.672 1 86 79 CYS B N 1
ATOM 2633 C CA . CYS B 1 79 ? 18.672 -33.688 -8.562 1 86 79 CYS B CA 1
ATOM 2634 C C . CYS B 1 79 ? 19.125 -33.594 -7.113 1 86 79 CYS B C 1
ATOM 2636 O O . CYS B 1 79 ? 18.297 -33.406 -6.215 1 86 79 CYS B O 1
ATOM 2638 N N . THR B 1 80 ? 20.438 -33.688 -6.879 1 86.5 80 THR B N 1
ATOM 2639 C CA . THR B 1 80 ? 20.984 -33.562 -5.539 1 86.5 80 THR B CA 1
ATOM 2640 C C . THR B 1 80 ? 21.703 -32.219 -5.391 1 86.5 80 THR B C 1
ATOM 2642 O O . THR B 1 80 ? 21.922 -31.734 -4.273 1 86.5 80 THR B O 1
ATOM 2645 N N . ASP B 1 81 ? 22.078 -31.75 -6.57 1 87.38 81 ASP B N 1
ATOM 2646 C CA . ASP B 1 81 ? 22.734 -30.453 -6.605 1 87.38 81 ASP B CA 1
ATOM 2647 C C . ASP B 1 81 ? 22.266 -29.625 -7.805 1 87.38 81 ASP B C 1
ATOM 2649 O O . ASP B 1 81 ? 21.844 -30.188 -8.82 1 87.38 81 ASP B O 1
ATOM 2653 N N . ILE B 1 82 ? 22.297 -28.406 -7.496 1 82.81 82 ILE B N 1
ATOM 2654 C CA . ILE B 1 82 ? 22.016 -27.516 -8.609 1 82.81 82 ILE B CA 1
ATOM 2655 C C . ILE B 1 82 ? 23.219 -26.594 -8.859 1 82.81 82 ILE B C 1
ATOM 2657 O O . ILE B 1 82 ? 23.938 -26.25 -7.926 1 82.81 82 ILE B O 1
ATOM 2661 N N . PHE B 1 83 ? 23.328 -26.344 -10.141 1 79.12 83 PHE B N 1
ATOM 2662 C CA . PHE B 1 83 ? 24.469 -25.516 -10.531 1 79.12 83 PHE B CA 1
ATOM 2663 C C . PHE B 1 83 ? 24.016 -24.172 -11.07 1 79.12 83 PHE B C 1
ATOM 2665 O O . PHE B 1 83 ? 23.25 -24.109 -12.039 1 79.12 83 PHE B O 1
ATOM 2672 N N . LEU B 1 84 ? 24.469 -23.188 -10.375 1 76.94 84 LEU B N 1
ATOM 2673 C CA . LEU B 1 84 ? 24.203 -21.844 -10.859 1 76.94 84 LEU B CA 1
ATOM 2674 C C . LEU B 1 84 ? 25.328 -21.375 -11.773 1 76.94 84 LEU B C 1
ATOM 2676 O O . LEU B 1 84 ? 26.375 -20.922 -11.305 1 76.94 84 LEU B O 1
ATOM 2680 N N . ARG B 1 85 ? 25.109 -21.422 -13.023 1 73.31 85 ARG B N 1
ATOM 2681 C CA . ARG B 1 85 ? 26.141 -21.141 -14.016 1 73.31 85 ARG B CA 1
ATOM 2682 C C . ARG B 1 85 ? 26.656 -19.703 -13.883 1 73.31 85 ARG B C 1
ATOM 2684 O O . ARG B 1 85 ? 27.875 -19.469 -13.938 1 73.31 85 ARG B O 1
ATOM 2691 N N . LYS B 1 86 ? 25.781 -18.844 -13.719 1 70.06 86 LYS B N 1
ATOM 2692 C CA . LYS B 1 86 ? 26.141 -17.438 -13.688 1 70.06 86 LYS B CA 1
ATOM 2693 C C . LYS B 1 86 ? 27.062 -17.141 -12.508 1 70.06 86 LYS B C 1
ATOM 2695 O O . LYS B 1 86 ? 27.953 -16.281 -12.609 1 70.06 86 LYS B O 1
ATOM 2700 N N . LYS B 1 87 ? 26.953 -17.875 -11.5 1 68.75 87 LYS B N 1
ATOM 2701 C CA . LYS B 1 87 ? 27.75 -17.625 -10.305 1 68.75 87 LYS B CA 1
ATOM 2702 C C . LYS B 1 87 ? 28.828 -18.688 -10.125 1 68.75 87 LYS B C 1
ATOM 2704 O O . LYS B 1 87 ? 29.719 -18.547 -9.281 1 68.75 87 LYS B O 1
ATOM 2709 N N . GLY B 1 88 ? 28.672 -19.625 -10.906 1 72.19 88 GLY B N 1
ATOM 2710 C CA . GLY B 1 88 ? 29.594 -20.734 -10.789 1 72.19 88 GLY B CA 1
ATOM 2711 C C . GLY B 1 88 ? 29.484 -21.453 -9.461 1 72.19 88 GLY B C 1
ATOM 2712 O O . GLY B 1 88 ? 30.5 -21.859 -8.883 1 72.19 88 GLY B O 1
ATOM 2713 N N . LEU B 1 89 ? 28.328 -21.438 -8.922 1 77.69 89 LEU B N 1
ATOM 2714 C CA . LEU B 1 89 ? 28.109 -22 -7.602 1 77.69 89 LEU B CA 1
ATOM 2715 C C . LEU B 1 89 ? 27.25 -23.266 -7.688 1 77.69 89 LEU B C 1
ATOM 2717 O O . LEU B 1 89 ? 26.266 -23.297 -8.438 1 77.69 89 LEU B O 1
ATOM 2721 N N . SER B 1 90 ? 27.828 -24.297 -7.02 1 82.5 90 SER B N 1
ATOM 2722 C CA . SER B 1 90 ? 27.016 -25.5 -6.859 1 82.5 90 SER B CA 1
ATOM 2723 C C . SER B 1 90 ? 26.359 -25.547 -5.488 1 82.5 90 SER B C 1
ATOM 2725 O O . SER B 1 90 ? 27 -25.328 -4.465 1 82.5 90 SER B O 1
ATOM 2727 N N . ILE B 1 91 ? 25.062 -25.734 -5.566 1 85 91 ILE B N 1
ATOM 2728 C CA . ILE B 1 91 ? 24.297 -25.719 -4.32 1 85 91 ILE B CA 1
ATOM 2729 C C . ILE B 1 91 ? 23.625 -27.062 -4.105 1 85 91 ILE B C 1
ATOM 2731 O O . ILE B 1 91 ? 22.984 -27.594 -5.012 1 85 91 ILE B O 1
ATOM 2735 N N . SER B 1 92 ? 23.828 -27.562 -2.904 1 86.81 92 SER B N 1
ATOM 2736 C CA . SER B 1 92 ? 23.172 -28.828 -2.559 1 86.81 92 SER B CA 1
ATOM 2737 C C . SER B 1 92 ? 21.688 -28.594 -2.229 1 86.81 92 SER B C 1
ATOM 2739 O O . SER B 1 92 ? 21.328 -27.594 -1.605 1 86.81 92 SER B O 1
ATOM 2741 N N . VAL B 1 93 ? 20.969 -29.516 -2.742 1 87.44 93 VAL B N 1
ATOM 2742 C CA . VAL B 1 93 ? 19.531 -29.453 -2.484 1 87.44 93 VAL B CA 1
ATOM 2743 C C . VAL B 1 93 ? 19.141 -30.578 -1.521 1 87.44 93 VAL B C 1
ATOM 2745 O O . VAL B 1 93 ? 19.562 -31.719 -1.675 1 87.44 93 VAL B O 1
ATOM 2748 N N . CYS B 1 94 ? 18.391 -30.156 -0.446 1 85.81 94 CYS B N 1
ATOM 2749 C CA . CYS B 1 94 ? 17.953 -31.141 0.533 1 85.81 94 CYS B CA 1
ATOM 2750 C C . CYS B 1 94 ? 16.5 -30.938 0.915 1 85.81 94 CYS B C 1
ATOM 2752 O O . CYS B 1 94 ? 15.852 -30 0.427 1 85.81 94 CYS B O 1
ATOM 2754 N N . ASN B 1 95 ? 15.898 -31.922 1.653 1 85.88 95 ASN B N 1
ATOM 2755 C CA . ASN B 1 95 ? 14.547 -31.844 2.199 1 85.88 95 ASN B CA 1
ATOM 2756 C C . ASN B 1 95 ? 13.516 -31.578 1.106 1 85.88 95 ASN B C 1
ATOM 2758 O O . ASN B 1 95 ? 12.766 -30.609 1.18 1 85.88 95 ASN B O 1
ATOM 2762 N N . LYS B 1 96 ? 13.461 -32.344 0.11 1 90.31 96 LYS B N 1
ATOM 2763 C CA . LYS B 1 96 ? 12.523 -32.219 -0.998 1 90.31 96 LYS B CA 1
ATOM 2764 C C . LYS B 1 96 ? 11.125 -32.656 -0.592 1 90.31 96 LYS B C 1
ATOM 2766 O O . LYS B 1 96 ? 10.961 -33.719 0.033 1 90.31 96 LYS B O 1
ATOM 2771 N N . ARG B 1 97 ? 10.203 -31.875 -0.79 1 90.25 97 ARG B N 1
ATOM 2772 C CA . ARG B 1 97 ? 8.797 -32.188 -0.533 1 90.25 97 ARG B CA 1
ATOM 2773 C C . ARG B 1 97 ? 7.953 -31.969 -1.788 1 90.25 97 ARG B C 1
ATOM 2775 O O . ARG B 1 97 ? 8.078 -30.953 -2.465 1 90.25 97 ARG B O 1
ATOM 2782 N N . MET B 1 98 ? 7.18 -32.938 -2.039 1 91.12 98 MET B N 1
ATOM 2783 C CA . MET B 1 98 ? 6.316 -32.844 -3.215 1 91.12 98 MET B CA 1
ATOM 2784 C C . MET B 1 98 ? 4.848 -32.875 -2.814 1 91.12 98 MET B C 1
ATOM 2786 O O . MET B 1 98 ? 4.445 -33.688 -1.964 1 91.12 98 MET B O 1
ATOM 2790 N N . HIS B 1 99 ? 4.086 -31.938 -3.408 1 90.94 99 HIS B N 1
ATOM 2791 C CA . HIS B 1 99 ? 2.646 -31.875 -3.191 1 90.94 99 HIS B CA 1
ATOM 2792 C C . HIS B 1 99 ? 1.891 -31.891 -4.516 1 90.94 99 HIS B C 1
ATOM 2794 O O . HIS B 1 99 ? 2.176 -31.094 -5.41 1 90.94 99 HIS B O 1
ATOM 2800 N N . LEU B 1 100 ? 0.973 -32.875 -4.59 1 89.62 100 LEU B N 1
ATOM 2801 C CA . LEU B 1 100 ? 0.147 -32.969 -5.789 1 89.62 100 LEU B CA 1
ATOM 2802 C C . LEU B 1 100 ? -1.3 -32.594 -5.484 1 89.62 100 LEU B C 1
ATOM 2804 O O . LEU B 1 100 ? -1.824 -32.938 -4.422 1 89.62 100 LEU B O 1
ATOM 2808 N N . LYS B 1 101 ? -1.823 -31.797 -6.316 1 87.31 101 LYS B N 1
ATOM 2809 C CA . LYS B 1 101 ? -3.229 -31.422 -6.191 1 87.31 101 LYS B CA 1
ATOM 2810 C C . LYS B 1 101 ? -3.992 -31.703 -7.48 1 87.31 101 LYS B C 1
ATOM 2812 O O . LYS B 1 101 ? -3.521 -31.375 -8.57 1 87.31 101 LYS B O 1
ATOM 2817 N N . ASN B 1 102 ? -5.141 -32.281 -7.242 1 82.94 102 ASN B N 1
ATOM 2818 C CA . ASN B 1 102 ? -5.984 -32.562 -8.398 1 82.94 102 ASN B CA 1
ATOM 2819 C C . ASN B 1 102 ? -6.883 -31.375 -8.742 1 82.94 102 ASN B C 1
ATOM 2821 O O . ASN B 1 102 ? -7.461 -30.75 -7.848 1 82.94 102 ASN B O 1
ATOM 2825 N N . ASP B 1 103 ? -6.961 -31.078 -9.977 1 77.94 103 ASP B N 1
ATOM 2826 C CA . ASP B 1 103 ? -7.789 -29.984 -10.469 1 77.94 103 ASP B CA 1
ATOM 2827 C C . ASP B 1 103 ? -9.25 -30.172 -10.062 1 77.94 103 ASP B C 1
ATOM 2829 O O . ASP B 1 103 ? -9.961 -29.203 -9.82 1 77.94 103 ASP B O 1
ATOM 2833 N N . ASN B 1 104 ? -9.648 -31.312 -9.961 1 80.12 104 ASN B N 1
ATOM 2834 C CA . ASN B 1 104 ? -11.023 -31.641 -9.602 1 80.12 104 ASN B CA 1
ATOM 2835 C C . ASN B 1 104 ? -11.359 -31.188 -8.188 1 80.12 104 ASN B C 1
ATOM 2837 O O . ASN B 1 104 ? -12.516 -30.891 -7.883 1 80.12 104 ASN B O 1
ATOM 2841 N N . GLU B 1 105 ? -10.383 -31.094 -7.426 1 81.31 105 GLU B N 1
ATOM 2842 C CA . GLU B 1 105 ? -10.594 -30.641 -6.051 1 81.31 105 GLU B CA 1
ATOM 2843 C C . GLU B 1 105 ? -11.047 -29.188 -6.012 1 81.31 105 GLU B C 1
ATOM 2845 O O . GLU B 1 105 ? -11.898 -28.812 -5.199 1 81.31 105 GLU B O 1
ATOM 2850 N N . LEU B 1 106 ? -10.469 -28.453 -6.887 1 80.62 106 LEU B N 1
ATOM 2851 C CA . LEU B 1 106 ? -10.836 -27.047 -6.953 1 80.62 106 LEU B CA 1
ATOM 2852 C C . LEU B 1 106 ? -12.281 -26.875 -7.398 1 80.62 106 LEU B C 1
ATOM 2854 O O . LEU B 1 106 ? -13.023 -26.062 -6.836 1 80.62 106 LEU B O 1
ATOM 2858 N N . ILE B 1 107 ? -12.633 -27.688 -8.281 1 79.12 107 ILE B N 1
ATOM 2859 C CA . ILE B 1 107 ? -13.984 -27.609 -8.836 1 79.12 107 ILE B CA 1
ATOM 2860 C C . ILE B 1 107 ? -14.992 -28.109 -7.801 1 79.12 107 ILE B C 1
ATOM 2862 O O . ILE B 1 107 ? -16.047 -27.5 -7.621 1 79.12 107 ILE B O 1
ATOM 2866 N N . THR B 1 108 ? -14.617 -29.125 -7.18 1 83.62 108 THR B N 1
ATOM 2867 C CA . THR B 1 108 ? -15.492 -29.672 -6.145 1 83.62 108 THR B CA 1
ATOM 2868 C C . THR B 1 108 ? -15.711 -28.641 -5.027 1 83.62 108 THR B C 1
ATOM 2870 O O . THR B 1 108 ? -16.844 -28.438 -4.582 1 83.62 108 THR B O 1
ATOM 2873 N N . GLU B 1 109 ? -14.641 -28.062 -4.676 1 80.44 109 GLU B N 1
ATOM 2874 C CA . GLU B 1 109 ? -14.75 -27.047 -3.629 1 80.44 109 GLU B CA 1
ATOM 2875 C C . GLU B 1 109 ? -15.602 -25.875 -4.09 1 80.44 109 GLU B C 1
ATOM 2877 O O . GLU B 1 109 ? -16.328 -25.281 -3.291 1 80.44 109 GLU B O 1
ATOM 2882 N N . PHE B 1 110 ? -15.492 -25.562 -5.289 1 80.69 110 PHE B N 1
ATOM 2883 C CA . PHE B 1 110 ? -16.281 -24.484 -5.875 1 80.69 110 PHE B CA 1
ATOM 2884 C C . PHE B 1 110 ? -17.766 -24.75 -5.719 1 80.69 110 PHE B C 1
ATOM 2886 O O . PHE B 1 110 ? -18.531 -23.859 -5.348 1 80.69 110 PHE B O 1
ATOM 2893 N N . TYR B 1 111 ? -18.125 -25.984 -5.844 1 80.69 111 TYR B N 1
ATOM 2894 C CA . TYR B 1 111 ? -19.547 -26.312 -5.828 1 80.69 111 TYR B CA 1
ATOM 2895 C C . TYR B 1 111 ? -20.016 -26.625 -4.41 1 80.69 111 TYR B C 1
ATOM 2897 O O . TYR B 1 111 ? -21.188 -26.375 -4.07 1 80.69 111 TYR B O 1
ATOM 2905 N N . GLU B 1 112 ? -19.172 -27.016 -3.584 1 83.5 112 GLU B N 1
ATOM 2906 C CA . GLU B 1 112 ? -19.656 -27.641 -2.354 1 83.5 112 GLU B CA 1
ATOM 2907 C C . GLU B 1 112 ? -19.453 -26.719 -1.153 1 83.5 112 GLU B C 1
ATOM 2909 O O . GLU B 1 112 ? -20.219 -26.781 -0.184 1 83.5 112 GLU B O 1
ATOM 2914 N N . LYS B 1 113 ? -18.469 -25.984 -1.191 1 85.75 113 LYS B N 1
ATOM 2915 C CA . LYS B 1 113 ? -18.109 -25.266 0.025 1 85.75 113 LYS B CA 1
ATOM 2916 C C . LYS B 1 113 ? -18.531 -23.797 -0.054 1 85.75 113 LYS B C 1
ATOM 2918 O O . LYS B 1 113 ? -18.312 -23.141 -1.068 1 85.75 113 LYS B O 1
ATOM 2923 N N . LYS B 1 114 ? -19.109 -23.391 0.986 1 87.12 114 LYS B N 1
ATOM 2924 C CA . LYS B 1 114 ? -19.438 -21.984 1.095 1 87.12 114 LYS B CA 1
ATOM 2925 C C . LYS B 1 114 ? -18.172 -21.125 1.157 1 87.12 114 LYS B C 1
ATOM 2927 O O . LYS B 1 114 ? -17.094 -21.641 1.468 1 87.12 114 LYS B O 1
ATOM 2932 N N . CYS B 1 115 ? -18.375 -19.875 0.764 1 89 115 CYS B N 1
ATOM 2933 C CA . CYS B 1 115 ? -17.219 -18.969 0.747 1 89 115 CYS B CA 1
ATOM 2934 C C . CYS B 1 115 ? -17.562 -17.625 1.369 1 89 115 CYS B C 1
ATOM 2936 O O . CYS B 1 115 ? -18.578 -17.016 1.006 1 89 115 CYS B O 1
ATOM 2938 N N . PRO B 1 116 ? -16.766 -17.266 2.322 1 88.94 116 PRO B N 1
ATOM 2939 C CA . PRO B 1 116 ? -16.984 -15.914 2.846 1 88.94 116 PRO B CA 1
ATOM 2940 C C . PRO B 1 116 ? -16.797 -14.828 1.783 1 88.94 116 PRO B C 1
ATOM 2942 O O . PRO B 1 116 ? -16.109 -15.055 0.784 1 88.94 116 PRO B O 1
ATOM 2945 N N . LYS B 1 117 ? -17.375 -13.719 2.023 1 93.31 117 LYS B N 1
ATOM 2946 C CA . LYS B 1 117 ? -17.328 -12.625 1.056 1 93.31 117 LYS B CA 1
ATOM 2947 C C . LYS B 1 117 ? -16.062 -11.789 1.227 1 93.31 117 LYS B C 1
ATOM 2949 O O . LYS B 1 117 ? -15.844 -10.828 0.481 1 93.31 117 LYS B O 1
ATOM 2954 N N . TYR B 1 118 ? -15.289 -12.133 2.17 1 94.38 118 TYR B N 1
ATOM 2955 C CA . TYR B 1 118 ? -13.984 -11.508 2.344 1 94.38 118 TYR B CA 1
ATOM 2956 C C . TYR B 1 118 ? -12.867 -12.492 2.027 1 94.38 118 TYR B C 1
ATOM 2958 O O . TYR B 1 118 ? -12.758 -13.547 2.664 1 94.38 118 TYR B O 1
ATOM 2966 N N . LEU B 1 119 ? -12.133 -12.18 1.067 1 95.94 119 LEU B N 1
ATOM 2967 C CA . LEU B 1 119 ? -11.031 -13.031 0.634 1 95.94 119 LEU B CA 1
ATOM 2968 C C . LEU B 1 119 ? -9.688 -12.352 0.877 1 95.94 119 LEU B C 1
ATOM 2970 O O . LEU B 1 119 ? -9.516 -11.172 0.546 1 95.94 119 LEU B O 1
ATOM 2974 N N . GLU B 1 120 ? -8.797 -13.016 1.46 1 96.06 120 GLU B N 1
ATOM 2975 C CA . GLU B 1 120 ? -7.477 -12.461 1.754 1 96.06 120 GLU B CA 1
ATOM 2976 C C . GLU B 1 120 ? -6.387 -13.188 0.975 1 96.06 120 GLU B C 1
ATOM 2978 O O . GLU B 1 120 ? -6.336 -14.422 0.972 1 96.06 120 GLU B O 1
ATOM 2983 N N . ILE B 1 121 ? -5.574 -12.438 0.345 1 96.56 121 ILE B N 1
ATOM 2984 C CA . ILE B 1 121 ? -4.465 -13.008 -0.417 1 96.56 121 ILE B CA 1
ATOM 2985 C C . ILE B 1 121 ? -3.15 -12.375 0.034 1 96.56 121 ILE B C 1
ATOM 2987 O O . ILE B 1 121 ? -3.113 -11.195 0.393 1 96.56 121 ILE B O 1
ATOM 2991 N N . LYS B 1 122 ? -2.146 -13.133 0.052 1 96.69 122 LYS B N 1
ATOM 2992 C CA . LYS B 1 122 ? -0.794 -12.695 0.39 1 96.69 122 LYS B CA 1
ATOM 2993 C C . LYS B 1 122 ? 0.15 -12.859 -0.797 1 96.69 122 LYS B C 1
ATOM 2995 O O . LYS B 1 122 ? 0.204 -13.922 -1.412 1 96.69 122 LYS B O 1
ATOM 3000 N N . PHE B 1 123 ? 0.795 -11.82 -1.149 1 96.56 123 PHE B N 1
ATOM 3001 C CA . PHE B 1 123 ? 1.836 -11.875 -2.17 1 96.56 123 PHE B CA 1
ATOM 3002 C C . PHE B 1 123 ? 3.191 -12.188 -1.544 1 96.56 123 PHE B C 1
ATOM 3004 O O . PHE B 1 123 ? 3.793 -11.328 -0.898 1 96.56 123 PHE B O 1
ATOM 3011 N N . GLN B 1 124 ? 3.711 -13.266 -1.825 1 93.31 124 GLN B N 1
ATOM 3012 C CA . GLN B 1 124 ? 4.891 -13.773 -1.134 1 93.31 124 GLN B CA 1
ATOM 3013 C C . GLN B 1 124 ? 6.172 -13.266 -1.791 1 93.31 124 GLN B C 1
ATOM 3015 O O . GLN B 1 124 ? 7.203 -13.125 -1.128 1 93.31 124 GLN B O 1
ATOM 3020 N N . THR B 1 125 ? 6.172 -13.086 -3.023 1 93.12 125 THR B N 1
ATOM 3021 C CA . THR B 1 125 ? 7.289 -12.539 -3.779 1 93.12 125 THR B CA 1
ATOM 3022 C C . THR B 1 125 ? 6.852 -11.297 -4.562 1 93.12 125 THR B C 1
ATOM 3024 O O . THR B 1 125 ? 5.656 -11.047 -4.723 1 93.12 125 THR B O 1
ATOM 3027 N N . PRO B 1 126 ? 7.812 -10.523 -4.93 1 93.44 126 PRO B N 1
ATOM 3028 C CA . PRO B 1 126 ? 7.434 -9.32 -5.68 1 93.44 126 PRO B CA 1
ATOM 3029 C C . PRO B 1 126 ? 6.516 -9.633 -6.859 1 93.44 126 PRO B C 1
ATOM 3031 O O . PRO B 1 126 ? 6.82 -10.5 -7.676 1 93.44 126 PRO B O 1
ATOM 3034 N N . THR B 1 127 ? 5.418 -8.961 -6.914 1 95.31 127 THR B N 1
ATOM 3035 C CA . THR B 1 127 ? 4.406 -9.133 -7.949 1 95.31 127 THR B CA 1
ATOM 3036 C C . THR B 1 127 ? 4.23 -7.84 -8.75 1 95.31 127 THR B C 1
ATOM 3038 O O . THR B 1 127 ? 4.211 -6.75 -8.18 1 95.31 127 THR B O 1
ATOM 3041 N N . ALA B 1 128 ? 4.188 -7.934 -9.977 1 93.25 128 ALA B N 1
ATOM 3042 C CA . ALA B 1 128 ? 4.043 -6.762 -10.836 1 93.25 128 ALA B CA 1
ATOM 3043 C C . ALA B 1 128 ? 3.135 -7.066 -12.031 1 93.25 128 ALA B C 1
ATOM 3045 O O . ALA B 1 128 ? 2.939 -8.227 -12.391 1 93.25 128 ALA B O 1
ATOM 3046 N N . PHE B 1 129 ? 2.561 -6.066 -12.516 1 93.75 129 PHE B N 1
ATOM 3047 C CA . PHE B 1 129 ? 1.759 -6.125 -13.727 1 93.75 129 PHE B CA 1
ATOM 3048 C C . PHE B 1 129 ? 2.215 -5.07 -14.727 1 93.75 129 PHE B C 1
ATOM 3050 O O . PHE B 1 129 ? 2.771 -4.043 -14.344 1 93.75 129 PHE B O 1
ATOM 3057 N N . LYS B 1 130 ? 2.084 -5.395 -15.875 1 88.75 130 LYS B N 1
ATOM 3058 C CA . LYS B 1 130 ? 2.344 -4.418 -16.922 1 88.75 130 LYS B CA 1
ATOM 3059 C C . LYS B 1 130 ? 1.047 -3.977 -17.594 1 88.75 130 LYS B C 1
ATOM 3061 O O . LYS B 1 130 ? 0.223 -4.809 -17.984 1 88.75 130 LYS B O 1
ATOM 3066 N N . SER B 1 131 ? 0.773 -2.691 -17.594 1 87.44 131 SER B N 1
ATOM 3067 C CA . SER B 1 131 ? -0.396 -2.107 -18.25 1 87.44 131 SER B CA 1
ATOM 3068 C C . SER B 1 131 ? -0.021 -0.863 -19.047 1 87.44 131 SER B C 1
ATOM 3070 O O . SER B 1 131 ? 0.578 0.07 -18.516 1 87.44 131 SER B O 1
ATOM 3072 N N . ASP B 1 132 ? -0.328 -0.867 -20.312 1 84.5 132 ASP B N 1
ATOM 3073 C CA . ASP B 1 132 ? -0.045 0.239 -21.219 1 84.5 132 ASP B CA 1
ATOM 3074 C C . ASP B 1 132 ? 1.438 0.6 -21.203 1 84.5 132 ASP B C 1
ATOM 3076 O O . ASP B 1 132 ? 1.795 1.774 -21.078 1 84.5 132 ASP B O 1
ATOM 3080 N N . GLY B 1 133 ? 2.254 -0.358 -21.094 1 81.94 133 GLY B N 1
ATOM 3081 C CA . GLY B 1 133 ? 3.693 -0.18 -21.203 1 81.94 133 GLY B CA 1
ATOM 3082 C C . GLY B 1 133 ? 4.344 0.213 -19.891 1 81.94 133 GLY B C 1
ATOM 3083 O O . GLY B 1 133 ? 5.559 0.427 -19.828 1 81.94 133 GLY B O 1
ATOM 3084 N N . LYS B 1 134 ? 3.572 0.395 -18.891 1 85.75 134 LYS B N 1
ATOM 3085 C CA . LYS B 1 134 ? 4.117 0.787 -17.594 1 85.75 134 LYS B CA 1
ATOM 3086 C C . LYS B 1 134 ? 3.842 -0.278 -16.531 1 85.75 134 LYS B C 1
ATOM 3088 O O . LYS B 1 134 ? 2.846 -0.998 -16.625 1 85.75 134 LYS B O 1
ATOM 3093 N N . TYR B 1 135 ? 4.734 -0.359 -15.609 1 87 135 TYR B N 1
ATOM 3094 C CA . TYR B 1 135 ? 4.527 -1.28 -14.492 1 87 135 TYR B CA 1
ATOM 3095 C C . TYR B 1 135 ? 3.576 -0.686 -13.461 1 87 135 TYR B C 1
ATOM 3097 O O . TYR B 1 135 ? 3.664 0.501 -13.141 1 87 135 TYR B O 1
ATOM 3105 N N . VAL B 1 136 ? 2.691 -1.465 -13.062 1 88.38 136 VAL B N 1
ATOM 3106 C CA . VAL B 1 136 ? 1.716 -1.063 -12.055 1 88.38 136 VAL B CA 1
ATOM 3107 C C . VAL B 1 136 ? 2.203 -1.483 -10.672 1 88.38 136 VAL B C 1
ATOM 3109 O O . VAL B 1 136 ? 2.406 -2.672 -10.414 1 88.38 136 VAL B O 1
ATOM 3112 N N . ILE B 1 137 ? 2.326 -0.537 -9.805 1 85.31 137 ILE B N 1
ATOM 3113 C CA . ILE B 1 137 ? 2.988 -0.833 -8.539 1 85.31 137 ILE B CA 1
ATOM 3114 C C . ILE B 1 137 ? 1.941 -1.11 -7.465 1 85.31 137 ILE B C 1
ATOM 3116 O O . ILE B 1 137 ? 2.283 -1.49 -6.344 1 85.31 137 ILE B O 1
ATOM 3120 N N . TYR B 1 138 ? 0.647 -0.864 -7.754 1 91.31 138 TYR B N 1
ATOM 3121 C CA . TYR B 1 138 ? -0.435 -1.181 -6.828 1 91.31 138 TYR B CA 1
ATOM 3122 C C . TYR B 1 138 ? -1.231 -2.387 -7.312 1 91.31 138 TYR B C 1
ATOM 3124 O O . TYR B 1 138 ? -1.397 -2.586 -8.516 1 91.31 138 TYR B O 1
ATOM 3132 N N . PRO B 1 139 ? -1.713 -3.184 -6.359 1 93.81 139 PRO B N 1
ATOM 3133 C CA . PRO B 1 139 ? -2.617 -4.246 -6.801 1 93.81 139 PRO B CA 1
ATOM 3134 C C . PRO B 1 139 ? -3.879 -3.709 -7.473 1 93.81 139 PRO B C 1
ATOM 3136 O O . PRO B 1 139 ? -4.484 -2.754 -6.98 1 93.81 139 PRO B O 1
ATOM 3139 N N . ASP B 1 140 ? -4.148 -4.203 -8.578 1 93.88 140 ASP B N 1
ATOM 3140 C CA . ASP B 1 140 ? -5.348 -3.908 -9.359 1 93.88 140 ASP B CA 1
ATOM 3141 C C . ASP B 1 140 ? -6.176 -5.172 -9.594 1 93.88 140 ASP B C 1
ATOM 3143 O O . ASP B 1 140 ? -5.688 -6.141 -10.18 1 93.88 140 ASP B O 1
ATOM 3147 N N . LEU B 1 141 ? -7.371 -5.117 -9.156 1 96.12 141 LEU B N 1
ATOM 3148 C CA . LEU B 1 141 ? -8.195 -6.32 -9.211 1 96.12 141 LEU B CA 1
ATOM 3149 C C . LEU B 1 141 ? -8.406 -6.773 -10.648 1 96.12 141 LEU B C 1
ATOM 3151 O O . LEU B 1 141 ? -8.43 -7.977 -10.93 1 96.12 141 LEU B O 1
ATOM 3155 N N . GLY B 1 142 ? -8.578 -5.812 -11.484 1 95.88 142 GLY B N 1
ATOM 3156 C CA . GLY B 1 142 ? -8.727 -6.168 -12.891 1 95.88 142 GLY B CA 1
ATOM 3157 C C . GLY B 1 142 ? -7.535 -6.934 -13.438 1 95.88 142 GLY B C 1
ATOM 3158 O O . GLY B 1 142 ? -7.707 -7.945 -14.117 1 95.88 142 GLY B O 1
ATOM 3159 N N . LEU B 1 143 ? -6.391 -6.484 -13.109 1 95.38 143 LEU B N 1
ATOM 3160 C CA . LEU B 1 143 ? -5.168 -7.117 -13.594 1 95.38 143 LEU B CA 1
ATOM 3161 C C . LEU B 1 143 ? -4.949 -8.469 -12.914 1 95.38 143 LEU B C 1
ATOM 3163 O O . LEU B 1 143 ? -4.531 -9.43 -13.562 1 95.38 143 LEU B O 1
ATOM 3167 N N . ILE B 1 144 ? -5.238 -8.508 -11.656 1 96.62 144 ILE B N 1
ATOM 3168 C CA . ILE B 1 144 ? -5.078 -9.742 -10.898 1 96.62 144 ILE B CA 1
ATOM 3169 C C . ILE B 1 144 ? -6.012 -10.812 -11.445 1 96.62 144 ILE B C 1
ATOM 3171 O O . ILE B 1 144 ? -5.57 -11.922 -11.781 1 96.62 144 ILE B O 1
ATOM 3175 N N . TYR B 1 145 ? -7.305 -10.469 -11.586 1 96.38 145 TYR B N 1
ATOM 3176 C CA . TYR B 1 145 ? -8.289 -11.422 -12.094 1 96.38 145 TYR B CA 1
ATOM 3177 C C . TYR B 1 145 ? -7.961 -11.852 -13.516 1 96.38 145 TYR B C 1
ATOM 3179 O O . TYR B 1 145 ? -8.008 -13.039 -13.844 1 96.38 145 TYR B O 1
ATOM 3187 N N . ALA B 1 146 ? -7.617 -10.898 -14.32 1 93.88 146 ALA B N 1
ATOM 3188 C CA . ALA B 1 146 ? -7.305 -11.195 -15.711 1 93.88 146 ALA B CA 1
ATOM 3189 C C . ALA B 1 146 ? -6.129 -12.164 -15.82 1 93.88 146 ALA B C 1
ATOM 3191 O O . ALA B 1 146 ? -6.16 -13.109 -16.609 1 93.88 146 ALA B O 1
ATOM 3192 N N . SER B 1 147 ? -5.105 -11.875 -15.07 1 93 147 SER B N 1
ATOM 3193 C CA . SER B 1 147 ? -3.93 -12.734 -15.07 1 93 147 SER B CA 1
ATOM 3194 C C . SER B 1 147 ? -4.297 -14.172 -14.711 1 93 147 SER B C 1
ATOM 3196 O O . SER B 1 147 ? -3.916 -15.109 -15.414 1 93 147 SER B O 1
ATOM 3198 N N . LEU B 1 148 ? -5.066 -14.367 -13.68 1 93.62 148 LEU B N 1
ATOM 3199 C CA . LEU B 1 148 ? -5.43 -15.695 -13.203 1 93.62 148 LEU B CA 1
ATOM 3200 C C . LEU B 1 148 ? -6.402 -16.375 -14.164 1 93.62 148 LEU B C 1
ATOM 3202 O O . LEU B 1 148 ? -6.285 -17.578 -14.422 1 93.62 148 LEU B O 1
ATOM 3206 N N . MET B 1 149 ? -7.359 -15.625 -14.664 1 92.31 149 MET B N 1
ATOM 3207 C CA . MET B 1 149 ? -8.336 -16.188 -15.594 1 92.31 149 MET B CA 1
ATOM 3208 C C . MET B 1 149 ? -7.656 -16.672 -16.875 1 92.31 149 MET B C 1
ATOM 3210 O O . MET B 1 149 ? -7.98 -17.734 -17.391 1 92.31 149 MET B O 1
ATOM 3214 N N . ARG B 1 150 ? -6.738 -15.883 -17.375 1 89.75 150 ARG B N 1
ATOM 3215 C CA . ARG B 1 150 ? -6.016 -16.25 -18.594 1 89.75 150 ARG B CA 1
ATOM 3216 C C . ARG B 1 150 ? -5.199 -17.531 -18.375 1 89.75 150 ARG B C 1
ATOM 3218 O O . ARG B 1 150 ? -5.223 -18.438 -19.203 1 89.75 150 ARG B O 1
ATOM 3225 N N . LYS B 1 151 ? -4.527 -17.562 -17.297 1 89.06 151 LYS B N 1
ATOM 3226 C CA . LYS B 1 151 ? -3.697 -18.734 -17 1 89.06 151 LYS B CA 1
ATOM 3227 C C . LYS B 1 151 ? -4.555 -19.969 -16.781 1 89.06 151 LYS B C 1
ATOM 3229 O O . LYS B 1 151 ? -4.195 -21.062 -17.234 1 89.06 151 LYS B O 1
ATOM 3234 N N . TYR B 1 152 ? -5.578 -19.75 -16.062 1 87.81 152 TYR B N 1
ATOM 3235 C CA . TYR B 1 152 ? -6.48 -20.859 -15.812 1 87.81 152 TYR B CA 1
ATOM 3236 C C . TYR B 1 152 ? -7.066 -21.406 -17.109 1 87.81 152 TYR B C 1
ATOM 3238 O O . TYR B 1 152 ? -7.145 -22.625 -17.312 1 87.81 152 TYR B O 1
ATOM 3246 N N . SER B 1 153 ? -7.477 -20.547 -17.969 1 84.56 153 SER B N 1
ATOM 3247 C CA . SER B 1 153 ? -8.047 -20.922 -19.25 1 84.56 153 SER B CA 1
ATOM 3248 C C . SER B 1 153 ? -7.023 -21.656 -20.109 1 84.56 153 SER B C 1
ATOM 3250 O O . SER B 1 153 ? -7.379 -22.562 -20.859 1 84.56 153 SER B O 1
ATOM 3252 N N . ALA B 1 154 ? -5.82 -21.266 -19.984 1 82.31 154 ALA B N 1
ATOM 3253 C CA . ALA B 1 154 ? -4.75 -21.875 -20.766 1 82.31 154 ALA B CA 1
ATOM 3254 C C . ALA B 1 154 ? -4.48 -23.312 -20.297 1 82.31 154 ALA B C 1
ATOM 3256 O O . ALA B 1 154 ? -4.102 -24.172 -21.109 1 82.31 154 ALA B O 1
ATOM 3257 N N . VAL B 1 155 ? -4.734 -23.5 -19.109 1 81.81 155 VAL B N 1
ATOM 3258 C CA . VAL B 1 155 ? -4.398 -24.797 -18.531 1 81.81 155 VAL B CA 1
ATOM 3259 C C . VAL B 1 155 ? -5.621 -25.719 -18.562 1 81.81 155 VAL B C 1
ATOM 3261 O O . VAL B 1 155 ? -5.496 -26.922 -18.75 1 81.81 155 VAL B O 1
ATOM 3264 N N . SER B 1 156 ? -6.742 -25.016 -18.25 1 74.56 156 SER B N 1
ATOM 3265 C CA . SER B 1 156 ? -7.953 -25.812 -18.141 1 74.56 156 SER B CA 1
ATOM 3266 C C . SER B 1 156 ? -8.578 -26.062 -19.5 1 74.56 156 SER B C 1
ATOM 3268 O O . SER B 1 156 ? -8.672 -25.156 -20.328 1 74.56 156 SER B O 1
ATOM 3270 N N . GLU B 1 157 ? -8.227 -26.938 -20.359 1 60.12 157 GLU B N 1
ATOM 3271 C CA . GLU B 1 157 ? -8.852 -27.297 -21.625 1 60.12 157 GLU B CA 1
ATOM 3272 C C . GLU B 1 157 ? -10.367 -27.125 -21.562 1 60.12 157 GLU B C 1
ATOM 3274 O O . GLU B 1 157 ? -11.008 -26.859 -22.594 1 60.12 157 GLU B O 1
ATOM 3279 N N . ALA B 1 158 ? -10.992 -27.234 -20.453 1 51.34 158 ALA B N 1
ATOM 3280 C CA . ALA B 1 158 ? -12.438 -27.391 -20.266 1 51.34 158 ALA B CA 1
ATOM 3281 C C . ALA B 1 158 ? -13.125 -26.047 -20.125 1 51.34 158 ALA B C 1
ATOM 3283 O O . ALA B 1 158 ? -14.297 -25.891 -20.453 1 51.34 158 ALA B O 1
ATOM 3284 N N . PHE B 1 159 ? -12.398 -25.016 -19.625 1 53.06 159 PHE B N 1
ATOM 3285 C CA . PHE B 1 159 ? -13.133 -23.812 -19.266 1 53.06 159 PHE B CA 1
ATOM 3286 C C . PHE B 1 159 ? -12.555 -22.578 -19.953 1 53.06 159 PHE B C 1
ATOM 3288 O O . PHE B 1 159 ? -11.484 -22.109 -19.594 1 53.06 159 PHE B O 1
ATOM 3295 N N . ASP B 1 160 ? -12.805 -22.469 -21.25 1 57.03 160 ASP B N 1
ATOM 3296 C CA . ASP B 1 160 ? -12.508 -21.188 -21.875 1 57.03 160 ASP B CA 1
ATOM 3297 C C . ASP B 1 160 ? -13.148 -20.031 -21.094 1 57.03 160 ASP B C 1
ATOM 3299 O O . ASP B 1 160 ? -14.25 -19.594 -21.438 1 57.03 160 ASP B O 1
ATOM 3303 N N . MET B 1 161 ? -12.656 -19.891 -19.859 1 59.69 161 MET B N 1
ATOM 3304 C CA . MET B 1 161 ? -13.375 -19.047 -18.906 1 59.69 161 MET B CA 1
ATOM 3305 C C . MET B 1 161 ? -12.977 -17.594 -19.047 1 59.69 161 MET B C 1
ATOM 3307 O O . MET B 1 161 ? -13.602 -16.719 -18.453 1 59.69 161 MET B O 1
ATOM 3311 N N . PHE B 1 162 ? -11.906 -17.375 -20.031 1 73.81 162 PHE B N 1
ATOM 3312 C CA . PHE B 1 162 ? -11.664 -15.938 -20.047 1 73.81 162 PHE B CA 1
ATOM 3313 C C . PHE B 1 162 ? -12.781 -15.195 -20.766 1 73.81 162 PHE B C 1
ATOM 3315 O O . PHE B 1 162 ? -13.016 -15.43 -21.953 1 73.81 162 PHE B O 1
ATOM 3322 N N . ASP B 1 163 ? -13.578 -14.57 -20.047 1 84.69 163 ASP B N 1
ATOM 3323 C CA . ASP B 1 163 ? -14.742 -13.781 -20.453 1 84.69 163 ASP B CA 1
ATOM 3324 C C . ASP B 1 163 ? -14.633 -12.344 -19.922 1 84.69 163 ASP B C 1
ATOM 3326 O O . ASP B 1 163 ? -14.703 -12.109 -18.719 1 84.69 163 ASP B O 1
ATOM 3330 N N . GLU B 1 164 ? -14.438 -11.461 -20.906 1 88.81 164 GLU B N 1
ATOM 3331 C CA . GLU B 1 164 ? -14.273 -10.062 -20.531 1 88.81 164 GLU B CA 1
ATOM 3332 C C . GLU B 1 164 ? -15.453 -9.562 -19.719 1 88.81 164 GLU B C 1
ATOM 3334 O O . GLU B 1 164 ? -15.289 -8.734 -18.812 1 88.81 164 GLU B O 1
ATOM 3339 N N . GLU B 1 165 ? -16.578 -10.031 -20.094 1 91.25 165 GLU B N 1
ATOM 3340 C CA . GLU B 1 165 ? -17.766 -9.633 -19.344 1 91.25 165 GLU B CA 1
ATOM 3341 C C . GLU B 1 165 ? -17.703 -10.117 -17.906 1 91.25 165 GLU B C 1
ATOM 3343 O O . GLU B 1 165 ? -18.047 -9.375 -16.984 1 91.25 165 GLU B O 1
ATOM 3348 N N . THR B 1 166 ? -17.266 -11.344 -17.812 1 91.5 166 THR B N 1
ATOM 3349 C CA . THR B 1 166 ? -17.125 -11.906 -16.469 1 91.5 166 THR B CA 1
ATOM 3350 C C . THR B 1 166 ? -16.078 -11.133 -15.664 1 91.5 166 THR B C 1
ATOM 3352 O O . THR B 1 166 ? -16.297 -10.82 -14.492 1 91.5 166 THR B O 1
ATOM 3355 N N . LEU B 1 167 ? -15.016 -10.836 -16.328 1 94.56 167 LEU B N 1
ATOM 3356 C CA . LEU B 1 167 ? -13.953 -10.062 -15.688 1 94.56 167 LEU B CA 1
ATOM 3357 C C . LEU B 1 167 ? -14.484 -8.727 -15.195 1 94.56 167 LEU B C 1
ATOM 3359 O O . LEU B 1 167 ? -14.242 -8.344 -14.039 1 94.56 167 LEU B O 1
ATOM 3363 N N . GLU B 1 168 ? -15.172 -8.039 -16.016 1 95.31 168 GLU B N 1
ATOM 3364 C CA . GLU B 1 168 ? -15.727 -6.734 -15.656 1 95.31 168 GLU B CA 1
ATOM 3365 C C . GLU B 1 168 ? -16.688 -6.844 -14.477 1 95.31 168 GLU B C 1
ATOM 3367 O O . GLU B 1 168 ? -16.672 -6.004 -13.578 1 95.31 168 GLU B O 1
ATOM 3372 N N . ALA B 1 169 ? -17.5 -7.852 -14.531 1 94.12 169 ALA B N 1
ATOM 3373 C CA . ALA B 1 169 ? -18.453 -8.078 -13.453 1 94.12 169 ALA B CA 1
ATOM 3374 C C . ALA B 1 169 ? -17.734 -8.328 -12.133 1 94.12 169 ALA B C 1
ATOM 3376 O O . ALA B 1 169 ? -18.141 -7.797 -11.094 1 94.12 169 ALA B O 1
ATOM 3377 N N . LEU B 1 170 ? -16.719 -9.148 -12.211 1 95.19 170 LEU B N 1
ATOM 3378 C CA . LEU B 1 170 ? -15.953 -9.469 -11.008 1 95.19 170 LEU B CA 1
ATOM 3379 C C . LEU B 1 170 ? -15.336 -8.211 -10.406 1 95.19 170 LEU B C 1
ATOM 3381 O O . LEU B 1 170 ? -15.383 -8.008 -9.195 1 95.19 170 LEU B O 1
ATOM 3385 N N . VAL B 1 171 ? -14.789 -7.41 -11.25 1 95.94 171 VAL B N 1
ATOM 3386 C CA . VAL B 1 171 ? -14.117 -6.195 -10.812 1 95.94 171 VAL B CA 1
ATOM 3387 C C . VAL B 1 171 ? -15.133 -5.227 -10.211 1 95.94 171 VAL B C 1
ATOM 3389 O O . VAL B 1 171 ? -14.906 -4.648 -9.148 1 95.94 171 VAL B O 1
ATOM 3392 N N . GLU B 1 172 ? -16.203 -5.086 -10.836 1 95.62 172 GLU B N 1
ATOM 3393 C CA . GLU B 1 172 ? -17.25 -4.152 -10.398 1 95.62 172 GLU B CA 1
ATOM 3394 C C . GLU B 1 172 ? -17.844 -4.574 -9.055 1 95.62 172 GLU B C 1
ATOM 3396 O O . GLU B 1 172 ? -18.234 -3.729 -8.25 1 95.62 172 GLU B O 1
ATOM 3401 N N . GLN B 1 173 ? -17.844 -5.859 -8.859 1 96.25 173 GLN B N 1
ATOM 3402 C CA . GLN B 1 173 ? -18.531 -6.375 -7.68 1 96.25 173 GLN B CA 1
ATOM 3403 C C . GLN B 1 173 ? -17.547 -6.727 -6.574 1 96.25 173 GLN B C 1
ATOM 3405 O O . GLN B 1 173 ? -17.859 -7.52 -5.684 1 96.25 173 GLN B O 1
ATOM 3410 N N . SER B 1 174 ? -16.391 -6.293 -6.715 1 95.94 174 SER B N 1
ATOM 3411 C CA . SER B 1 174 ? -15.406 -6.527 -5.668 1 95.94 174 SER B CA 1
ATOM 3412 C C . SER B 1 174 ? -14.539 -5.293 -5.438 1 95.94 174 SER B C 1
ATOM 3414 O O . SER B 1 174 ? -14.469 -4.41 -6.293 1 95.94 174 SER B O 1
ATOM 3416 N N . GLU B 1 175 ? -14.016 -5.191 -4.262 1 94.5 175 GLU B N 1
ATOM 3417 C CA . GLU B 1 175 ? -13.156 -4.059 -3.92 1 94.5 175 GLU B CA 1
ATOM 3418 C C . GLU B 1 175 ? -12.125 -4.441 -2.863 1 94.5 175 GLU B C 1
ATOM 3420 O O . GLU B 1 175 ? -12.398 -5.289 -2.008 1 94.5 175 GLU B O 1
ATOM 3425 N N . ILE B 1 176 ? -10.945 -3.873 -3.012 1 94.75 176 ILE B N 1
ATOM 3426 C CA . ILE B 1 176 ? -9.945 -4.039 -1.959 1 94.75 176 ILE B CA 1
ATOM 3427 C C . ILE B 1 176 ? -10.312 -3.17 -0.759 1 94.75 176 ILE B C 1
ATOM 3429 O O . ILE B 1 176 ? -10.445 -1.951 -0.887 1 94.75 176 ILE B O 1
ATOM 3433 N N . VAL B 1 177 ? -10.438 -3.756 0.406 1 93.44 177 VAL B N 1
ATOM 3434 C CA . VAL B 1 177 ? -10.922 -3 1.557 1 93.44 177 VAL B CA 1
ATOM 3435 C C . VAL B 1 177 ? -9.789 -2.803 2.561 1 93.44 177 VAL B C 1
ATOM 3437 O O . VAL B 1 177 ? -9.852 -1.912 3.41 1 93.44 177 VAL B O 1
ATOM 3440 N N . ARG B 1 178 ? -8.805 -3.699 2.48 1 94.62 178 ARG B N 1
ATOM 3441 C CA . ARG B 1 178 ? -7.648 -3.627 3.365 1 94.62 178 ARG B CA 1
ATOM 3442 C C . ARG B 1 178 ? -6.387 -4.109 2.658 1 94.62 178 ARG B C 1
ATOM 3444 O O . ARG B 1 178 ? -6.445 -4.992 1.802 1 94.62 178 ARG B O 1
ATOM 3451 N N . TYR B 1 179 ? -5.301 -3.516 3.059 1 96.12 179 TYR B N 1
ATOM 3452 C CA . TYR B 1 179 ? -4.051 -3.988 2.477 1 96.12 179 TYR B CA 1
ATOM 3453 C C . TYR B 1 179 ? -2.869 -3.668 3.385 1 96.12 179 TYR B C 1
ATOM 3455 O O . TYR B 1 179 ? -2.969 -2.809 4.262 1 96.12 179 TYR B O 1
ATOM 3463 N N . ARG B 1 180 ? -1.858 -4.383 3.35 1 97.06 180 ARG B N 1
ATOM 3464 C CA . ARG B 1 180 ? -0.501 -4.148 3.832 1 97.06 180 ARG B CA 1
ATOM 3465 C C . ARG B 1 180 ? 0.525 -4.445 2.744 1 97.06 180 ARG B C 1
ATOM 3467 O O . ARG B 1 180 ? 0.84 -5.609 2.484 1 97.06 180 ARG B O 1
ATOM 3474 N N . LEU B 1 181 ? 1.051 -3.391 2.238 1 97.12 181 LEU B N 1
ATOM 3475 C CA . LEU B 1 181 ? 1.825 -3.576 1.017 1 97.12 181 LEU B CA 1
ATOM 3476 C C . LEU B 1 181 ? 3.145 -2.814 1.087 1 97.12 181 LEU B C 1
ATOM 3478 O O . LEU B 1 181 ? 3.246 -1.807 1.79 1 97.12 181 LEU B O 1
ATOM 3482 N N . GLN B 1 182 ? 4.059 -3.229 0.413 1 96.81 182 GLN B N 1
ATOM 3483 C CA . GLN B 1 182 ? 5.312 -2.514 0.202 1 96.81 182 GLN B CA 1
ATOM 3484 C C . GLN B 1 182 ? 5.902 -2.828 -1.17 1 96.81 182 GLN B C 1
ATOM 3486 O O . GLN B 1 182 ? 5.734 -3.934 -1.685 1 96.81 182 GLN B O 1
ATOM 3491 N N . THR B 1 183 ? 6.523 -1.855 -1.701 1 95.19 183 THR B N 1
ATOM 3492 C CA . THR B 1 183 ? 7.215 -2.076 -2.967 1 95.19 183 THR B CA 1
ATOM 3493 C C . THR B 1 183 ? 8.578 -2.715 -2.732 1 95.19 183 THR B C 1
ATOM 3495 O O . THR B 1 183 ? 9.25 -2.418 -1.741 1 95.19 183 THR B O 1
ATOM 3498 N N . VAL B 1 184 ? 8.953 -3.574 -3.588 1 92.19 184 VAL B N 1
ATOM 3499 C CA . VAL B 1 184 ? 10.234 -4.266 -3.518 1 92.19 184 VAL B CA 1
ATOM 3500 C C . VAL B 1 184 ? 10.859 -4.332 -4.91 1 92.19 184 VAL B C 1
ATOM 3502 O O . VAL B 1 184 ? 10.203 -4.727 -5.875 1 92.19 184 VAL B O 1
ATOM 3505 N N . PRO B 1 185 ? 12.062 -3.932 -4.977 1 90.06 185 PRO B N 1
ATOM 3506 C CA . PRO B 1 185 ? 12.742 -4.09 -6.27 1 90.06 185 PRO B CA 1
ATOM 3507 C C . PRO B 1 185 ? 13.117 -5.539 -6.562 1 90.06 185 PRO B C 1
ATOM 3509 O O . PRO B 1 185 ? 13.531 -6.27 -5.656 1 90.06 185 PRO B O 1
ATOM 3512 N N . PHE B 1 186 ? 12.898 -5.969 -7.777 1 88.19 186 PHE B N 1
ATOM 3513 C CA . PHE B 1 186 ? 13.281 -7.297 -8.25 1 88.19 186 PHE B CA 1
ATOM 3514 C C . PHE B 1 186 ? 14.289 -7.191 -9.391 1 88.19 186 PHE B C 1
ATOM 3516 O O . PHE B 1 186 ? 13.945 -6.805 -10.5 1 88.19 186 PHE B O 1
ATOM 3523 N N . PRO B 1 187 ? 15.477 -7.578 -9.039 1 84.44 187 PRO B N 1
ATOM 3524 C CA . PRO B 1 187 ? 16.516 -7.465 -10.062 1 84.44 187 PRO B CA 1
ATOM 3525 C C . PRO B 1 187 ? 16.453 -8.586 -11.102 1 84.44 187 PRO B C 1
ATOM 3527 O O . PRO B 1 187 ? 16.281 -9.75 -10.734 1 84.44 187 PRO B O 1
ATOM 3530 N N . LEU B 1 188 ? 16.516 -8.188 -12.289 1 79.25 188 LEU B N 1
ATOM 3531 C CA . LEU B 1 188 ? 16.641 -9.094 -13.422 1 79.25 188 LEU B CA 1
ATOM 3532 C C . LEU B 1 188 ? 17.938 -8.828 -14.188 1 79.25 188 LEU B C 1
ATOM 3534 O O . LEU B 1 188 ? 18.734 -7.973 -13.789 1 79.25 188 LEU B O 1
ATOM 3538 N N . GLU B 1 189 ? 18.344 -9.664 -15.07 1 69.38 189 GLU B N 1
ATOM 3539 C CA . GLU B 1 189 ? 19.625 -9.578 -15.766 1 69.38 189 GLU B CA 1
ATOM 3540 C C . GLU B 1 189 ? 19.891 -8.156 -16.25 1 69.38 189 GLU B C 1
ATOM 3542 O O . GLU B 1 189 ? 20.938 -7.578 -15.961 1 69.38 189 GLU B O 1
ATOM 3547 N N . LYS B 1 190 ? 19.047 -7.512 -16.906 1 69.62 190 LYS B N 1
ATOM 3548 C CA . LYS B 1 190 ? 19.375 -6.207 -17.469 1 69.62 190 LYS B CA 1
ATOM 3549 C C . LYS B 1 190 ? 18.406 -5.133 -16.984 1 69.62 190 LYS B C 1
ATOM 3551 O O . LYS B 1 190 ? 18.453 -3.99 -17.453 1 69.62 190 LYS B O 1
ATOM 3556 N N . VAL B 1 191 ? 17.594 -5.547 -16.094 1 78.38 191 VAL B N 1
ATOM 3557 C CA . VAL B 1 191 ? 16.625 -4.539 -15.695 1 78.38 191 VAL B CA 1
ATOM 3558 C C . VAL B 1 191 ? 16.188 -4.781 -14.25 1 78.38 191 VAL B C 1
ATOM 3560 O O . VAL B 1 191 ? 16.516 -5.805 -13.656 1 78.38 191 VAL B O 1
ATOM 3563 N N . GLN B 1 192 ? 15.648 -3.74 -13.641 1 85.75 192 GLN B N 1
ATOM 3564 C CA . GLN B 1 192 ? 15.039 -3.846 -12.32 1 85.75 192 GLN B CA 1
ATOM 3565 C C . GLN B 1 192 ? 13.539 -3.553 -12.383 1 85.75 192 GLN B C 1
ATOM 3567 O O . GLN B 1 192 ? 13.125 -2.523 -12.914 1 85.75 192 GLN B O 1
ATOM 3572 N N . ILE B 1 193 ? 12.797 -4.535 -11.914 1 87.5 193 ILE B N 1
ATOM 3573 C CA . ILE B 1 193 ? 11.352 -4.352 -11.891 1 87.5 193 ILE B CA 1
ATOM 3574 C C . ILE B 1 193 ? 10.883 -4.102 -10.453 1 87.5 193 ILE B C 1
ATOM 3576 O O . ILE B 1 193 ? 11.289 -4.809 -9.531 1 87.5 193 ILE B O 1
ATOM 3580 N N . THR B 1 194 ? 10.109 -3.08 -10.312 1 90.44 194 THR B N 1
ATOM 3581 C CA . THR B 1 194 ? 9.539 -2.828 -9 1 90.44 194 THR B CA 1
ATOM 3582 C C . THR B 1 194 ? 8.203 -3.557 -8.844 1 90.44 194 THR B C 1
ATOM 3584 O O . THR B 1 194 ? 7.246 -3.271 -9.562 1 90.44 194 THR B O 1
ATOM 3587 N N . GLY B 1 195 ? 8.219 -4.52 -7.984 1 93.44 195 GLY B N 1
ATOM 3588 C CA . GLY B 1 195 ? 6.996 -5.219 -7.633 1 93.44 195 GLY B CA 1
ATOM 3589 C C . GLY B 1 195 ? 6.508 -4.898 -6.23 1 93.44 195 GLY B C 1
ATOM 3590 O O . GLY B 1 195 ? 7.121 -4.094 -5.523 1 93.44 195 GLY B O 1
ATOM 3591 N N . PHE B 1 196 ? 5.383 -5.414 -5.887 1 95.62 196 PHE B N 1
ATOM 3592 C CA . PHE B 1 196 ? 4.871 -5.211 -4.539 1 95.62 196 PHE B CA 1
ATOM 3593 C C . PHE B 1 196 ? 4.691 -6.547 -3.822 1 95.62 196 PHE B C 1
ATOM 3595 O O . PHE B 1 196 ? 4.496 -7.578 -4.465 1 95.62 196 PHE B O 1
ATOM 3602 N N . THR B 1 197 ? 4.824 -6.566 -2.543 1 95.94 197 THR B N 1
ATOM 3603 C CA . THR B 1 197 ? 4.527 -7.691 -1.666 1 95.94 197 THR B CA 1
ATOM 3604 C C . THR B 1 197 ? 3.584 -7.27 -0.542 1 95.94 197 THR B C 1
ATOM 3606 O O . THR B 1 197 ? 3.301 -6.082 -0.377 1 95.94 197 THR B O 1
ATOM 3609 N N . GLY B 1 198 ? 3.135 -8.312 0.182 1 96.5 198 GLY B N 1
ATOM 3610 C CA . GLY B 1 198 ? 2.197 -8.047 1.262 1 96.5 198 GLY B CA 1
ATOM 3611 C C . GLY B 1 198 ? 0.875 -8.773 1.095 1 96.5 198 GLY B C 1
ATOM 3612 O O . GLY B 1 198 ? 0.83 -9.875 0.547 1 96.5 198 GLY B O 1
ATOM 3613 N N . SER B 1 199 ? -0.193 -8.141 1.646 1 97.12 199 SER B N 1
ATOM 3614 C CA . SER B 1 199 ? -1.487 -8.82 1.614 1 97.12 199 SER B CA 1
ATOM 3615 C C . SER B 1 199 ? -2.615 -7.832 1.323 1 97.12 199 SER B C 1
ATOM 3617 O O . SER B 1 199 ? -2.482 -6.633 1.581 1 97.12 199 SER B O 1
ATOM 3619 N N . ILE B 1 200 ? -3.627 -8.312 0.754 1 96.75 200 ILE B N 1
ATOM 3620 C CA . ILE B 1 200 ? -4.828 -7.516 0.52 1 96.75 200 ILE B CA 1
ATOM 3621 C C . ILE B 1 200 ? -6.062 -8.312 0.941 1 96.75 200 ILE B C 1
ATOM 3623 O O . ILE B 1 200 ? -6.039 -9.547 0.954 1 96.75 200 ILE B O 1
ATOM 3627 N N . CYS B 1 201 ? -7.051 -7.633 1.315 1 96.62 201 CYS B N 1
ATOM 3628 C CA . CYS B 1 201 ? -8.367 -8.203 1.589 1 96.62 201 CYS B CA 1
ATOM 3629 C C . CYS B 1 201 ? -9.398 -7.691 0.588 1 96.62 201 CYS B C 1
ATOM 3631 O O . CYS B 1 201 ? -9.555 -6.484 0.407 1 96.62 201 CYS B O 1
ATOM 3633 N N . ILE B 1 202 ? -10.062 -8.609 -0.02 1 96.62 202 ILE B N 1
ATOM 3634 C CA . ILE B 1 202 ? -11.039 -8.281 -1.045 1 96.62 202 ILE B CA 1
ATOM 3635 C C . ILE B 1 202 ? -12.453 -8.547 -0.518 1 96.62 202 ILE B C 1
ATOM 3637 O O . ILE B 1 202 ? -12.727 -9.617 0.027 1 96.62 202 ILE B O 1
ATOM 3641 N N . HIS B 1 203 ? -13.25 -7.57 -0.632 1 96.44 203 HIS B N 1
ATOM 3642 C CA . HIS B 1 203 ? -14.664 -7.727 -0.296 1 96.44 203 HIS B CA 1
ATOM 3643 C C . HIS B 1 203 ? -15.508 -7.922 -1.551 1 96.44 203 HIS B C 1
ATOM 3645 O O . HIS B 1 203 ? -15.484 -7.082 -2.455 1 96.44 203 HIS B O 1
ATOM 3651 N N . ILE B 1 204 ? -16.25 -9.016 -1.547 1 96.25 204 ILE B N 1
ATOM 3652 C CA . ILE B 1 204 ? -17.125 -9.328 -2.668 1 96.25 204 ILE B CA 1
ATOM 3653 C C . ILE B 1 204 ? -18.547 -8.844 -2.361 1 96.25 204 ILE B C 1
ATOM 3655 O O . ILE B 1 204 ? -19.188 -9.336 -1.438 1 96.25 204 ILE B O 1
ATOM 3659 N N . ARG B 1 205 ? -19.016 -7.934 -3.121 1 95.19 205 ARG B N 1
ATOM 3660 C CA . ARG B 1 205 ? -20.344 -7.371 -2.934 1 95.19 205 ARG B CA 1
ATOM 3661 C C . ARG B 1 205 ? -21.391 -8.164 -3.713 1 95.19 205 ARG B C 1
ATOM 3663 O O . ARG B 1 205 ? -22.578 -8.094 -3.416 1 95.19 205 ARG B O 1
ATOM 3670 N N . GLY B 1 206 ? -20.938 -8.953 -4.648 1 93.25 206 GLY B N 1
ATOM 3671 C CA . GLY B 1 206 ? -21.828 -9.75 -5.488 1 93.25 206 GLY B CA 1
ATOM 3672 C C . GLY B 1 206 ? -22.266 -11.039 -4.828 1 93.25 206 GLY B C 1
ATOM 3673 O O . GLY B 1 206 ? -22.156 -11.188 -3.607 1 93.25 206 GLY B O 1
ATOM 3674 N N . PRO B 1 207 ? -22.875 -11.906 -5.578 1 92.5 207 PRO B N 1
ATOM 3675 C CA . PRO B 1 207 ? -23.344 -13.188 -5.051 1 92.5 207 PRO B CA 1
ATOM 3676 C C . PRO B 1 207 ? -22.203 -14.078 -4.555 1 92.5 207 PRO B C 1
ATOM 3678 O O . PRO B 1 207 ? -21.062 -13.883 -4.941 1 92.5 207 PRO B O 1
ATOM 3681 N N . GLU B 1 208 ? -22.609 -14.977 -3.748 1 93.25 208 GLU B N 1
ATOM 3682 C CA . GLU B 1 208 ? -21.625 -15.906 -3.186 1 93.25 208 GLU B CA 1
ATOM 3683 C C . GLU B 1 208 ? -20.922 -16.703 -4.281 1 93.25 208 GLU B C 1
ATOM 3685 O O . GLU B 1 208 ? -19.766 -17.078 -4.129 1 93.25 208 GLU B O 1
ATOM 3690 N N . THR B 1 209 ? -21.641 -16.938 -5.355 1 91.5 209 THR B N 1
ATOM 3691 C CA . THR B 1 209 ? -21.062 -17.672 -6.469 1 91.5 209 THR B CA 1
ATOM 3692 C C . THR B 1 209 ? -19.812 -16.984 -6.984 1 91.5 209 THR B C 1
ATOM 3694 O O . THR B 1 209 ? -18.859 -17.656 -7.395 1 91.5 209 THR B O 1
ATOM 3697 N N . MET B 1 210 ? -19.812 -15.727 -6.961 1 92.81 210 MET B N 1
ATOM 3698 C CA . MET B 1 210 ? -18.641 -14.953 -7.383 1 92.81 210 MET B CA 1
ATOM 3699 C C . MET B 1 210 ? -17.469 -15.172 -6.426 1 92.81 210 MET B C 1
ATOM 3701 O O . MET B 1 210 ? -16.328 -15.312 -6.859 1 92.81 210 MET B O 1
ATOM 3705 N N . ALA B 1 211 ? -17.812 -15.188 -5.156 1 93.88 211 ALA B N 1
ATOM 3706 C CA . ALA B 1 211 ? -16.797 -15.438 -4.148 1 93.88 211 ALA B CA 1
ATOM 3707 C C . ALA B 1 211 ? -16.172 -16.828 -4.324 1 93.88 211 ALA B C 1
ATOM 3709 O O . ALA B 1 211 ? -14.961 -17 -4.191 1 93.88 211 ALA B O 1
ATOM 3710 N N . ARG B 1 212 ? -17.031 -17.766 -4.621 1 92.94 212 ARG B N 1
ATOM 3711 C CA . ARG B 1 212 ? -16.562 -19.125 -4.836 1 92.94 212 ARG B CA 1
ATOM 3712 C C . ARG B 1 212 ? -15.633 -19.203 -6.047 1 92.94 212 ARG B C 1
ATOM 3714 O O . ARG B 1 212 ? -14.609 -19.891 -6.012 1 92.94 212 ARG B O 1
ATOM 3721 N N . TYR B 1 213 ? -16.047 -18.547 -7.059 1 91.5 213 TYR B N 1
ATOM 3722 C CA . TYR B 1 213 ? -15.234 -18.516 -8.273 1 91.5 213 TYR B CA 1
ATOM 3723 C C . TYR B 1 213 ? -13.867 -17.891 -8 1 91.5 213 TYR B C 1
ATOM 3725 O O . TYR B 1 213 ? -12.844 -18.422 -8.422 1 91.5 213 TYR B O 1
ATOM 3733 N N . LEU B 1 214 ? -13.883 -16.766 -7.309 1 94.12 214 LEU B N 1
ATOM 3734 C CA . LEU B 1 214 ? -12.641 -16.078 -7 1 94.12 214 LEU B CA 1
ATOM 3735 C C . LEU B 1 214 ? -11.758 -16.938 -6.09 1 94.12 214 LEU B C 1
ATOM 3737 O O . LEU B 1 214 ? -10.539 -16.969 -6.254 1 94.12 214 LEU B O 1
ATOM 3741 N N . ARG B 1 215 ? -12.359 -17.547 -5.191 1 93.56 215 ARG B N 1
ATOM 3742 C CA . ARG B 1 215 ? -11.602 -18.453 -4.34 1 93.56 215 ARG B CA 1
ATOM 3743 C C . ARG B 1 215 ? -10.898 -19.531 -5.172 1 93.56 215 ARG B C 1
ATOM 3745 O O . ARG B 1 215 ? -9.734 -19.844 -4.93 1 93.56 215 ARG B O 1
ATOM 3752 N N . MET B 1 216 ? -11.633 -20.078 -6.066 1 91.5 216 MET B N 1
ATOM 3753 C CA . MET B 1 216 ? -11.047 -21.094 -6.949 1 91.5 216 MET B CA 1
ATOM 3754 C C . MET B 1 216 ? -9.852 -20.516 -7.711 1 91.5 216 MET B C 1
ATOM 3756 O O . MET B 1 216 ? -8.797 -21.156 -7.789 1 91.5 216 MET B O 1
ATOM 3760 N N . LEU B 1 217 ? -10.016 -19.359 -8.242 1 92.06 217 LEU B N 1
ATOM 3761 C CA . LEU B 1 217 ? -8.945 -18.703 -8.992 1 92.06 217 LEU B CA 1
ATOM 3762 C C . LEU B 1 217 ? -7.738 -18.453 -8.094 1 92.06 217 LEU B C 1
ATOM 3764 O O . LEU B 1 217 ? -6.594 -18.625 -8.531 1 92.06 217 LEU B O 1
ATOM 3768 N N . PHE B 1 218 ? -8.016 -18.031 -6.895 1 94.69 218 PHE B N 1
ATOM 3769 C CA . PHE B 1 218 ? -6.922 -17.719 -5.98 1 94.69 218 PHE B CA 1
ATOM 3770 C C . PHE B 1 218 ? -6.184 -18.984 -5.57 1 94.69 218 PHE B C 1
ATOM 3772 O O . PHE B 1 218 ? -4.957 -18.984 -5.438 1 94.69 218 PHE B O 1
ATOM 3779 N N . LYS B 1 219 ? -6.895 -20.031 -5.371 1 92 219 LYS B N 1
ATOM 3780 C CA . LYS B 1 219 ? -6.258 -21.297 -5.066 1 92 219 LYS B CA 1
ATOM 3781 C C . LYS B 1 219 ? -5.418 -21.797 -6.242 1 92 219 LYS B C 1
ATOM 3783 O O . LYS B 1 219 ? -4.324 -22.328 -6.055 1 92 219 LYS B O 1
ATOM 3788 N N . PHE B 1 220 ? -6.012 -21.656 -7.363 1 90.38 220 PHE B N 1
ATOM 3789 C CA . PHE B 1 220 ? -5.25 -21.938 -8.57 1 90.38 220 PHE B CA 1
ATOM 3790 C C . PHE B 1 220 ? -4.004 -21.062 -8.648 1 90.38 220 PHE B C 1
ATOM 3792 O O . PHE B 1 220 ? -2.93 -21.531 -9.031 1 90.38 220 PHE B O 1
ATOM 3799 N N . GLY B 1 221 ? -4.145 -19.781 -8.266 1 93.94 221 GLY B N 1
ATOM 3800 C CA . GLY B 1 221 ? -3.057 -18.812 -8.297 1 93.94 221 GLY B CA 1
ATOM 3801 C C . GLY B 1 221 ? -1.904 -19.188 -7.387 1 93.94 221 GLY B C 1
ATOM 3802 O O . GLY B 1 221 ? -0.771 -18.75 -7.602 1 93.94 221 GLY B O 1
ATOM 3803 N N . GLU B 1 222 ? -2.193 -19.953 -6.355 1 93.56 222 GLU B N 1
ATOM 3804 C CA . GLU B 1 222 ? -1.13 -20.422 -5.477 1 93.56 222 GLU B CA 1
ATOM 3805 C C . GLU B 1 222 ? -0.103 -21.25 -6.246 1 93.56 222 GLU B C 1
ATOM 3807 O O . GLU B 1 222 ? 1.075 -21.281 -5.883 1 93.56 222 GLU B O 1
ATOM 3812 N N . PHE B 1 223 ? -0.579 -21.828 -7.293 1 92.75 223 PHE B N 1
ATOM 3813 C CA . PHE B 1 223 ? 0.301 -22.656 -8.109 1 92.75 223 PHE B CA 1
ATOM 3814 C C . PHE B 1 223 ? 0.812 -21.875 -9.312 1 92.75 223 PHE B C 1
ATOM 3816 O O . PHE B 1 223 ? 2.008 -21.906 -9.617 1 92.75 223 PHE B O 1
ATOM 3823 N N . ALA B 1 224 ? -0.012 -21.203 -9.938 1 92.81 224 ALA B N 1
ATOM 3824 C CA . ALA B 1 224 ? 0.307 -20.531 -11.203 1 92.81 224 ALA B CA 1
ATOM 3825 C C . ALA B 1 224 ? 1.096 -19.25 -10.961 1 92.81 224 ALA B C 1
ATOM 3827 O O . ALA B 1 224 ? 1.867 -18.812 -11.82 1 92.81 224 ALA B O 1
ATOM 3828 N N . GLY B 1 225 ? 0.92 -18.688 -9.781 1 93.56 225 GLY B N 1
ATOM 3829 C CA . GLY B 1 225 ? 1.396 -17.328 -9.586 1 93.56 225 GLY B CA 1
ATOM 3830 C C . GLY B 1 225 ? 0.522 -16.281 -10.258 1 93.56 225 GLY B C 1
ATOM 3831 O O . GLY B 1 225 ? -0.383 -16.625 -11.023 1 93.56 225 GLY B O 1
ATOM 3832 N N . VAL B 1 226 ? 0.844 -15.039 -10.039 1 94.88 226 VAL B N 1
ATOM 3833 C CA . VAL B 1 226 ? 0.036 -13.961 -10.602 1 94.88 226 VAL B CA 1
ATOM 3834 C C . VAL B 1 226 ? 0.945 -12.844 -11.117 1 94.88 226 VAL B C 1
ATOM 3836 O O . VAL B 1 226 ? 2.018 -12.602 -10.562 1 94.88 226 VAL B O 1
ATOM 3839 N N . GLY B 1 227 ? 0.453 -12.211 -12.219 1 92.94 227 GLY B N 1
ATOM 3840 C CA . GLY B 1 227 ? 1.236 -11.117 -12.773 1 92.94 227 GLY B CA 1
ATOM 3841 C C . GLY B 1 227 ? 2.27 -11.578 -13.789 1 92.94 227 GLY B C 1
ATOM 3842 O O . GLY B 1 227 ? 2.041 -12.539 -14.523 1 92.94 227 GLY B O 1
ATOM 3843 N N . ILE B 1 228 ? 3.354 -10.891 -13.781 1 88.5 228 ILE B N 1
ATOM 3844 C CA . ILE B 1 228 ? 4.352 -11.164 -14.812 1 88.5 228 ILE B CA 1
ATOM 3845 C C . ILE B 1 228 ? 5.547 -11.883 -14.195 1 88.5 228 ILE B C 1
ATOM 3847 O O . ILE B 1 228 ? 5.781 -11.789 -12.984 1 88.5 228 ILE B O 1
ATOM 3851 N N . LYS B 1 229 ? 6.324 -12.641 -15.031 1 88.75 229 LYS B N 1
ATOM 3852 C CA . LYS B 1 229 ? 7.609 -13.266 -14.734 1 88.75 229 LYS B CA 1
ATOM 3853 C C . LYS B 1 229 ? 7.492 -14.242 -13.57 1 88.75 229 LYS B C 1
ATOM 3855 O O . LYS B 1 229 ? 8.336 -14.258 -12.672 1 88.75 229 LYS B O 1
ATOM 3860 N N . THR B 1 230 ? 6.402 -14.938 -13.586 1 89.94 230 THR B N 1
ATOM 3861 C CA . THR B 1 230 ? 6.18 -15.93 -12.539 1 89.94 230 THR B CA 1
ATOM 3862 C C . THR B 1 230 ? 7.168 -17.078 -12.672 1 89.94 230 THR B C 1
ATOM 3864 O O . THR B 1 230 ? 7.508 -17.734 -11.68 1 89.94 230 THR B O 1
ATOM 3867 N N . GLY B 1 231 ? 7.625 -17.281 -13.867 1 88.69 231 GLY B N 1
ATOM 3868 C CA . GLY B 1 231 ? 8.633 -18.312 -14.086 1 88.69 231 GLY B CA 1
ATOM 3869 C C . GLY B 1 231 ? 10.008 -17.906 -13.602 1 88.69 231 GLY B C 1
ATOM 3870 O O . GLY B 1 231 ? 10.914 -18.734 -13.492 1 88.69 231 GLY B O 1
ATOM 3871 N N . MET B 1 232 ? 10.133 -16.656 -13.227 1 87.44 232 MET B N 1
ATOM 3872 C CA . MET B 1 232 ? 11.43 -16.141 -12.805 1 87.44 232 MET B CA 1
ATOM 3873 C C . MET B 1 232 ? 11.43 -15.828 -11.312 1 87.44 232 MET B C 1
ATOM 3875 O O . MET B 1 232 ? 12.406 -15.289 -10.789 1 87.44 232 MET B O 1
ATOM 3879 N N . GLY B 1 233 ? 10.328 -16.125 -10.695 1 89.19 233 GLY B N 1
ATOM 3880 C CA . GLY B 1 233 ? 10.32 -16.016 -9.242 1 89.19 233 GLY B CA 1
ATOM 3881 C C . GLY B 1 233 ? 9.398 -14.93 -8.734 1 89.19 233 GLY B C 1
ATOM 3882 O O . GLY B 1 233 ? 9.289 -14.719 -7.523 1 89.19 233 GLY B O 1
ATOM 3883 N N . MET B 1 234 ? 8.766 -14.258 -9.617 1 89.75 234 MET B N 1
ATOM 3884 C CA . MET B 1 234 ? 7.848 -13.203 -9.211 1 89.75 234 MET B CA 1
ATOM 3885 C C . MET B 1 234 ? 6.418 -13.727 -9.133 1 89.75 234 MET B C 1
ATOM 3887 O O . MET B 1 234 ? 6.121 -14.82 -9.633 1 89.75 234 MET B O 1
ATOM 3891 N N . GLY B 1 235 ? 5.57 -13.086 -8.352 1 93.62 235 GLY B N 1
ATOM 3892 C CA . GLY B 1 235 ? 4.129 -13.273 -8.438 1 93.62 235 GLY B CA 1
ATOM 3893 C C . GLY B 1 235 ? 3.623 -14.422 -7.586 1 93.62 235 GLY B C 1
ATOM 3894 O O . GLY B 1 235 ? 2.49 -14.875 -7.762 1 93.62 235 GLY B O 1
ATOM 3895 N N . ALA B 1 236 ? 4.449 -14.984 -6.746 1 94.06 236 ALA B N 1
ATOM 3896 C CA . ALA B 1 236 ? 3.961 -16.031 -5.855 1 94.06 236 ALA B CA 1
ATOM 3897 C C . ALA B 1 236 ? 2.914 -15.492 -4.887 1 94.06 236 ALA B C 1
ATOM 3899 O O . ALA B 1 236 ? 3.119 -14.453 -4.262 1 94.06 236 ALA B O 1
ATOM 3900 N N . MET B 1 237 ? 1.817 -16.188 -4.824 1 95.31 237 MET B N 1
ATOM 3901 C CA . MET B 1 237 ? 0.738 -15.719 -3.959 1 95.31 237 MET B CA 1
ATOM 3902 C C . MET B 1 237 ? 0.168 -16.859 -3.129 1 95.31 237 MET B C 1
ATOM 3904 O O . MET B 1 237 ? 0.351 -18.031 -3.469 1 95.31 237 MET B O 1
ATOM 3908 N N . LYS B 1 238 ? -0.461 -16.562 -2.07 1 94.75 238 LYS B N 1
ATOM 3909 C CA . LYS B 1 238 ? -1.131 -17.5 -1.186 1 94.75 238 LYS B CA 1
ATOM 3910 C C . LYS B 1 238 ? -2.508 -16.984 -0.771 1 94.75 238 LYS B C 1
ATOM 3912 O O . LYS B 1 238 ? -2.656 -15.82 -0.412 1 94.75 238 LYS B O 1
ATOM 3917 N N . TYR B 1 239 ? -3.498 -17.812 -0.937 1 94.69 239 TYR B N 1
ATOM 3918 C CA . TYR B 1 239 ? -4.836 -17.531 -0.427 1 94.69 239 TYR B CA 1
ATOM 3919 C C . TYR B 1 239 ? -4.918 -17.812 1.069 1 94.69 239 TYR B C 1
ATOM 3921 O O . TYR B 1 239 ? -4.66 -18.922 1.518 1 94.69 239 TYR B O 1
ATOM 3929 N N . VAL B 1 240 ? -5.148 -16.703 1.854 1 88.88 240 VAL B N 1
ATOM 3930 C CA . VAL B 1 240 ? -5.184 -16.828 3.307 1 88.88 240 VAL B CA 1
ATOM 3931 C C . VAL B 1 240 ? -6.578 -17.25 3.756 1 88.88 240 VAL B C 1
ATOM 3933 O O . VAL B 1 240 ? -7.559 -16.547 3.508 1 88.88 240 VAL B O 1
ATOM 3936 N N . ARG B 1 241 ? -6.699 -18.453 4.285 1 76.62 241 ARG B N 1
ATOM 3937 C CA . ARG B 1 241 ? -7.973 -19 4.742 1 76.62 241 ARG B CA 1
ATOM 3938 C C . ARG B 1 241 ? -8.305 -18.5 6.145 1 76.62 241 ARG B C 1
ATOM 3940 O O . ARG B 1 241 ? -7.43 -18.422 7.008 1 76.62 241 ARG B O 1
ATOM 3947 N N . ARG B 1 242 ? -9.242 -17.406 6.391 1 61.72 242 ARG B N 1
ATOM 3948 C CA . ARG B 1 242 ? -9.641 -17.047 7.742 1 61.72 242 ARG B CA 1
ATOM 3949 C C . ARG B 1 242 ? -10.312 -18.219 8.453 1 61.72 242 ARG B C 1
ATOM 3951 O O . ARG B 1 242 ? -10.992 -19.016 7.828 1 61.72 242 ARG B O 1
ATOM 3958 N N . ASN B 1 243 ? -9.664 -18.797 9.484 1 49.94 243 ASN B N 1
ATOM 3959 C CA . ASN B 1 243 ? -10.344 -19.828 10.25 1 49.94 243 ASN B CA 1
ATOM 3960 C C . ASN B 1 243 ? -11.812 -19.484 10.477 1 49.94 243 ASN B C 1
ATOM 3962 O O . ASN B 1 243 ? -12.141 -18.359 10.867 1 49.94 243 ASN B O 1
ATOM 3966 N N . GLU B 1 244 ? -12.758 -19.953 9.773 1 42.22 244 GLU B N 1
ATOM 3967 C CA . GLU B 1 244 ? -14.18 -19.969 10.102 1 42.22 244 GLU B CA 1
ATOM 3968 C C . GLU B 1 244 ? -14.406 -19.984 11.609 1 42.22 244 GLU B C 1
ATOM 3970 O O . GLU B 1 244 ? -15.492 -19.656 12.086 1 42.22 244 GLU B O 1
ATOM 3975 N N . ASP B 1 245 ? -13.68 -20.75 12.523 1 36.72 245 ASP B N 1
ATOM 3976 C CA . ASP B 1 245 ? -14.078 -21 13.906 1 36.72 245 ASP B CA 1
ATOM 3977 C C . ASP B 1 245 ? -13.898 -19.766 14.773 1 36.72 245 ASP B C 1
ATOM 3979 O O . ASP B 1 245 ? -14.086 -19.812 15.992 1 36.72 245 ASP B O 1
ATOM 3983 N N . ASP B 1 246 ? -13.141 -18.625 14.492 1 31.38 246 ASP B N 1
ATOM 3984 C CA . ASP B 1 246 ? -13.445 -17.703 15.578 1 31.38 246 ASP B CA 1
ATOM 3985 C C . ASP B 1 246 ? -14.711 -16.906 15.281 1 31.38 246 ASP B C 1
ATOM 3987 O O . ASP B 1 246 ? -14.977 -16.547 14.125 1 31.38 246 ASP B O 1
#

Sequence (492 aa):
MYAELQMELETKEINYRQSSNLQGVIMENISPEYAARLHGNQLNPYSQCITRENNSTIWTIKTLNEEAYENIIMPLSECTDIFLRKKGLSISVCNKRMHLKNDNELITEFYEKKCPKYLEIKFQTPTAFKSDGKYVIYPDLGLIYASLMRKYSAVSEAFDMFDEETLEALVEQSEIVRYRLQTVPFPLEKVQITGFTGSICIHIRGPETMARYLRMLFKFGEFAGVGIKTGMGMGAMKYVRRNEDDMYAELQMELETKEINYRQSSNLQGVIMENISPEYAARLHGNQLNPYSQCITRENNSTIWTIKTLNEEAYENIIMPLSECTDIFLRKKGLSISVCNKRMHLKNDNELITEFYEKKCPKYLEIKFQTPTAFKSDGKYVIYPDLGLIYASLMRKYSAVSEAFDMFDEETLEALVEQSEIVRYRLQTVPFPLEKVQITGFTGSICIHIRGPETMARYLRMLFKFGEFAGVGIKTGMGMGAMKYVRRNEDD

Organism: NCBI:txid418240

Foldseek 3Di:
DKKKKKKWWPDLPDDQLCLLLVLVQQCVQFDVVVSVVQVPDPAHQKFWAWADDPSIIMIMIMGLDDVCCVGGVVSVVPDQWTARPVVRDIIGIDDMDMDDDDLVVLVVCLPPPFFDQKWKKWFRFFAWADDPRDIDADDDQLQQVQQLLVNCCVRPVPPVPPDPVLSVVLRVQKDWDDWDKDWDWHDDDVDIDIGMTTMTMMGGNDDRSSRSVVVSSQVSCCTRFTHPPRRSHGRHMDIDDDPPPD/DKKKKKKWWPDLPDDQLCLLLVLVQQCVQFDVVVSVVQVPDPAHQKFWAWADDPSIIMIMIMGQDDVCCVGGVVSVVPDQWTARPVVRDIIGIDDMDMDDDDLVVLVVCLPPPFFDQKWKKWFRFFAWADDPNDIDADDDQLQQVQQLLVNCCVRPVPPVPPDPVLSVVLRVQKDWDDWDKDWDWHDDDPDIDIGMTTMTMMGGNDDRSSRSVVVSSQVSCCTRFTHPPRRSHGRHMDIDDPPPPD

Radius of gyration: 26.74 Å; Cα contacts (8 Å, |Δi|>4): 1044; chains: 2; bounding box: 53×72×61 Å